Protein AF-A0A2G6C3Q8-F1 (afdb_monomer_lite)

Foldseek 3Di:
DQDLLLVLLCLLPVCVLVDPLLVVQVVVVVVVVDDFDPPSRRSVVSSLCQLLDPVHPDLHLNVLDPVSLLVLLVVLFADLVLADPVVLVVVVVVVPVVPDDDDPVVSVVSSVVLSVLLRVLQSLQSSQLSNCLRDVVVVDDSSLSVLLNVQQSQFAPADPVVLFTDGDDSHGSGHTFHDDSQLSVQLVCCSPPVPVVPPPPPDDDDPPQSVVCSSNSRNGSSSSVSQCPDCQHLHHDDDDDDDDDDDDDDDDDDDDDPRHNDDDDDDPDDPPPDPQFDDWDWDDDPDDWDIWTDDPDDPDTDDDDGDPDDVVVVVVSVVVVVVVVVLVVLQVVLVVLLVVLVVVCVVPVLDDDDLVSVCSLLQLLHQRAHRRRHHDVSSVVSLVSNQLNCLVVQLVNVLVSQLVLLVLQLQLQVVLLVLLQVCLVDPPHDPDRQDRDDSVVSSVVSVVVSVLCNVLCVSSVQSCCCSVPVKAWHKHKFFLDQDALVSLQSLLQSLPPPVLDPDGFAAPCLCSVVPVDGSCQQRVHDDDDRMDIWTWIQAFDVQLAQAFLVSSVVVQVVCCVVRVSFVKDQDHSRSLSSVLSSCVSSVNDLLAQCQQRRRWAQRSVDDFDQGPNFTWGWIWTQHNRNHIYTDTDGRHGRDTHTIITD

Sequence (646 aa):
MQNPELLTLHNSNPDLHRSKEVDLVVDYVCAGGEAVSEDPTARLAIYIGFLASEDCVNDGILTGDPVSAKRQVEAHIIKRDDIPAEEVEWDYRITDEQGSGKDARLETEKRDQLASDIQKAQRTTLNSWAGYLGSEEGGYPDWFKYYAWEGVVRLGGVDEKRQSFHERDSATTAPYPVLDRAALAKVYTMLTTPQMVGESAAEGPQDEVLQGLLKSGDFGGLYAYALSRTALGFSARRRRGFAAAMGSQGPPSLGVPKIPNAVWGASGKHTGVSRVGKELYVVYPRKGDGGVVMEAGDGRVARAAGCSTSKQVEDLVDELSSKRESRRARQAADRELFRSLEQKITVDPEAELTGDELRCLYELDREVVGFSGNRDPLVDTVLEMRERRDEQALARVLPEVIRSQSRSSFAAYSSVCEVLNNECTNEGGPTAPVERLSYDEFEHLLQEKLHGWLDRGVYDYLAKELVENNVRHRLVVTPNITVSGDWIVALAKGFGDARLSLQPTEVYDDMYRAGVYTDQQWSGSEGDDQLRFSLMPDACSADLGCSVAIWQRCYLRYLQQRRPELRLRVPSVFDAVAYWYTLRAMGVPLDDANIPEKTYIRHLGYKPRQIDGKYGVPATFIDNSGLPVLGVSASGLEDNARIAVG

Structure (mmCIF, N/CA/C/O backbone):
data_AF-A0A2G6C3Q8-F1
#
_entry.id   AF-A0A2G6C3Q8-F1
#
loop_
_atom_site.group_PDB
_atom_site.id
_atom_site.type_symbol
_atom_site.label_atom_id
_atom_site.label_alt_id
_atom_site.label_comp_id
_atom_site.label_asym_id
_atom_site.label_entity_id
_atom_site.label_seq_id
_atom_site.pdbx_PDB_ins_code
_atom_site.Cartn_x
_atom_site.Cartn_y
_atom_site.Cartn_z
_atom_site.occupancy
_atom_site.B_iso_or_equiv
_atom_site.auth_seq_id
_atom_site.auth_comp_id
_atom_site.auth_asym_id
_atom_site.auth_atom_id
_atom_site.pdbx_PDB_model_num
ATOM 1 N N . MET A 1 1 ? 15.281 -34.264 -39.894 1.00 46.25 1 MET A N 1
ATOM 2 C CA . MET A 1 1 ? 16.485 -34.242 -39.033 1.00 46.25 1 MET A CA 1
ATOM 3 C C . MET A 1 1 ? 15.992 -34.312 -37.602 1.00 46.25 1 MET A C 1
ATOM 5 O O . MET A 1 1 ? 15.054 -33.588 -37.301 1.00 46.25 1 MET A O 1
ATOM 9 N N . GLN A 1 2 ? 16.539 -35.201 -36.771 1.00 57.31 2 GLN A N 1
ATOM 10 C CA . GLN A 1 2 ? 16.164 -35.270 -35.354 1.00 57.31 2 GLN A CA 1
ATOM 11 C C . GLN A 1 2 ? 16.580 -33.966 -34.671 1.00 57.31 2 GLN A C 1
ATOM 13 O O . GLN A 1 2 ? 17.722 -33.535 -34.836 1.00 57.31 2 GLN A O 1
ATOM 18 N N . ASN A 1 3 ? 15.652 -33.323 -33.963 1.00 72.06 3 ASN A N 1
ATOM 19 C CA . ASN A 1 3 ? 15.962 -32.135 -33.179 1.00 72.06 3 ASN A CA 1
ATOM 20 C C . ASN A 1 3 ? 16.761 -32.590 -31.938 1.00 72.06 3 ASN A C 1
ATOM 22 O O . ASN A 1 3 ? 16.192 -33.296 -31.101 1.00 72.06 3 ASN A O 1
ATOM 26 N N . PRO A 1 4 ? 18.059 -32.242 -31.816 1.00 73.75 4 PRO A N 1
ATOM 27 C CA . PRO A 1 4 ? 18.911 -32.738 -30.734 1.00 73.75 4 PRO A CA 1
ATOM 28 C C . PRO A 1 4 ? 18.406 -32.318 -29.348 1.00 73.75 4 PRO A C 1
ATOM 30 O O . PRO A 1 4 ? 18.615 -33.038 -28.379 1.00 73.75 4 PRO A O 1
ATOM 33 N N . GLU A 1 5 ? 17.689 -31.201 -29.257 1.00 80.88 5 GLU A N 1
ATOM 34 C CA . GLU A 1 5 ? 17.094 -30.714 -28.014 1.00 80.88 5 GLU A CA 1
ATOM 35 C C . GLU A 1 5 ? 15.912 -31.578 -27.552 1.00 80.88 5 GLU A C 1
ATOM 37 O O . GLU A 1 5 ? 15.826 -31.978 -26.391 1.00 80.88 5 GLU A O 1
ATOM 42 N N . LEU A 1 6 ? 15.028 -31.950 -28.480 1.00 85.38 6 LEU A N 1
ATOM 43 C CA . LEU A 1 6 ? 13.889 -32.825 -28.183 1.00 85.38 6 LEU A CA 1
ATOM 44 C C . LEU A 1 6 ? 14.308 -34.283 -28.002 1.00 85.38 6 LEU A C 1
ATOM 46 O O . LEU A 1 6 ? 13.621 -35.037 -27.316 1.00 85.38 6 LEU A O 1
ATOM 50 N N . LEU A 1 7 ? 15.450 -34.679 -28.568 1.00 84.19 7 LEU A N 1
ATOM 51 C CA . LEU A 1 7 ? 16.062 -35.969 -28.274 1.00 84.19 7 LEU A CA 1
ATOM 52 C C . LEU A 1 7 ? 16.502 -36.047 -26.805 1.00 84.19 7 LEU A C 1
ATOM 54 O O . LEU A 1 7 ? 16.311 -37.081 -26.173 1.00 84.19 7 LEU A O 1
ATOM 58 N N . THR A 1 8 ? 17.027 -34.957 -26.237 1.00 83.94 8 THR A N 1
ATOM 59 C CA . THR A 1 8 ? 17.346 -34.880 -24.803 1.00 83.94 8 THR A CA 1
ATOM 60 C C . THR A 1 8 ? 16.092 -35.025 -23.944 1.00 83.94 8 THR A C 1
ATOM 62 O O . THR A 1 8 ? 16.088 -35.840 -23.025 1.00 83.94 8 THR A O 1
ATOM 65 N N . LEU A 1 9 ? 15.004 -34.324 -24.284 1.00 85.75 9 LEU A N 1
ATOM 66 C CA . LEU A 1 9 ? 13.720 -34.475 -23.587 1.00 85.75 9 LEU A CA 1
ATOM 67 C C . LEU A 1 9 ? 13.180 -35.913 -23.679 1.00 85.75 9 LEU A C 1
ATOM 69 O O . LEU A 1 9 ? 12.736 -36.470 -22.677 1.00 85.75 9 LEU A O 1
ATOM 73 N N . HIS A 1 10 ? 13.258 -36.531 -24.861 1.00 87.81 10 HIS A N 1
ATOM 74 C CA . HIS A 1 10 ? 12.870 -37.926 -25.059 1.00 87.81 10 HIS A CA 1
ATOM 75 C C . HIS A 1 10 ? 13.726 -38.887 -24.228 1.00 87.81 10 HIS A C 1
ATOM 77 O O . HIS A 1 10 ? 13.195 -39.822 -23.647 1.00 87.81 10 HIS A O 1
ATOM 83 N N . ASN A 1 11 ? 15.034 -38.658 -24.119 1.00 84.69 11 ASN A N 1
ATOM 84 C CA . ASN A 1 11 ? 15.903 -39.507 -23.305 1.00 84.69 11 ASN A CA 1
ATOM 85 C C . ASN A 1 11 ? 15.590 -39.384 -21.805 1.00 84.69 11 ASN A C 1
ATOM 87 O O . ASN A 1 11 ? 15.646 -40.386 -21.097 1.00 84.69 11 ASN A O 1
ATOM 91 N N . SER A 1 12 ? 15.228 -38.186 -21.332 1.00 82.12 12 SER A N 1
ATOM 92 C CA . SER A 1 12 ? 14.795 -37.959 -19.947 1.00 82.12 12 SER A CA 1
ATOM 93 C C . SER A 1 12 ? 13.420 -38.555 -19.638 1.00 82.12 12 SER A C 1
ATOM 95 O O . SER A 1 12 ? 13.167 -38.960 -18.507 1.00 82.12 12 SER A O 1
ATOM 97 N N . ASN A 1 13 ? 12.518 -38.607 -20.621 1.00 85.69 13 ASN A N 1
ATOM 98 C CA . ASN A 1 13 ? 11.211 -39.246 -20.482 1.00 85.69 13 ASN A CA 1
ATOM 99 C C . ASN A 1 13 ? 10.841 -40.025 -21.761 1.00 85.69 13 ASN A C 1
ATOM 101 O O . ASN A 1 13 ? 10.120 -39.504 -22.625 1.00 85.69 13 ASN A O 1
ATOM 105 N N . PRO A 1 14 ? 11.319 -41.281 -21.892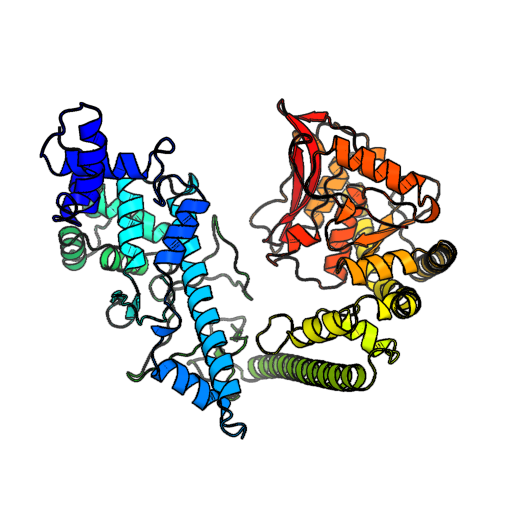 1.00 87.44 14 PRO A N 1
ATOM 106 C CA . PRO A 1 14 ? 11.137 -42.076 -23.106 1.00 87.44 14 PRO A CA 1
ATOM 107 C C . PRO A 1 14 ? 9.676 -42.332 -23.460 1.00 87.44 14 PRO A C 1
ATOM 109 O O . PRO A 1 14 ? 9.351 -42.452 -24.640 1.00 87.44 14 PRO A O 1
ATOM 112 N N . ASP A 1 15 ? 8.784 -42.355 -22.474 1.00 88.94 15 ASP A N 1
ATOM 113 C CA . ASP A 1 15 ? 7.375 -42.685 -22.677 1.00 88.94 15 ASP A CA 1
ATOM 114 C C . ASP A 1 15 ? 6.498 -41.463 -22.988 1.00 88.94 15 ASP A C 1
ATOM 116 O O . ASP A 1 15 ? 5.382 -41.635 -23.476 1.00 88.94 15 ASP A O 1
ATOM 120 N N . LEU A 1 16 ? 7.004 -40.234 -22.808 1.00 88.56 16 LEU A N 1
ATOM 121 C CA . LEU A 1 16 ? 6.225 -39.003 -23.010 1.00 88.56 16 LEU A CA 1
ATOM 122 C C . LEU A 1 16 ? 5.583 -38.926 -24.399 1.00 88.56 16 LEU A C 1
ATOM 124 O O . LEU A 1 16 ? 4.413 -38.600 -24.520 1.00 88.56 16 LEU A O 1
ATOM 128 N N . HIS A 1 17 ? 6.314 -39.287 -25.457 1.00 89.12 17 HIS A N 1
ATOM 129 C CA . HIS A 1 17 ? 5.798 -39.227 -26.832 1.00 89.12 17 HIS A CA 1
ATOM 130 C C . HIS A 1 17 ? 4.591 -40.152 -27.101 1.00 89.12 17 HIS A C 1
ATOM 132 O O . HIS A 1 17 ? 3.943 -40.003 -28.139 1.00 89.12 17 HIS A O 1
ATOM 138 N N . ARG A 1 18 ? 4.312 -41.105 -26.197 1.00 89.88 18 ARG A N 1
ATOM 139 C CA . ARG A 1 18 ? 3.178 -42.050 -26.226 1.00 89.88 18 ARG A CA 1
ATOM 140 C C . ARG A 1 18 ? 2.166 -41.776 -25.113 1.00 89.88 18 ARG A C 1
ATOM 142 O O . ARG A 1 18 ? 1.315 -42.620 -24.836 1.00 89.88 18 ARG A O 1
ATOM 149 N N . SER A 1 19 ? 2.320 -40.666 -24.397 1.00 90.69 19 SER A N 1
ATOM 150 C CA . SER A 1 19 ? 1.384 -40.297 -23.349 1.00 90.69 19 SER A CA 1
ATOM 151 C C . SER A 1 19 ? 0.064 -39.846 -23.973 1.00 90.69 19 SER A C 1
ATOM 153 O O . SER A 1 19 ? 0.020 -39.369 -25.111 1.00 90.69 19 SER A O 1
ATOM 155 N N . LYS A 1 20 ? -1.024 -39.976 -23.210 1.00 88.25 20 LYS A N 1
ATOM 156 C CA . LYS A 1 20 ? -2.360 -39.589 -23.679 1.00 88.25 20 LYS A CA 1
ATOM 157 C C . LYS A 1 20 ? -2.431 -38.102 -24.010 1.00 88.25 20 LYS A C 1
ATOM 159 O O . LYS A 1 20 ? -3.149 -37.709 -24.917 1.00 88.25 20 LYS A O 1
ATOM 164 N N . GLU A 1 21 ? -1.699 -37.283 -23.268 1.00 84.81 21 GLU A N 1
ATOM 165 C CA . GLU A 1 21 ? -1.624 -35.837 -23.443 1.00 84.81 21 GLU A CA 1
ATOM 166 C C . GLU A 1 21 ? -0.986 -35.480 -24.792 1.00 84.81 21 GLU A C 1
ATOM 168 O O . GLU A 1 21 ? -1.514 -34.635 -25.512 1.00 84.81 21 GLU A O 1
ATOM 173 N N . VAL A 1 22 ? 0.097 -36.170 -25.174 1.00 86.38 22 VAL A N 1
ATOM 174 C CA . VAL A 1 22 ? 0.727 -35.997 -26.492 1.00 86.38 22 VAL A CA 1
ATOM 175 C C . VAL A 1 22 ? -0.179 -36.518 -27.603 1.00 86.38 22 VAL A C 1
ATOM 177 O O . VAL A 1 22 ? -0.340 -35.827 -28.604 1.00 86.38 22 VAL A O 1
ATOM 180 N N . ASP A 1 23 ? -0.802 -37.690 -27.428 1.00 86.19 23 ASP A N 1
ATOM 181 C CA . ASP A 1 23 ? -1.744 -38.248 -28.409 1.00 86.19 23 ASP A CA 1
ATOM 182 C C . ASP A 1 23 ? -2.901 -37.283 -28.695 1.00 86.19 23 ASP A C 1
ATOM 184 O O . ASP A 1 23 ? -3.181 -36.994 -29.853 1.00 86.19 23 ASP A O 1
ATOM 188 N N . LEU A 1 24 ? -3.521 -36.713 -27.656 1.00 82.75 24 LEU A N 1
ATOM 189 C CA . LEU A 1 24 ? -4.630 -35.765 -27.803 1.00 82.75 24 LEU A CA 1
ATOM 190 C C . LEU A 1 24 ? -4.239 -34.520 -28.605 1.00 82.75 24 LEU A C 1
ATOM 192 O O . LEU A 1 24 ? -5.014 -34.056 -29.442 1.00 82.75 24 LEU A O 1
ATOM 196 N N . VAL A 1 25 ? -3.049 -33.973 -28.353 1.00 83.06 25 VAL A N 1
ATOM 197 C CA . VAL A 1 25 ? -2.556 -32.790 -29.068 1.00 83.06 25 VAL A CA 1
ATOM 198 C C . VAL A 1 25 ? -2.172 -33.138 -30.503 1.00 83.06 25 VAL A C 1
ATOM 200 O O . VAL A 1 25 ? -2.505 -32.394 -31.424 1.00 83.06 25 VAL A O 1
ATOM 203 N N . VAL A 1 26 ? -1.507 -34.274 -30.717 1.00 82.44 26 VAL A N 1
ATOM 204 C CA . VAL A 1 26 ? -1.155 -34.743 -32.062 1.00 82.44 26 VAL A CA 1
ATOM 205 C C . VAL A 1 26 ? -2.419 -34.999 -32.884 1.00 82.44 26 VAL A C 1
ATOM 207 O O . VAL A 1 26 ? -2.495 -34.513 -34.009 1.00 82.44 26 VAL A O 1
ATOM 210 N N . ASP A 1 27 ? -3.434 -35.659 -32.323 1.00 81.06 27 ASP A N 1
ATOM 211 C CA . ASP A 1 27 ? -4.727 -35.896 -32.977 1.00 81.06 27 ASP A CA 1
ATOM 212 C C . ASP A 1 27 ? -5.457 -34.584 -33.299 1.00 81.06 27 ASP A C 1
ATOM 214 O O . ASP A 1 27 ? -5.987 -34.421 -34.401 1.00 81.06 27 ASP A O 1
ATOM 218 N N . TYR A 1 28 ? -5.450 -33.625 -32.365 1.00 77.19 28 TYR A N 1
ATOM 219 C CA . TYR A 1 28 ? -6.019 -32.290 -32.568 1.00 77.19 28 TYR A CA 1
ATOM 220 C C . TYR A 1 28 ? -5.363 -31.560 -33.749 1.00 77.19 28 TYR A C 1
ATOM 222 O O . TYR A 1 28 ? -6.062 -31.008 -34.599 1.00 77.19 28 TYR A O 1
ATOM 230 N N . VAL A 1 29 ? -4.031 -31.607 -33.850 1.00 70.56 29 VAL A N 1
ATOM 231 C CA . VAL A 1 29 ? -3.283 -30.996 -34.960 1.00 70.56 29 VAL A CA 1
ATOM 232 C C . VAL A 1 29 ? -3.498 -31.769 -36.271 1.00 70.56 29 VAL A C 1
ATOM 234 O O . VAL A 1 29 ? -3.716 -31.157 -37.318 1.00 70.56 29 VAL A O 1
ATOM 237 N N . CYS A 1 30 ? -3.542 -33.106 -36.230 1.00 68.81 30 CYS A N 1
ATOM 238 C CA . CYS A 1 30 ? -3.802 -33.957 -37.401 1.00 68.81 30 CYS A CA 1
ATOM 239 C C . CYS A 1 30 ? -5.207 -33.746 -37.987 1.00 68.81 30 CYS A C 1
ATOM 241 O O . CYS A 1 30 ? -5.388 -33.834 -39.204 1.00 68.81 30 CYS A O 1
ATOM 243 N N . ALA A 1 31 ? -6.205 -33.424 -37.156 1.00 66.50 31 ALA A N 1
ATOM 244 C CA . ALA A 1 31 ? -7.555 -33.089 -37.615 1.00 66.50 31 ALA A CA 1
ATOM 245 C C . ALA A 1 31 ? -7.587 -31.845 -38.532 1.00 66.50 31 ALA A C 1
ATOM 247 O O . ALA A 1 31 ? -8.526 -31.688 -39.315 1.00 66.50 31 ALA A O 1
ATOM 248 N N . GLY A 1 32 ? -6.546 -31.001 -38.490 1.00 62.44 32 GLY A N 1
ATOM 249 C CA . GLY A 1 32 ? -6.323 -29.871 -39.397 1.00 62.44 32 GLY A CA 1
ATOM 250 C C . GLY A 1 32 ? -5.791 -30.241 -40.792 1.00 62.44 32 GLY A C 1
ATOM 251 O O . GLY A 1 32 ? -5.684 -29.361 -41.644 1.00 62.44 32 GLY A O 1
ATOM 252 N N . GLY A 1 33 ? -5.496 -31.521 -41.062 1.00 58.22 33 GLY A N 1
ATOM 253 C CA . GLY A 1 33 ? -5.098 -32.028 -42.384 1.00 58.22 33 GLY A CA 1
ATOM 254 C C . GLY A 1 33 ? -3.590 -32.188 -42.616 1.00 58.22 33 GLY A C 1
ATOM 255 O O . GLY A 1 33 ? -3.188 -32.520 -43.733 1.00 58.22 33 GLY A O 1
ATOM 256 N N . GLU A 1 34 ? -2.752 -31.988 -41.596 1.00 59.72 34 GLU A N 1
ATOM 257 C CA . GLU A 1 34 ? -1.303 -32.206 -41.682 1.00 59.72 34 GLU A CA 1
ATOM 258 C C . GLU A 1 34 ? -0.921 -33.645 -41.299 1.00 59.72 34 GLU A C 1
ATOM 260 O O . GLU A 1 34 ? -1.372 -34.182 -40.288 1.00 59.72 34 GLU A O 1
ATOM 265 N N . ALA A 1 35 ? -0.077 -34.289 -42.112 1.00 63.50 35 ALA A N 1
ATOM 266 C CA . ALA A 1 35 ? 0.451 -35.618 -41.810 1.00 63.50 35 ALA A CA 1
ATOM 267 C C . ALA A 1 35 ? 1.614 -35.511 -40.811 1.00 63.50 35 ALA A C 1
ATOM 269 O O . ALA A 1 35 ? 2.673 -34.972 -41.141 1.00 63.50 35 ALA A O 1
ATOM 270 N N . VAL A 1 36 ? 1.431 -36.052 -39.607 1.00 66.62 36 VAL A N 1
ATOM 271 C CA . VAL A 1 36 ? 2.446 -36.043 -38.547 1.00 66.62 36 VAL A CA 1
ATOM 272 C C . VAL A 1 36 ? 3.338 -37.286 -38.629 1.00 66.62 36 VAL A C 1
ATOM 274 O O . VAL A 1 36 ? 2.876 -38.402 -38.848 1.00 66.62 36 VAL A O 1
ATOM 277 N N . SER A 1 37 ? 4.646 -37.089 -38.464 1.00 77.75 37 SER A N 1
ATOM 278 C CA . SER A 1 37 ? 5.635 -38.171 -38.394 1.00 77.75 37 SER A CA 1
ATOM 279 C C . SER A 1 37 ? 5.540 -38.925 -37.061 1.00 77.75 37 SER A C 1
ATOM 281 O O . SER A 1 37 ? 5.544 -38.295 -36.009 1.00 77.75 37 SER A O 1
ATOM 283 N N . GLU A 1 38 ? 5.575 -40.262 -37.095 1.00 78.19 38 GLU A N 1
ATOM 284 C CA . GLU A 1 38 ? 5.606 -41.128 -35.894 1.00 78.19 38 GLU A CA 1
ATOM 285 C C . GLU A 1 38 ? 6.948 -41.105 -35.133 1.00 78.19 38 GLU A C 1
ATOM 287 O O . GLU A 1 38 ? 7.119 -41.775 -34.115 1.00 78.19 38 GLU A O 1
ATOM 292 N N . ASP A 1 39 ? 7.932 -40.344 -35.621 1.00 86.44 39 ASP A N 1
ATOM 293 C CA . ASP A 1 39 ? 9.196 -40.133 -34.913 1.00 86.44 39 ASP A CA 1
ATOM 294 C C . ASP A 1 39 ? 8.957 -39.479 -33.528 1.00 86.44 39 ASP A C 1
ATOM 296 O O . ASP A 1 39 ? 8.283 -38.445 -33.455 1.00 86.44 39 ASP A O 1
ATOM 300 N N . PRO A 1 40 ? 9.535 -40.015 -32.430 1.00 87.81 40 PRO A N 1
ATOM 301 C CA . PRO A 1 40 ? 9.327 -39.485 -31.082 1.00 87.81 40 PRO A CA 1
ATOM 302 C C . PRO A 1 40 ? 9.633 -37.991 -30.946 1.00 87.81 40 PRO A C 1
ATOM 304 O O . PRO A 1 40 ? 8.880 -37.270 -30.294 1.00 87.81 40 PRO A O 1
ATOM 307 N N . THR A 1 41 ? 10.699 -37.495 -31.585 1.00 89.62 41 THR A N 1
ATOM 308 C CA . THR A 1 41 ? 11.069 -36.074 -31.490 1.00 89.62 41 THR A CA 1
ATOM 309 C C . THR A 1 41 ? 10.122 -35.179 -32.284 1.00 89.62 41 THR A C 1
ATOM 311 O O . THR A 1 41 ? 9.861 -34.058 -31.859 1.00 89.62 41 THR A O 1
ATOM 314 N N . ALA A 1 42 ? 9.544 -35.674 -33.383 1.00 86.12 42 ALA A N 1
ATOM 315 C CA . ALA A 1 42 ? 8.523 -34.952 -34.142 1.00 86.12 42 ALA A CA 1
ATOM 316 C C . ALA A 1 42 ? 7.212 -34.811 -33.351 1.00 86.12 42 ALA A C 1
ATOM 318 O O . ALA A 1 42 ? 6.636 -33.725 -33.301 1.00 86.12 42 ALA A O 1
ATOM 319 N N . ARG A 1 43 ? 6.781 -35.878 -32.671 1.00 89.81 43 ARG A N 1
ATOM 320 C CA . ARG A 1 43 ? 5.589 -35.857 -31.807 1.00 89.81 43 ARG A CA 1
ATOM 321 C C . ARG A 1 43 ? 5.766 -34.907 -30.621 1.00 89.81 43 ARG A C 1
ATOM 323 O O . ARG A 1 43 ? 4.887 -34.096 -30.339 1.00 89.81 43 ARG A O 1
ATOM 330 N N . LEU A 1 44 ? 6.935 -34.942 -29.975 1.00 89.69 44 LEU A N 1
ATOM 331 C CA . LEU A 1 44 ? 7.268 -34.002 -28.900 1.00 89.69 44 LEU A CA 1
ATOM 332 C C . LEU A 1 44 ? 7.365 -32.553 -29.394 1.00 89.69 44 LEU A C 1
ATOM 334 O O . LEU A 1 44 ? 6.975 -31.651 -28.662 1.00 89.69 44 LEU A O 1
ATOM 338 N N . ALA A 1 45 ? 7.834 -32.311 -30.622 1.00 87.19 45 ALA A N 1
ATOM 339 C CA . ALA A 1 45 ? 7.890 -30.961 -31.189 1.00 87.19 45 ALA A CA 1
ATOM 340 C C . ALA A 1 45 ? 6.495 -30.338 -31.301 1.00 87.19 45 ALA A C 1
ATOM 342 O O . ALA A 1 45 ? 6.309 -29.184 -30.926 1.00 87.19 45 ALA A O 1
ATOM 343 N N . ILE A 1 46 ? 5.519 -31.116 -31.776 1.00 85.12 46 ILE A N 1
ATOM 344 C CA . ILE A 1 46 ? 4.122 -30.682 -31.890 1.00 85.12 46 ILE A CA 1
ATOM 345 C C . ILE A 1 46 ? 3.541 -30.403 -30.509 1.00 85.12 46 ILE A C 1
ATOM 347 O O . ILE A 1 46 ? 2.935 -29.358 -30.298 1.00 85.12 46 ILE A O 1
ATOM 351 N N . TYR A 1 47 ? 3.768 -31.308 -29.558 1.00 87.69 47 TYR A N 1
ATOM 352 C CA . TYR A 1 47 ? 3.259 -31.151 -28.202 1.00 87.69 47 TYR A CA 1
ATOM 353 C C . TYR A 1 47 ? 3.819 -29.910 -27.495 1.00 87.69 47 TYR A C 1
ATOM 355 O O . TYR A 1 47 ? 3.058 -29.093 -26.984 1.00 87.69 47 TYR A O 1
ATOM 363 N N . ILE A 1 48 ? 5.142 -29.724 -27.508 1.00 89.56 48 ILE A N 1
ATOM 364 C CA . ILE A 1 48 ? 5.780 -28.552 -26.895 1.00 89.56 48 ILE A CA 1
ATOM 365 C C . ILE A 1 48 ? 5.378 -27.268 -27.627 1.00 89.56 48 ILE A C 1
ATOM 367 O O . ILE A 1 48 ? 5.079 -26.272 -26.975 1.00 89.56 48 ILE A O 1
ATOM 371 N N . GLY A 1 49 ? 5.306 -27.297 -28.961 1.00 83.56 49 GLY A N 1
ATOM 372 C CA . GLY A 1 49 ? 4.847 -26.160 -29.759 1.00 83.56 49 GLY A CA 1
ATOM 373 C C . GLY A 1 49 ? 3.404 -25.763 -29.449 1.00 83.56 49 GLY A C 1
ATOM 374 O O . GLY A 1 49 ? 3.111 -24.577 -29.345 1.00 83.56 49 GLY A O 1
ATOM 375 N N . PHE A 1 50 ? 2.515 -26.735 -29.229 1.00 84.25 50 PHE A N 1
ATOM 376 C CA . PHE A 1 50 ? 1.143 -26.478 -28.791 1.00 84.25 50 PHE A CA 1
ATOM 377 C C . PHE A 1 50 ? 1.101 -25.816 -27.411 1.00 84.25 50 PHE A C 1
ATOM 379 O O . PHE A 1 50 ? 0.397 -24.826 -27.238 1.00 84.25 50 PHE A O 1
ATOM 386 N N . LEU A 1 51 ? 1.884 -26.314 -26.447 1.00 85.50 51 LEU A N 1
ATOM 387 C CA . LEU A 1 51 ? 1.964 -25.729 -25.103 1.00 85.50 51 LEU A CA 1
ATOM 388 C C . LEU A 1 51 ? 2.579 -24.321 -25.089 1.00 85.50 51 LEU A C 1
ATOM 390 O O . LEU A 1 51 ? 2.309 -23.552 -24.172 1.00 85.50 51 LEU A O 1
ATOM 394 N N . ALA A 1 52 ? 3.416 -23.990 -26.073 1.00 82.81 52 ALA A N 1
ATOM 395 C CA . ALA A 1 52 ? 4.034 -22.674 -26.226 1.00 82.81 52 ALA A CA 1
ATOM 396 C C . ALA A 1 52 ? 3.228 -21.719 -27.130 1.00 82.81 52 ALA A C 1
ATOM 398 O O . ALA A 1 52 ? 3.571 -20.545 -27.238 1.00 82.81 52 ALA A O 1
ATOM 399 N N . SER A 1 53 ? 2.170 -22.195 -27.794 1.00 77.50 53 SER A N 1
ATOM 400 C CA . SER A 1 53 ? 1.386 -21.393 -28.737 1.00 77.50 53 SER A CA 1
ATOM 401 C C . SER A 1 53 ? 0.415 -20.467 -28.005 1.00 77.50 53 SER A C 1
ATOM 403 O O . SER A 1 53 ? -0.470 -20.931 -27.291 1.00 77.50 53 SER A O 1
ATOM 405 N N . GLU A 1 54 ? 0.531 -19.159 -28.242 1.00 70.69 54 GLU A N 1
ATOM 406 C CA . GLU A 1 54 ? -0.444 -18.157 -27.777 1.00 70.69 54 GLU A CA 1
ATOM 407 C C . GLU A 1 54 ? -1.770 -18.212 -28.559 1.00 70.69 54 GLU A C 1
ATOM 409 O O . GLU A 1 54 ? -2.813 -17.792 -28.061 1.00 70.69 54 GLU A O 1
ATOM 414 N N . ASP A 1 55 ? -1.748 -18.771 -29.772 1.00 68.12 55 ASP A N 1
ATOM 415 C CA . ASP A 1 55 ? -2.922 -18.897 -30.645 1.00 68.12 55 ASP A CA 1
ATOM 416 C C . ASP A 1 55 ? -3.829 -20.080 -30.260 1.00 68.12 55 ASP A C 1
ATOM 418 O O . ASP A 1 55 ? -4.968 -20.186 -30.725 1.00 68.12 55 ASP A O 1
ATOM 422 N N . CYS A 1 56 ? -3.333 -20.988 -29.416 1.00 66.69 56 CYS A N 1
ATOM 423 C CA . CYS A 1 56 ? -4.067 -22.154 -28.945 1.00 66.69 56 CYS A CA 1
ATOM 424 C C . CYS A 1 56 ? -4.490 -21.966 -27.490 1.00 66.69 56 CYS A C 1
ATOM 426 O O . CYS A 1 56 ? -3.666 -21.676 -26.625 1.00 66.69 56 CYS A O 1
ATOM 428 N N . VAL A 1 57 ? -5.763 -22.235 -27.185 1.00 65.94 57 VAL A N 1
ATOM 429 C CA . VAL A 1 57 ? -6.216 -22.325 -25.791 1.00 65.94 57 VAL A CA 1
ATOM 430 C C . VAL A 1 57 ? -5.588 -23.569 -25.167 1.00 65.94 57 VAL A C 1
ATOM 432 O O . VAL A 1 57 ? -6.041 -24.689 -25.399 1.00 65.94 57 VAL A O 1
ATOM 435 N N . ASN A 1 58 ? -4.534 -23.364 -24.386 1.00 73.38 58 ASN A N 1
ATOM 436 C CA . ASN A 1 58 ? -3.852 -24.402 -23.634 1.00 73.38 58 ASN A CA 1
ATOM 437 C C . ASN A 1 58 ? -3.579 -23.893 -22.214 1.00 73.38 58 ASN A C 1
ATOM 439 O O . ASN A 1 58 ? -3.314 -22.714 -22.017 1.00 73.38 58 ASN A O 1
ATOM 443 N N . ASP A 1 59 ? -3.653 -24.780 -21.224 1.00 70.06 59 ASP A N 1
ATOM 444 C CA . ASP A 1 59 ? -3.400 -24.428 -19.824 1.00 70.06 59 ASP A CA 1
ATOM 445 C C . ASP A 1 59 ? -1.904 -24.560 -19.471 1.00 70.06 59 ASP A C 1
ATOM 447 O O . ASP A 1 59 ? -1.576 -24.860 -18.332 1.00 70.06 59 ASP A O 1
ATOM 451 N N . GLY A 1 60 ? -0.974 -24.420 -20.420 1.00 76.50 60 GLY A N 1
ATOM 452 C CA . GLY A 1 60 ? 0.462 -24.594 -20.185 1.00 76.50 60 GLY A CA 1
ATOM 453 C C . GLY A 1 60 ? 1.118 -23.412 -19.462 1.00 76.50 60 GLY A C 1
ATOM 454 O O . GLY A 1 60 ? 0.609 -22.296 -19.455 1.00 76.50 60 GLY A O 1
ATOM 455 N N . ILE A 1 61 ? 2.302 -23.639 -18.878 1.00 83.50 61 ILE A N 1
ATOM 456 C CA . ILE A 1 61 ? 3.135 -22.548 -18.334 1.00 83.50 61 ILE A CA 1
ATOM 457 C C . ILE A 1 61 ? 3.999 -21.850 -19.404 1.00 83.50 61 ILE A C 1
ATOM 459 O O . ILE A 1 61 ? 4.643 -20.847 -19.107 1.00 83.50 61 ILE A O 1
ATOM 463 N N . LEU A 1 62 ? 4.079 -22.406 -20.621 1.00 82.50 62 LEU A N 1
ATOM 464 C CA . LEU A 1 62 ? 5.057 -21.987 -21.636 1.00 82.50 62 LEU A CA 1
ATOM 465 C C . LEU A 1 62 ? 4.625 -20.740 -22.413 1.00 82.50 62 LEU A C 1
ATOM 467 O O . LEU A 1 62 ? 5.488 -20.047 -22.939 1.00 82.50 62 LEU A O 1
ATOM 471 N N . THR A 1 63 ? 3.327 -20.428 -22.433 1.00 74.56 63 THR A N 1
ATOM 472 C CA . THR A 1 63 ? 2.771 -19.208 -23.044 1.00 74.56 63 THR A CA 1
ATOM 473 C C . THR A 1 63 ? 3.062 -17.943 -22.235 1.00 74.56 63 THR A C 1
ATOM 475 O O . THR A 1 63 ? 2.825 -16.841 -22.713 1.00 74.56 63 THR A O 1
ATOM 478 N N . GLY A 1 64 ? 3.505 -18.077 -20.979 1.00 70.25 64 GLY A N 1
ATOM 479 C CA . GLY A 1 64 ? 3.644 -16.943 -20.062 1.00 70.25 64 GLY A CA 1
ATOM 480 C C . GLY A 1 64 ? 2.312 -16.315 -19.629 1.00 70.25 64 GLY A C 1
ATOM 481 O O . GLY A 1 64 ? 2.324 -15.349 -18.865 1.00 70.25 64 GLY A O 1
ATOM 482 N N . ASP A 1 65 ? 1.167 -16.866 -20.057 1.00 79.88 65 ASP A N 1
ATOM 483 C CA . ASP A 1 65 ? -0.158 -16.379 -19.679 1.00 79.88 65 ASP A CA 1
ATOM 484 C C . ASP A 1 65 ? -0.382 -16.533 -18.159 1.00 79.88 65 ASP A C 1
ATOM 486 O O . ASP A 1 65 ? -0.368 -17.656 -17.633 1.00 79.88 65 ASP A O 1
ATOM 490 N N . PRO A 1 66 ? -0.636 -15.435 -17.420 1.00 78.06 66 PRO A N 1
ATOM 491 C CA . PRO A 1 66 ? -0.807 -15.485 -15.971 1.00 78.06 66 PRO A CA 1
ATOM 492 C C . PRO A 1 66 ? -1.980 -16.362 -15.515 1.00 78.06 66 PRO A C 1
ATOM 494 O O . PRO A 1 66 ? -1.941 -16.919 -14.414 1.00 78.06 66 PRO A O 1
ATOM 497 N N . VAL A 1 67 ? -3.033 -16.490 -16.331 1.00 80.19 67 VAL A N 1
ATOM 498 C CA . VAL A 1 67 ? -4.215 -17.296 -15.990 1.00 80.19 67 VAL A CA 1
ATOM 499 C C . VAL A 1 67 ? -3.886 -18.788 -16.067 1.00 80.19 67 VAL A C 1
ATOM 501 O O . VAL A 1 67 ? -4.202 -19.531 -15.134 1.00 80.19 67 VAL A O 1
ATOM 504 N N . SER A 1 68 ? -3.207 -19.209 -17.129 1.00 79.38 68 SER A N 1
ATOM 505 C CA . SER A 1 68 ? -2.754 -20.584 -17.358 1.00 79.38 68 SER A CA 1
ATOM 506 C C . SER A 1 68 ? -1.703 -21.002 -16.327 1.00 79.38 68 SER A C 1
ATOM 508 O O . SER A 1 68 ? -1.856 -22.032 -15.667 1.00 79.38 68 SER A O 1
ATOM 510 N N . ALA A 1 69 ? -0.714 -20.141 -16.060 1.00 81.88 69 ALA A N 1
ATOM 511 C CA . ALA A 1 69 ? 0.288 -20.369 -15.018 1.00 81.88 69 ALA A CA 1
ATOM 512 C C . ALA A 1 69 ? -0.346 -20.542 -13.628 1.00 81.88 69 ALA A C 1
ATOM 514 O O . ALA A 1 69 ? 0.020 -21.450 -12.878 1.00 81.88 69 ALA A O 1
ATOM 515 N N . LYS A 1 70 ? -1.350 -19.719 -13.292 1.00 84.81 70 LYS A N 1
ATOM 516 C CA . LYS A 1 70 ? -2.097 -19.858 -12.036 1.00 84.81 70 LYS A CA 1
ATOM 517 C C . LYS A 1 70 ? -2.827 -21.200 -11.959 1.00 84.81 70 LYS A C 1
ATOM 519 O O . LYS A 1 70 ? -2.758 -21.851 -10.921 1.00 84.81 70 LYS A O 1
ATOM 524 N N . ARG A 1 71 ? -3.504 -21.638 -13.028 1.00 84.56 71 ARG A N 1
ATOM 525 C CA . ARG A 1 71 ? -4.198 -22.942 -13.059 1.00 84.56 71 ARG A CA 1
ATOM 526 C C . ARG A 1 71 ? -3.234 -24.106 -12.844 1.00 84.56 71 ARG A C 1
ATOM 528 O O . ARG A 1 71 ? -3.542 -24.993 -12.052 1.00 84.56 71 ARG A O 1
ATOM 535 N N . GLN A 1 72 ? -2.067 -24.066 -13.484 1.00 87.94 72 GLN A N 1
ATOM 536 C CA . GLN A 1 72 ? -1.017 -25.073 -13.309 1.00 87.94 72 GLN A CA 1
ATOM 537 C C . GLN A 1 72 ? -0.502 -25.112 -11.873 1.00 87.94 72 GLN A C 1
ATOM 539 O O . GLN A 1 72 ? -0.407 -26.182 -11.281 1.00 87.94 72 GLN A O 1
ATOM 544 N N . VAL A 1 73 ? -0.245 -23.952 -11.265 1.00 88.81 73 VAL A N 1
ATOM 545 C CA . VAL A 1 73 ? 0.164 -23.893 -9.856 1.00 88.81 73 VAL A CA 1
ATOM 546 C C . VAL A 1 73 ? -0.907 -24.497 -8.949 1.00 88.81 73 VAL A C 1
ATOM 548 O O . VAL A 1 73 ? -0.576 -25.359 -8.140 1.00 88.81 73 VAL A O 1
ATOM 551 N N . GLU A 1 74 ? -2.176 -24.098 -9.101 1.00 91.44 74 GLU A N 1
ATOM 552 C CA . GLU A 1 74 ? -3.287 -24.612 -8.284 1.00 91.44 74 GLU A CA 1
ATOM 553 C C . GLU A 1 74 ? -3.485 -26.128 -8.426 1.00 91.44 74 GLU A C 1
ATOM 555 O O . GLU A 1 74 ? -3.798 -26.794 -7.439 1.00 91.44 74 GLU A O 1
ATOM 560 N N . ALA A 1 75 ? -3.257 -26.693 -9.616 1.00 91.12 75 ALA A N 1
ATOM 561 C CA . ALA A 1 75 ? -3.358 -28.134 -9.856 1.00 91.12 75 ALA A CA 1
ATOM 562 C C . ALA A 1 75 ? -2.354 -28.962 -9.029 1.00 91.12 75 ALA A C 1
ATOM 564 O O . ALA A 1 75 ? -2.586 -30.146 -8.783 1.00 91.12 75 ALA A O 1
ATOM 565 N N . HIS A 1 76 ? -1.267 -28.335 -8.570 1.00 91.69 76 HIS A N 1
ATOM 566 C CA . HIS A 1 76 ? -0.189 -28.964 -7.809 1.00 91.69 76 HIS A CA 1
ATOM 567 C C . HIS A 1 76 ? -0.176 -28.574 -6.319 1.00 91.69 76 HIS A C 1
ATOM 569 O O . HIS A 1 76 ? 0.779 -28.879 -5.598 1.00 91.69 76 HIS A O 1
ATOM 575 N N . ILE A 1 77 ? -1.218 -27.909 -5.820 1.00 88.81 77 ILE A N 1
ATOM 576 C CA . ILE A 1 77 ? -1.360 -27.602 -4.392 1.00 88.81 77 ILE A CA 1
ATOM 577 C C . ILE A 1 77 ? -2.074 -28.752 -3.674 1.00 88.81 77 ILE A C 1
ATOM 579 O O . ILE A 1 77 ? -3.069 -29.284 -4.166 1.00 88.81 77 ILE A O 1
ATOM 583 N N . ILE A 1 78 ? -1.586 -29.128 -2.485 1.00 82.56 78 ILE A N 1
ATOM 584 C CA . ILE A 1 78 ? -2.227 -30.165 -1.663 1.00 82.56 78 ILE A CA 1
ATOM 585 C C . ILE A 1 78 ? -3.679 -29.795 -1.334 1.00 82.56 78 ILE A C 1
ATOM 587 O O . ILE A 1 78 ? -3.990 -28.648 -0.993 1.00 82.56 78 ILE A O 1
ATOM 591 N N . LYS A 1 79 ? -4.588 -30.770 -1.391 1.00 88.88 79 LYS A N 1
ATOM 592 C CA . LYS A 1 79 ? -5.974 -30.560 -0.964 1.00 88.88 79 LYS A CA 1
ATOM 593 C C . LYS A 1 79 ? -6.064 -30.653 0.552 1.00 88.88 79 LYS A C 1
ATOM 595 O O . LYS A 1 79 ? -5.358 -31.431 1.182 1.00 88.88 79 LYS A O 1
ATOM 600 N N . ARG A 1 80 ? -6.995 -29.901 1.137 1.00 81.00 80 ARG A N 1
ATOM 601 C CA . ARG A 1 80 ? -7.273 -29.907 2.584 1.00 81.00 80 ARG A CA 1
ATOM 602 C C . ARG A 1 80 ? -7.438 -31.321 3.155 1.00 81.00 80 ARG A C 1
ATOM 604 O O . ARG A 1 80 ? -6.932 -31.616 4.236 1.00 81.00 80 ARG A O 1
ATOM 611 N N . ASP A 1 81 ? -8.147 -32.177 2.427 1.00 82.56 81 ASP A N 1
ATOM 612 C CA . ASP A 1 81 ? -8.484 -33.526 2.886 1.00 82.56 81 ASP A CA 1
ATOM 613 C C . ASP A 1 81 ? -7.311 -34.510 2.756 1.00 82.56 81 ASP A C 1
ATOM 615 O O . ASP A 1 81 ? -7.297 -35.524 3.450 1.00 82.56 81 ASP A O 1
ATOM 619 N N . ASP A 1 82 ? -6.299 -34.175 1.949 1.00 82.00 82 ASP A N 1
ATOM 620 C CA . ASP A 1 82 ? -5.108 -35.003 1.733 1.00 82.00 82 ASP A CA 1
ATOM 621 C C . ASP A 1 82 ? -4.006 -34.740 2.784 1.00 82.00 82 ASP A C 1
ATOM 623 O O . ASP A 1 82 ? -2.989 -35.432 2.808 1.00 82.00 82 ASP A O 1
ATOM 627 N N . ILE A 1 83 ? -4.197 -33.766 3.685 1.00 72.50 83 ILE A N 1
ATOM 628 C CA . ILE A 1 83 ? -3.241 -33.454 4.759 1.00 72.50 83 ILE A CA 1
ATOM 629 C C . ILE A 1 83 ? -3.253 -34.574 5.818 1.00 72.50 83 ILE A C 1
ATOM 631 O O . ILE A 1 83 ? -4.315 -34.847 6.401 1.00 72.50 83 ILE A O 1
ATOM 635 N N . PRO A 1 84 ? -2.091 -35.190 6.129 1.00 71.12 84 PRO A N 1
ATOM 636 C CA . PRO A 1 84 ? -1.998 -36.275 7.101 1.00 71.12 84 PRO A CA 1
ATOM 637 C C . PRO A 1 84 ? -2.555 -35.908 8.478 1.00 71.12 84 PRO A C 1
ATOM 639 O O . PRO A 1 84 ? -2.290 -34.834 9.018 1.00 71.12 84 PRO A O 1
ATOM 642 N N . ALA A 1 85 ? -3.281 -36.843 9.095 1.00 62.66 85 ALA A N 1
ATOM 643 C CA . ALA A 1 85 ? -3.832 -36.654 10.438 1.00 62.66 85 ALA A CA 1
ATOM 644 C C . ALA A 1 85 ? -2.743 -36.424 11.502 1.00 62.66 85 ALA A C 1
ATOM 646 O O . ALA A 1 85 ? -2.981 -35.697 12.461 1.00 62.66 85 ALA A O 1
ATOM 647 N N . GLU A 1 86 ? -1.550 -36.994 11.315 1.00 56.81 86 GLU A N 1
ATOM 648 C CA . GLU A 1 86 ? -0.411 -36.820 12.225 1.00 56.81 86 GLU A CA 1
ATOM 649 C C . GLU A 1 86 ? 0.112 -35.375 12.253 1.00 56.81 86 GLU A C 1
ATOM 651 O O . GLU A 1 86 ? 0.489 -34.893 13.316 1.00 56.81 86 GLU A O 1
ATOM 656 N N . GLU A 1 87 ? 0.079 -34.662 11.121 1.00 50.97 87 GLU A N 1
ATOM 657 C CA . GLU A 1 87 ? 0.464 -33.241 11.032 1.00 50.97 87 GLU A CA 1
ATOM 658 C C . GLU A 1 87 ? -0.529 -32.356 11.795 1.00 50.97 87 GLU A C 1
ATOM 660 O O . GLU A 1 87 ? -0.154 -31.440 12.524 1.00 50.97 87 GLU A O 1
ATOM 665 N N . VAL A 1 88 ? -1.814 -32.697 11.693 1.00 49.94 88 VAL A N 1
ATOM 666 C CA . VAL A 1 88 ? -2.902 -32.048 12.427 1.00 49.94 88 VAL A CA 1
ATOM 667 C C . VAL A 1 88 ? -2.780 -32.324 13.938 1.00 49.94 88 VAL A C 1
ATOM 669 O O . VAL A 1 88 ? -2.929 -31.416 14.750 1.00 49.94 88 VAL A O 1
ATOM 672 N N . GLU A 1 89 ? -2.454 -33.560 14.335 1.00 49.94 89 GLU A N 1
ATOM 673 C CA . GLU A 1 89 ? -2.284 -33.978 15.738 1.00 49.94 89 GLU A CA 1
ATOM 674 C C . GLU A 1 89 ? -1.024 -33.409 16.412 1.00 49.94 89 GLU A C 1
ATOM 676 O O . GLU A 1 89 ? -1.015 -33.169 17.624 1.00 49.94 89 GLU A O 1
ATOM 681 N N . TRP A 1 90 ? 0.040 -33.169 15.646 1.00 39.97 90 TRP A N 1
ATOM 682 C CA . TRP A 1 90 ? 1.233 -32.475 16.129 1.00 39.97 90 TRP A CA 1
ATOM 683 C C . TRP A 1 90 ? 0.957 -31.005 16.459 1.00 39.97 90 TRP A C 1
ATOM 685 O O . TRP A 1 90 ? 1.374 -30.539 17.522 1.00 39.97 90 TRP A O 1
ATOM 695 N N . ASP A 1 91 ? 0.195 -30.302 15.617 1.00 41.94 91 ASP A N 1
ATOM 696 C CA . ASP A 1 91 ? -0.218 -28.915 15.874 1.00 41.94 91 ASP A CA 1
ATOM 697 C C . ASP A 1 91 ? -1.117 -28.814 17.128 1.00 41.94 91 ASP A C 1
ATOM 699 O O . ASP A 1 91 ? -0.952 -27.921 17.967 1.00 41.94 91 ASP A O 1
ATOM 703 N N . TYR A 1 92 ? -1.987 -29.813 17.357 1.00 42.56 92 TYR A N 1
ATOM 704 C CA . TYR A 1 92 ? -2.758 -29.930 18.605 1.00 42.56 92 TYR A CA 1
ATOM 705 C C . TYR A 1 92 ? -1.879 -30.090 19.845 1.00 42.56 92 TYR A C 1
ATOM 707 O O . TYR A 1 92 ? -2.139 -29.431 20.849 1.00 42.56 92 TYR A O 1
ATOM 715 N N . ARG A 1 93 ? -0.834 -30.927 19.791 1.00 40.31 93 ARG A N 1
ATOM 716 C CA . ARG A 1 93 ? 0.064 -31.161 20.936 1.00 40.31 93 ARG A CA 1
ATOM 717 C C . ARG A 1 93 ? 0.863 -29.922 21.338 1.00 40.31 93 ARG A C 1
ATOM 719 O O . ARG A 1 93 ? 1.045 -29.706 22.529 1.00 40.31 93 ARG A O 1
ATOM 726 N N . ILE A 1 94 ? 1.274 -29.086 20.383 1.00 37.66 94 ILE A N 1
ATOM 727 C CA . ILE A 1 94 ? 1.928 -27.795 20.672 1.00 37.66 94 ILE A CA 1
ATOM 728 C C . ILE A 1 94 ? 0.942 -26.803 21.317 1.00 37.66 94 ILE A C 1
ATOM 730 O O . ILE A 1 94 ? 1.337 -25.962 22.123 1.00 37.66 94 ILE A O 1
ATOM 734 N N . THR A 1 95 ? -0.350 -26.909 20.997 1.00 39.03 95 THR A N 1
ATOM 735 C CA . THR A 1 95 ? -1.375 -25.961 21.459 1.00 39.03 95 THR A CA 1
ATOM 736 C C . THR A 1 95 ? -2.023 -26.355 22.802 1.00 39.03 95 THR A C 1
ATOM 738 O O . THR A 1 95 ? -2.511 -25.482 23.517 1.00 39.03 95 THR A O 1
ATOM 741 N N . ASP A 1 96 ? -2.030 -27.641 23.176 1.00 42.53 96 ASP A N 1
ATOM 742 C CA . ASP A 1 96 ? -2.755 -28.173 24.351 1.00 42.53 96 ASP A CA 1
ATOM 743 C C . ASP A 1 96 ? -1.937 -28.192 25.666 1.00 42.53 96 ASP A C 1
ATOM 745 O O . ASP A 1 96 ? -2.478 -28.444 26.742 1.00 42.53 96 ASP A O 1
ATOM 749 N N . GLU A 1 97 ? -0.655 -27.805 25.650 1.00 41.97 97 GLU A N 1
ATOM 750 C CA . GLU A 1 97 ? 0.091 -27.523 26.896 1.00 41.97 97 GLU A CA 1
ATOM 751 C C . GLU A 1 97 ? -0.418 -26.257 27.635 1.00 41.97 97 GLU A C 1
ATOM 753 O O . GLU A 1 97 ? 0.042 -25.947 28.734 1.00 41.97 97 GLU A O 1
ATOM 758 N N . GLN A 1 98 ? -1.413 -25.547 27.078 1.00 39.91 98 GLN A N 1
ATOM 759 C CA . GLN A 1 98 ? -2.077 -24.375 27.674 1.00 39.91 98 GLN A CA 1
ATOM 760 C C . GLN A 1 98 ? -3.516 -24.629 28.177 1.00 39.91 98 GLN A C 1
ATOM 762 O O . GLN A 1 98 ? -4.222 -23.681 28.518 1.00 39.91 98 GLN A O 1
ATOM 767 N N . GLY A 1 99 ? -3.953 -25.889 28.304 1.00 40.75 99 GLY A N 1
ATOM 768 C CA . GLY A 1 99 ? -5.143 -26.240 29.096 1.00 40.75 99 GLY A CA 1
ATOM 769 C C . GLY A 1 99 ? -6.498 -25.872 28.477 1.00 40.75 99 GLY A C 1
ATOM 770 O O . GLY A 1 99 ? -7.465 -25.641 29.205 1.00 40.75 99 GLY A O 1
ATOM 771 N N . SER A 1 100 ? -6.603 -25.824 27.151 1.00 44.31 100 SER A N 1
ATOM 772 C CA . SER A 1 100 ? -7.873 -25.608 26.449 1.00 44.31 100 SER A CA 1
ATOM 773 C C . SER A 1 100 ? -8.504 -26.949 26.061 1.00 44.31 100 SER A C 1
ATOM 775 O O . SER A 1 100 ? -8.049 -27.594 25.124 1.00 44.31 100 SER A O 1
ATOM 777 N N . GLY A 1 101 ? -9.559 -27.362 26.771 1.00 45.53 101 GLY A N 1
ATOM 778 C CA . GLY A 1 101 ? -10.289 -28.603 26.491 1.00 45.53 101 GLY A CA 1
ATOM 779 C C . GLY A 1 101 ? -10.802 -28.728 25.045 1.00 45.53 101 GLY A C 1
ATOM 780 O O . GLY A 1 101 ? -11.012 -27.735 24.351 1.00 45.53 101 GLY A O 1
ATOM 781 N N . LYS A 1 102 ? -11.017 -29.976 24.607 1.00 44.84 102 LYS A N 1
ATOM 782 C CA . LYS A 1 102 ? -11.439 -30.342 23.245 1.00 44.84 102 LYS A CA 1
ATOM 783 C C . LYS A 1 102 ? -12.836 -29.815 22.898 1.00 44.84 102 LYS A C 1
ATOM 785 O O . LYS A 1 102 ? -13.836 -30.407 23.303 1.00 44.84 102 LYS A O 1
ATOM 790 N N . ASP A 1 103 ? -12.892 -28.747 22.108 1.00 48.94 103 ASP A N 1
ATOM 791 C CA . ASP A 1 103 ? -14.087 -28.310 21.382 1.00 48.94 103 ASP A CA 1
ATOM 792 C C . ASP A 1 103 ? -13.938 -28.667 19.891 1.00 48.94 103 ASP A C 1
ATOM 794 O O . ASP A 1 103 ? -13.014 -28.210 19.216 1.00 48.94 103 ASP A O 1
ATOM 798 N N . ALA A 1 104 ? -14.858 -29.482 19.371 1.00 46.84 104 ALA A N 1
ATOM 799 C CA . ALA A 1 104 ? -14.848 -29.995 18.000 1.00 46.84 104 ALA A CA 1
ATOM 800 C C . ALA A 1 104 ? -14.968 -28.896 16.921 1.00 46.84 104 ALA A C 1
ATOM 802 O O . ALA A 1 104 ? -14.543 -29.094 15.779 1.00 46.84 104 ALA A O 1
ATOM 803 N N . ARG A 1 105 ? -15.528 -27.722 17.257 1.00 44.59 105 ARG A N 1
ATOM 804 C CA . ARG A 1 105 ? -15.605 -26.584 16.322 1.00 44.59 105 ARG A CA 1
ATOM 805 C C . ARG A 1 105 ? -14.235 -25.925 16.139 1.00 44.59 105 ARG A C 1
ATOM 807 O O . ARG A 1 105 ? -13.808 -25.672 15.015 1.00 44.59 105 ARG A O 1
ATOM 814 N N . LEU A 1 106 ? -13.517 -25.783 17.249 1.00 49.28 106 LEU A N 1
ATOM 815 C CA . LEU A 1 106 ? -12.149 -25.272 17.340 1.00 49.28 106 LEU A CA 1
ATOM 816 C C . LEU A 1 106 ? -11.150 -26.211 16.638 1.00 49.28 106 LEU A C 1
ATOM 818 O O . LEU A 1 106 ? -10.143 -25.762 16.094 1.00 49.28 106 LEU A O 1
ATOM 822 N N . GLU A 1 107 ? -11.455 -27.513 16.597 1.00 53.53 107 GLU A N 1
ATOM 823 C CA . GLU A 1 107 ? -10.673 -28.492 15.839 1.00 53.53 107 GLU A CA 1
ATOM 824 C C . GLU A 1 107 ? -10.804 -28.323 14.308 1.00 53.53 107 GLU A C 1
ATOM 826 O O . GLU A 1 107 ? -9.844 -28.487 13.550 1.00 53.53 107 GLU A O 1
ATOM 831 N N . THR A 1 108 ? -11.990 -27.948 13.826 1.00 55.78 108 THR A N 1
ATOM 832 C CA . THR A 1 108 ? -12.214 -27.749 12.385 1.00 55.78 108 THR A CA 1
ATOM 833 C C . THR A 1 108 ? -11.508 -26.483 11.889 1.00 55.78 108 THR A C 1
ATOM 835 O O . THR A 1 108 ? -10.800 -26.529 10.886 1.00 55.78 108 THR A O 1
ATOM 838 N N . GLU A 1 109 ? -11.614 -25.381 12.637 1.00 59.25 109 GLU A N 1
ATOM 839 C CA . GLU A 1 109 ? -10.971 -24.098 12.310 1.00 59.25 109 GLU A CA 1
ATOM 840 C C . GLU A 1 109 ? -9.436 -24.193 12.301 1.00 59.25 109 GLU A C 1
ATOM 842 O O . GLU A 1 109 ? -8.776 -23.662 11.407 1.00 59.25 109 GLU A O 1
ATOM 847 N N . LYS A 1 110 ? -8.847 -24.927 13.255 1.00 56.47 110 LYS A N 1
ATOM 848 C CA . LYS A 1 110 ? -7.395 -25.174 13.293 1.00 56.47 110 LYS A CA 1
ATOM 849 C C . LYS A 1 110 ? -6.912 -25.983 12.092 1.00 56.47 110 LYS A C 1
ATOM 851 O O . LYS A 1 110 ? -5.878 -25.664 11.507 1.00 56.47 110 LYS A O 1
ATOM 856 N N . ARG A 1 111 ? -7.676 -27.002 11.685 1.00 59.19 111 ARG A N 1
ATOM 857 C CA . ARG A 1 111 ? -7.367 -27.800 10.490 1.00 59.19 111 ARG A CA 1
ATOM 858 C C . ARG A 1 111 ? -7.405 -26.946 9.219 1.00 59.19 111 ARG A C 1
ATOM 860 O O . ARG A 1 111 ? -6.558 -27.124 8.345 1.00 59.19 111 ARG A O 1
ATOM 867 N N . ASP A 1 112 ? -8.343 -26.006 9.138 1.00 66.69 112 ASP A N 1
ATOM 868 C CA . ASP A 1 112 ? -8.469 -25.079 8.007 1.00 66.69 112 ASP A CA 1
ATOM 869 C C . ASP A 1 112 ? -7.298 -24.107 7.938 1.00 66.69 112 ASP A C 1
ATOM 871 O O . ASP A 1 112 ? -6.752 -23.861 6.859 1.00 66.69 112 ASP A O 1
ATOM 875 N N . GLN A 1 113 ? -6.856 -23.618 9.095 1.00 60.97 113 GLN A N 1
ATOM 876 C CA . GLN A 1 113 ? -5.696 -22.746 9.189 1.00 60.97 113 GLN A CA 1
ATOM 877 C C . GLN A 1 113 ? -4.405 -23.462 8.766 1.00 60.97 113 GLN A C 1
ATOM 879 O O . GLN A 1 113 ? -3.672 -22.946 7.921 1.00 60.97 113 GLN A O 1
ATOM 884 N N . LEU A 1 114 ? -4.161 -24.675 9.275 1.00 56.84 114 LEU A N 1
ATOM 885 C CA . LEU A 1 114 ? -3.001 -25.484 8.888 1.00 56.84 114 LEU A CA 1
ATOM 886 C C . LEU A 1 114 ? -2.996 -25.770 7.380 1.00 56.84 114 LEU A C 1
ATOM 888 O O . LEU A 1 114 ? -1.966 -25.629 6.717 1.00 56.84 114 LEU A O 1
ATOM 892 N N . ALA A 1 115 ? -4.158 -26.126 6.823 1.00 64.81 115 ALA A N 1
ATOM 893 C CA . ALA A 1 115 ? -4.303 -26.339 5.390 1.00 64.81 115 ALA A CA 1
ATOM 894 C C . ALA A 1 115 ? -3.967 -25.077 4.593 1.00 64.81 115 ALA A C 1
ATOM 896 O O . ALA A 1 115 ? -3.174 -25.138 3.654 1.00 64.81 115 ALA A O 1
ATOM 897 N N . SER A 1 116 ? -4.503 -23.928 5.002 1.00 63.19 116 SER A N 1
ATOM 898 C CA . SER A 1 116 ? -4.238 -22.638 4.365 1.00 63.19 116 SER A CA 1
ATOM 899 C C . SER A 1 116 ? -2.744 -22.292 4.352 1.00 63.19 116 SER A C 1
ATOM 901 O O . SER A 1 116 ? -2.204 -21.901 3.314 1.00 63.19 116 SER A O 1
ATOM 903 N N . ASP A 1 117 ? -2.040 -22.503 5.467 1.00 58.25 117 ASP A N 1
ATOM 904 C CA . ASP A 1 117 ? -0.613 -22.190 5.584 1.00 58.25 117 ASP A CA 1
ATOM 905 C C . ASP A 1 117 ? 0.263 -23.092 4.705 1.00 58.25 117 ASP A C 1
ATOM 907 O O . ASP A 1 117 ? 1.146 -22.597 3.990 1.00 58.25 117 ASP A O 1
ATOM 911 N N . ILE A 1 118 ? -0.017 -24.399 4.692 1.00 62.09 118 ILE A N 1
ATOM 912 C CA . ILE A 1 118 ? 0.666 -25.367 3.823 1.00 62.09 118 ILE A CA 1
ATOM 913 C C . ILE A 1 118 ? 0.447 -25.000 2.350 1.00 62.09 118 ILE A C 1
ATOM 915 O O . ILE A 1 118 ? 1.403 -24.884 1.575 1.00 62.09 118 ILE A O 1
ATOM 919 N N . GLN A 1 119 ? -0.807 -24.756 1.966 1.00 72.19 119 GLN A N 1
ATOM 920 C CA . GLN A 1 119 ? -1.167 -24.395 0.597 1.00 72.19 119 GLN A CA 1
ATOM 921 C C . GLN A 1 119 ? -0.518 -23.077 0.170 1.00 72.19 119 GLN A C 1
ATOM 923 O O . GLN A 1 119 ? -0.022 -22.961 -0.951 1.00 72.19 119 GLN A O 1
ATOM 928 N N . LYS A 1 120 ? -0.462 -22.080 1.061 1.00 64.69 120 LYS A N 1
ATOM 929 C CA . LYS A 1 120 ? 0.196 -20.795 0.798 1.00 64.69 120 LYS A CA 1
ATOM 930 C C . LYS A 1 120 ? 1.693 -20.970 0.553 1.00 64.69 120 LYS A C 1
ATOM 932 O O . LYS A 1 120 ? 2.217 -20.386 -0.397 1.00 64.69 120 LYS A O 1
ATOM 937 N N . ALA A 1 121 ? 2.386 -21.768 1.364 1.00 54.12 121 ALA A N 1
ATOM 938 C CA . ALA A 1 121 ? 3.817 -22.030 1.199 1.00 54.12 121 ALA A CA 1
ATOM 939 C C . ALA A 1 121 ? 4.140 -22.744 -0.129 1.00 54.12 121 ALA A C 1
ATOM 941 O O . ALA A 1 121 ? 5.065 -22.346 -0.846 1.00 54.12 121 ALA A O 1
ATOM 942 N N . GLN A 1 122 ? 3.343 -23.752 -0.493 1.00 72.88 122 GLN A N 1
ATOM 943 C CA . GLN A 1 122 ? 3.456 -24.461 -1.772 1.00 72.88 122 GLN A CA 1
ATOM 944 C C . GLN A 1 122 ? 3.188 -23.528 -2.957 1.00 72.88 122 GLN A C 1
ATOM 946 O O . GLN A 1 122 ? 3.999 -23.445 -3.875 1.00 72.88 122 GLN A O 1
ATOM 951 N N . ARG A 1 123 ? 2.116 -22.731 -2.888 1.00 79.69 123 ARG A N 1
ATOM 952 C CA . ARG A 1 123 ? 1.760 -21.750 -3.922 1.00 79.69 123 ARG A CA 1
ATOM 953 C C . ARG A 1 123 ? 2.851 -20.704 -4.118 1.00 79.69 123 ARG A C 1
ATOM 955 O O . ARG A 1 123 ? 3.198 -20.375 -5.244 1.00 79.69 123 ARG A O 1
ATOM 962 N N . THR A 1 124 ? 3.432 -20.215 -3.025 1.00 65.75 124 THR A N 1
ATOM 963 C CA . THR A 1 124 ? 4.490 -19.193 -3.055 1.00 65.75 124 THR A CA 1
ATOM 964 C C . THR A 1 124 ? 5.745 -19.709 -3.758 1.00 65.75 124 THR A C 1
ATOM 966 O O . THR A 1 124 ? 6.298 -19.038 -4.627 1.00 65.75 124 THR A O 1
ATOM 969 N N . THR A 1 125 ? 6.186 -20.918 -3.403 1.00 69.56 125 THR A N 1
ATOM 970 C CA . THR A 1 125 ? 7.386 -21.530 -3.989 1.00 69.56 125 THR A CA 1
ATOM 971 C C . THR A 1 125 ? 7.174 -21.896 -5.454 1.00 69.56 125 THR A C 1
ATOM 973 O O . THR A 1 125 ? 8.023 -21.572 -6.281 1.00 69.56 125 THR A O 1
ATOM 976 N N . LEU A 1 126 ? 6.021 -22.467 -5.807 1.00 82.12 126 LEU A N 1
ATOM 977 C CA . LEU A 1 126 ? 5.734 -22.883 -7.178 1.00 82.12 126 LEU A CA 1
ATOM 978 C C . LEU A 1 126 ? 5.451 -21.704 -8.128 1.00 82.12 126 LEU A C 1
ATOM 980 O O . LEU A 1 126 ? 5.903 -21.728 -9.271 1.00 82.12 126 LEU A O 1
ATOM 984 N N . ASN A 1 127 ? 4.825 -20.622 -7.644 1.00 80.31 127 ASN A N 1
ATOM 985 C CA . ASN A 1 127 ? 4.674 -19.376 -8.410 1.00 80.31 127 ASN A CA 1
ATOM 986 C C . ASN A 1 127 ? 6.029 -18.790 -8.831 1.00 80.31 127 ASN A C 1
ATOM 988 O O . ASN A 1 127 ? 6.146 -18.249 -9.928 1.00 80.31 127 ASN A O 1
ATOM 992 N N . SER A 1 128 ? 7.068 -18.919 -7.995 1.00 78.31 128 SER A N 1
ATOM 993 C CA . SER A 1 128 ? 8.416 -18.468 -8.363 1.00 78.31 128 SER A CA 1
ATOM 994 C C . SER A 1 128 ? 8.986 -19.250 -9.548 1.00 78.31 128 SER A C 1
ATOM 996 O O . SER A 1 128 ? 9.732 -18.674 -10.338 1.00 78.31 128 SER A O 1
ATOM 998 N N . TRP A 1 129 ? 8.671 -20.542 -9.663 1.00 87.38 129 TRP A N 1
ATOM 999 C CA . TRP A 1 129 ? 9.077 -21.366 -10.801 1.00 87.38 129 TRP A CA 1
ATOM 1000 C C . TRP A 1 129 ? 8.255 -21.036 -12.040 1.00 87.38 129 TRP A C 1
ATOM 1002 O O . TRP A 1 129 ? 8.842 -20.758 -13.081 1.00 87.38 129 TRP A O 1
ATOM 1012 N N . ALA A 1 130 ? 6.925 -20.993 -11.913 1.00 85.38 130 ALA A N 1
ATOM 1013 C CA . ALA A 1 130 ? 6.022 -20.686 -13.020 1.00 85.38 130 ALA A CA 1
ATOM 1014 C C . ALA A 1 130 ? 6.336 -19.313 -13.636 1.00 85.38 130 ALA A C 1
ATOM 1016 O O . ALA A 1 130 ? 6.517 -19.205 -14.844 1.00 85.38 130 ALA A O 1
ATOM 1017 N N . GLY A 1 131 ? 6.498 -18.281 -12.800 1.00 80.56 131 GLY A N 1
ATOM 1018 C CA . GLY A 1 131 ? 6.817 -16.929 -13.261 1.00 80.56 131 GLY A CA 1
ATOM 1019 C C . GLY A 1 131 ? 8.199 -16.812 -13.909 1.00 80.56 131 GLY A C 1
ATOM 1020 O O . GLY A 1 131 ? 8.365 -16.081 -14.880 1.00 80.56 131 GLY A O 1
ATOM 1021 N N . TYR A 1 132 ? 9.205 -17.542 -13.418 1.00 81.31 132 TYR A N 1
ATOM 1022 C CA . TYR A 1 132 ? 10.538 -17.498 -14.024 1.00 81.31 132 TYR A CA 1
ATOM 1023 C C . TYR A 1 132 ? 10.619 -18.287 -15.335 1.00 81.31 132 TYR A C 1
ATOM 1025 O O . TYR A 1 132 ? 11.206 -17.804 -16.296 1.00 81.31 132 TYR A O 1
ATOM 1033 N N . LEU A 1 133 ? 10.029 -19.483 -15.391 1.00 83.81 133 LEU A N 1
ATOM 1034 C CA . LEU A 1 133 ? 10.037 -20.311 -16.599 1.00 83.81 133 LEU A CA 1
ATOM 1035 C C . LEU A 1 133 ? 9.142 -19.730 -17.703 1.00 83.81 133 LEU A C 1
ATOM 1037 O O . LEU A 1 133 ? 9.499 -19.844 -18.871 1.00 83.81 133 LEU A O 1
ATOM 1041 N N . GLY A 1 134 ? 8.020 -19.101 -17.341 1.00 75.25 134 GLY A N 1
ATOM 1042 C CA . GLY A 1 134 ? 7.082 -18.484 -18.283 1.00 75.25 134 GLY A CA 1
ATOM 1043 C C . GLY A 1 134 ? 7.436 -17.057 -18.719 1.00 75.25 134 GLY A C 1
ATOM 1044 O O . GLY A 1 134 ? 6.766 -16.521 -19.592 1.00 75.25 134 GLY A O 1
ATOM 1045 N N . SER A 1 135 ? 8.461 -16.421 -18.140 1.00 70.75 135 SER A N 1
ATOM 1046 C CA . SER A 1 135 ? 8.880 -15.062 -18.523 1.00 70.75 135 SER A CA 1
ATOM 1047 C C . SER A 1 135 ? 10.026 -15.058 -19.535 1.00 70.75 135 SER A C 1
ATOM 1049 O O . SER A 1 135 ? 10.804 -16.011 -19.636 1.00 70.75 135 SER A O 1
ATOM 1051 N N . GLU A 1 136 ? 10.188 -13.932 -20.238 1.00 61.97 136 GLU A N 1
ATOM 1052 C CA . GLU A 1 136 ? 11.342 -13.695 -21.116 1.00 61.97 136 GLU A CA 1
ATOM 1053 C C . GLU A 1 136 ? 12.682 -13.760 -20.351 1.00 61.97 136 GLU A C 1
ATOM 1055 O O . GLU A 1 136 ? 13.694 -14.168 -20.920 1.00 61.97 136 GLU A O 1
ATOM 1060 N N . GLU A 1 137 ? 12.692 -13.459 -19.041 1.00 51.75 137 GLU A N 1
ATOM 1061 C CA . GLU A 1 137 ? 13.883 -13.565 -18.177 1.00 51.75 137 GLU A CA 1
ATOM 1062 C C . GLU A 1 137 ? 14.437 -14.991 -18.052 1.00 51.75 137 GLU A C 1
ATOM 1064 O O . GLU A 1 137 ? 15.616 -15.175 -17.725 1.00 51.75 137 GLU A O 1
ATOM 1069 N N . GLY A 1 138 ? 13.596 -16.009 -18.259 1.00 57.62 138 GLY A N 1
ATOM 1070 C CA . GLY A 1 138 ? 14.012 -17.404 -18.221 1.00 57.62 138 GLY A CA 1
ATOM 1071 C C . GLY A 1 138 ? 15.000 -17.734 -19.339 1.00 57.62 138 GLY A C 1
ATOM 1072 O O . GLY A 1 138 ? 15.934 -18.495 -19.115 1.00 57.62 138 GLY A O 1
ATOM 1073 N N . GLY A 1 139 ? 14.822 -17.154 -20.532 1.00 71.88 139 GLY A N 1
ATOM 1074 C CA . GLY A 1 139 ? 15.729 -17.300 -21.680 1.00 71.88 139 GLY A CA 1
ATOM 1075 C C . GLY A 1 139 ? 15.981 -18.736 -22.177 1.00 71.88 139 GLY A C 1
ATOM 1076 O O . GLY A 1 139 ? 16.834 -18.933 -23.042 1.00 71.88 139 GLY A O 1
ATOM 1077 N N . TYR A 1 140 ? 15.287 -19.743 -21.637 1.00 82.88 140 TYR A N 1
ATOM 1078 C CA . TYR A 1 140 ? 15.456 -21.149 -22.004 1.00 82.88 140 TYR A CA 1
ATOM 1079 C C . TYR A 1 140 ? 14.549 -21.548 -23.177 1.00 82.88 140 TYR A C 1
ATOM 1081 O O . TYR A 1 140 ? 13.445 -21.016 -23.296 1.00 82.88 140 TYR A O 1
ATOM 1089 N N . PRO A 1 141 ? 14.947 -22.536 -23.995 1.00 84.75 141 PRO A N 1
ATOM 1090 C CA . PRO A 1 141 ? 14.040 -23.160 -24.952 1.00 84.75 141 PRO A CA 1
ATOM 1091 C C . PRO A 1 141 ? 12.863 -23.864 -24.260 1.00 84.75 141 PRO A C 1
ATOM 1093 O O . PRO A 1 141 ? 12.985 -24.364 -23.137 1.00 84.75 141 PRO A O 1
ATOM 1096 N N . ASP A 1 142 ? 11.737 -23.974 -24.961 1.00 88.25 142 ASP A N 1
ATOM 1097 C CA . ASP A 1 142 ? 10.472 -24.444 -24.382 1.00 88.25 142 ASP A CA 1
ATOM 1098 C C . ASP A 1 142 ? 10.513 -25.895 -23.893 1.00 88.25 142 ASP A C 1
ATOM 1100 O O . ASP A 1 142 ? 9.934 -26.215 -22.854 1.00 88.25 142 ASP A O 1
ATOM 1104 N N . TRP A 1 143 ? 11.290 -26.759 -24.553 1.00 90.19 143 TRP A N 1
ATOM 1105 C CA . TRP A 1 143 ? 11.504 -28.133 -24.088 1.00 90.19 143 TRP A CA 1
ATOM 1106 C C . TRP A 1 143 ? 12.141 -28.170 -22.690 1.00 90.19 143 TRP A C 1
ATOM 1108 O O . TRP A 1 143 ? 11.805 -29.039 -21.885 1.00 90.19 143 TRP A O 1
ATOM 1118 N N . PHE A 1 144 ? 13.050 -27.232 -22.387 1.00 91.75 144 PHE A N 1
ATOM 1119 C CA . PHE A 1 144 ? 13.756 -27.196 -21.110 1.00 91.75 144 PHE A CA 1
ATOM 1120 C C . PHE A 1 144 ? 12.889 -26.585 -20.016 1.00 91.75 144 PHE A C 1
ATOM 1122 O O . PHE A 1 144 ? 12.893 -27.079 -18.890 1.00 91.75 144 PHE A O 1
ATOM 1129 N N . LYS A 1 145 ? 12.106 -25.550 -20.345 1.00 91.56 145 LYS A N 1
ATOM 1130 C CA . LYS A 1 145 ? 11.090 -25.007 -19.433 1.00 91.56 145 LYS A CA 1
ATOM 1131 C C . LYS A 1 145 ? 10.093 -26.094 -19.025 1.00 91.56 145 LYS A C 1
ATOM 1133 O O . LYS A 1 145 ? 9.846 -26.273 -17.836 1.00 91.56 145 LYS A O 1
ATOM 1138 N N . TYR A 1 146 ? 9.596 -26.861 -19.998 1.00 91.69 146 TYR A N 1
ATOM 1139 C CA . TYR A 1 146 ? 8.713 -28.001 -19.754 1.00 91.69 146 TYR A CA 1
ATOM 1140 C C . TYR A 1 146 ? 9.392 -29.063 -18.879 1.00 91.69 146 TYR A C 1
ATOM 1142 O O . TYR A 1 146 ? 8.855 -29.455 -17.847 1.00 91.69 146 TYR A O 1
ATOM 1150 N N . TYR A 1 147 ? 10.614 -29.467 -19.234 1.00 93.00 147 TYR A N 1
ATOM 1151 C CA . TYR A 1 147 ? 11.410 -30.425 -18.464 1.00 93.00 147 TYR A CA 1
ATOM 1152 C C . TYR A 1 147 ? 11.623 -29.997 -17.002 1.00 93.00 147 TYR A C 1
ATOM 1154 O O . TYR A 1 147 ? 11.459 -30.805 -16.088 1.00 93.00 147 TYR A O 1
ATOM 1162 N N . ALA A 1 148 ? 11.968 -28.728 -16.767 1.00 93.19 148 ALA A N 1
ATOM 1163 C CA . ALA A 1 148 ? 12.196 -28.192 -15.430 1.00 93.19 148 ALA A CA 1
ATOM 1164 C C . ALA A 1 148 ? 10.902 -28.111 -14.608 1.00 93.19 148 ALA A C 1
ATOM 1166 O O . ALA A 1 148 ? 10.916 -28.431 -13.419 1.00 93.19 148 ALA A O 1
ATOM 1167 N N . TRP A 1 149 ? 9.786 -27.725 -15.235 1.00 93.88 149 TRP A N 1
ATOM 1168 C CA . TRP A 1 149 ? 8.474 -27.682 -14.590 1.00 93.88 149 TRP A CA 1
ATOM 1169 C C . TRP A 1 149 ? 7.996 -29.072 -14.172 1.00 93.88 149 TRP A C 1
ATOM 1171 O O . TRP A 1 149 ? 7.744 -29.305 -12.992 1.00 93.88 149 TRP A O 1
ATOM 1181 N N . GLU A 1 150 ? 7.985 -30.024 -15.105 1.00 92.25 150 GLU A N 1
ATOM 1182 C CA . GLU A 1 150 ? 7.644 -31.425 -14.832 1.00 92.25 150 GLU A CA 1
ATOM 1183 C C . GLU A 1 150 ? 8.580 -32.052 -13.791 1.00 92.25 150 GLU A C 1
ATOM 1185 O O . GLU A 1 150 ? 8.202 -32.939 -13.025 1.00 92.25 150 GLU A O 1
ATOM 1190 N N . GLY A 1 151 ? 9.836 -31.613 -13.756 1.00 92.88 151 GLY A N 1
ATOM 1191 C CA . GLY A 1 151 ? 10.792 -31.990 -12.727 1.00 92.88 151 GLY A CA 1
ATOM 1192 C C . GLY A 1 151 ? 10.388 -31.474 -11.349 1.00 92.88 151 GLY A C 1
ATOM 1193 O O . GLY A 1 151 ? 10.226 -32.268 -10.425 1.00 92.88 151 GLY A O 1
ATOM 1194 N N . VAL A 1 152 ? 10.217 -30.156 -11.201 1.00 92.62 152 VAL A N 1
ATOM 1195 C CA . VAL A 1 152 ? 10.035 -29.512 -9.892 1.00 92.62 152 VAL A CA 1
ATOM 1196 C C . VAL A 1 152 ? 8.715 -29.879 -9.216 1.00 92.62 152 VAL A C 1
ATOM 1198 O O . VAL A 1 152 ? 8.702 -30.055 -7.998 1.00 92.62 152 VAL A O 1
ATOM 1201 N N . VAL A 1 153 ? 7.628 -30.066 -9.975 1.00 92.81 153 VAL A N 1
ATOM 1202 C CA . VAL A 1 153 ? 6.310 -30.423 -9.408 1.00 92.81 153 VAL A CA 1
ATOM 1203 C C . VAL A 1 153 ? 6.300 -31.808 -8.747 1.00 92.81 153 VAL A C 1
ATOM 1205 O O . VAL A 1 153 ? 5.425 -32.096 -7.933 1.00 92.81 153 VAL A O 1
ATOM 1208 N N . ARG A 1 154 ? 7.299 -32.653 -9.040 1.00 91.88 154 ARG A N 1
ATOM 1209 C CA . ARG A 1 154 ? 7.497 -33.975 -8.420 1.00 91.88 154 ARG A CA 1
ATOM 1210 C C . ARG A 1 154 ? 8.448 -33.964 -7.221 1.00 91.88 154 ARG A C 1
ATOM 1212 O O . ARG A 1 154 ? 8.637 -35.004 -6.594 1.00 91.88 154 ARG A O 1
ATOM 1219 N N . LEU A 1 155 ? 9.045 -32.820 -6.879 1.00 85.44 155 LEU A N 1
ATOM 1220 C CA . LEU A 1 155 ? 10.011 -32.726 -5.783 1.00 85.44 155 LEU A CA 1
ATOM 1221 C C . LEU A 1 155 ? 9.326 -32.396 -4.451 1.00 85.44 155 LEU A C 1
ATOM 1223 O O . LEU A 1 155 ? 8.558 -31.439 -4.326 1.00 85.44 155 LEU A O 1
ATOM 1227 N N . GLY A 1 156 ? 9.638 -33.201 -3.443 1.00 75.81 156 GLY A N 1
ATOM 1228 C CA . GLY A 1 156 ? 9.298 -32.995 -2.042 1.00 75.81 156 GLY A CA 1
ATOM 1229 C C . GLY A 1 156 ? 10.436 -32.336 -1.257 1.00 75.81 156 GLY A C 1
ATOM 1230 O O . GLY A 1 156 ? 11.281 -31.622 -1.803 1.00 75.81 156 GLY A O 1
ATOM 1231 N N . GLY A 1 157 ? 10.460 -32.577 0.056 1.00 65.31 157 GLY A N 1
ATOM 1232 C CA . GLY A 1 157 ? 11.495 -32.051 0.951 1.00 65.31 157 GLY A CA 1
ATOM 1233 C C . GLY A 1 157 ? 12.905 -32.561 0.625 1.00 65.31 157 GLY A C 1
ATOM 1234 O O . GLY A 1 157 ? 13.079 -33.576 -0.045 1.00 65.31 157 GLY A O 1
ATOM 1235 N N . VAL A 1 158 ? 13.929 -31.864 1.117 1.00 60.91 158 VAL A N 1
ATOM 1236 C CA . VAL A 1 158 ? 15.337 -32.249 0.928 1.00 60.91 158 VAL A CA 1
ATOM 1237 C C . VAL A 1 158 ? 15.715 -33.394 1.871 1.00 60.91 158 VAL A C 1
ATOM 1239 O O . VAL A 1 158 ? 15.541 -33.287 3.083 1.00 60.91 158 VAL A O 1
ATOM 1242 N N . ASP A 1 159 ? 16.317 -34.448 1.326 1.00 64.12 159 ASP A N 1
ATOM 1243 C CA . ASP A 1 159 ? 17.076 -35.441 2.081 1.00 64.12 159 ASP A CA 1
ATOM 1244 C C . ASP A 1 159 ? 18.529 -34.961 2.204 1.00 64.12 159 ASP A C 1
ATOM 1246 O O . ASP A 1 159 ? 19.360 -35.155 1.312 1.00 64.12 159 ASP A O 1
ATOM 1250 N N . GLU A 1 160 ? 18.855 -34.320 3.328 1.00 53.31 160 GLU A N 1
ATOM 1251 C CA . GLU A 1 160 ? 20.206 -33.811 3.594 1.00 53.31 160 GLU A CA 1
ATOM 1252 C C . GLU A 1 160 ? 21.275 -34.909 3.562 1.00 53.31 160 GLU A C 1
ATOM 1254 O O . GLU A 1 160 ? 22.410 -34.656 3.153 1.00 53.31 160 GLU A O 1
ATOM 1259 N N . LYS A 1 161 ? 20.937 -36.131 3.992 1.00 55.44 161 LYS A N 1
ATOM 1260 C CA . LYS A 1 161 ? 21.905 -37.234 4.073 1.00 55.44 161 LYS A CA 1
ATOM 1261 C C . LYS A 1 161 ? 22.265 -37.738 2.689 1.00 55.44 161 LYS A C 1
ATOM 1263 O O . LYS A 1 161 ? 23.413 -38.109 2.454 1.00 55.44 161 LYS A O 1
ATOM 1268 N N . ARG A 1 162 ? 21.279 -37.774 1.796 1.00 59.66 162 ARG A N 1
ATOM 1269 C CA . ARG A 1 162 ? 21.448 -38.210 0.409 1.00 59.66 162 ARG A CA 1
ATOM 1270 C C . ARG A 1 162 ? 21.785 -37.067 -0.542 1.00 59.66 162 ARG A C 1
ATOM 1272 O O . ARG A 1 162 ? 22.137 -37.345 -1.683 1.00 59.66 162 ARG A O 1
ATOM 1279 N N . GLN A 1 163 ? 21.731 -35.817 -0.067 1.00 64.56 163 GLN A N 1
ATOM 1280 C CA . GLN A 1 163 ? 21.898 -34.607 -0.878 1.00 64.56 163 GLN A CA 1
ATOM 1281 C C . GLN A 1 163 ? 20.961 -34.637 -2.098 1.00 64.56 163 GLN A C 1
ATOM 1283 O O . GLN A 1 163 ? 21.369 -34.340 -3.218 1.00 64.56 163 GLN A O 1
ATOM 1288 N N . SER A 1 164 ? 19.712 -35.053 -1.882 1.00 73.81 164 SER A N 1
ATOM 1289 C CA . SER A 1 164 ? 18.697 -35.259 -2.921 1.00 73.81 164 SER A CA 1
ATOM 1290 C C . SER A 1 164 ? 17.335 -34.752 -2.450 1.00 73.81 164 SER A C 1
ATOM 1292 O O . SER A 1 164 ? 17.179 -34.366 -1.296 1.00 73.81 164 SER A O 1
ATOM 1294 N N . PHE A 1 165 ? 16.332 -34.762 -3.323 1.00 78.06 165 PHE A N 1
ATOM 1295 C CA . PHE A 1 165 ? 14.948 -34.472 -2.946 1.00 78.06 165 PHE A CA 1
ATOM 1296 C C . PHE A 1 165 ? 14.179 -35.777 -2.723 1.00 78.06 165 PHE A C 1
ATOM 1298 O O . PHE A 1 165 ? 14.451 -36.781 -3.383 1.00 78.06 165 PHE A O 1
ATOM 1305 N N . HIS A 1 166 ? 13.235 -35.770 -1.786 1.00 76.38 166 HIS A N 1
ATOM 1306 C CA . HIS A 1 166 ? 12.192 -36.786 -1.722 1.00 76.38 166 HIS A CA 1
ATOM 1307 C C . HIS A 1 166 ? 11.248 -36.630 -2.917 1.00 76.38 166 HIS A C 1
ATOM 1309 O O . HIS A 1 166 ? 11.100 -35.533 -3.454 1.00 76.38 166 HIS A O 1
ATOM 1315 N N . GLU A 1 167 ? 10.603 -37.718 -3.324 1.00 81.62 167 GLU A N 1
ATOM 1316 C CA . GLU A 1 167 ? 9.504 -37.649 -4.284 1.00 81.62 167 GLU A CA 1
ATOM 1317 C C . GLU A 1 167 ? 8.256 -37.101 -3.589 1.00 81.62 167 GLU A C 1
ATOM 1319 O O . GLU A 1 167 ? 8.028 -37.352 -2.402 1.00 81.62 167 GLU A O 1
ATOM 1324 N N . ARG A 1 168 ? 7.481 -36.305 -4.320 1.00 86.81 168 ARG A N 1
ATOM 1325 C CA . ARG A 1 168 ? 6.238 -35.716 -3.840 1.00 86.81 168 ARG A CA 1
ATOM 1326 C C . ARG A 1 168 ? 5.066 -36.655 -4.097 1.00 86.81 168 ARG A C 1
ATOM 1328 O O . ARG A 1 168 ? 4.900 -37.162 -5.201 1.00 86.81 168 ARG A O 1
ATOM 1335 N N . ASP A 1 169 ? 4.209 -36.798 -3.101 1.00 84.12 169 ASP A N 1
ATOM 1336 C CA . ASP A 1 169 ? 2.915 -37.469 -3.202 1.00 84.12 169 ASP A CA 1
ATOM 1337 C C . ASP A 1 169 ? 1.762 -36.515 -2.836 1.00 84.12 169 ASP A C 1
ATOM 1339 O O . ASP A 1 169 ? 1.970 -35.346 -2.494 1.00 84.12 169 ASP A O 1
ATOM 1343 N N . SER A 1 170 ? 0.523 -37.009 -2.906 1.00 81.81 170 SER A N 1
ATOM 1344 C CA . SER A 1 170 ? -0.669 -36.220 -2.568 1.00 81.81 170 SER A CA 1
ATOM 1345 C C . SER A 1 170 ? -0.715 -35.779 -1.102 1.00 81.81 170 SER A C 1
ATOM 1347 O O . SER A 1 170 ? -1.403 -34.814 -0.797 1.00 81.81 170 SER A O 1
ATOM 1349 N N . ALA A 1 171 ? 0.014 -36.453 -0.208 1.00 75.31 171 ALA A N 1
ATOM 1350 C CA . ALA A 1 171 ? 0.057 -36.168 1.224 1.00 75.31 171 ALA A CA 1
ATOM 1351 C C . ALA A 1 171 ? 1.212 -35.226 1.616 1.00 75.31 171 ALA A C 1
ATOM 1353 O O . ALA A 1 171 ? 1.357 -34.853 2.783 1.00 75.31 171 ALA A O 1
ATOM 1354 N N . THR A 1 172 ? 2.047 -34.827 0.655 1.00 75.25 172 THR A N 1
ATOM 1355 C CA . THR A 1 172 ? 3.245 -34.036 0.919 1.00 75.25 172 THR A CA 1
ATOM 1356 C C . THR A 1 172 ? 2.888 -32.607 1.331 1.00 75.25 172 THR A C 1
ATOM 1358 O O . THR A 1 172 ? 2.433 -31.784 0.533 1.00 75.25 172 THR A O 1
ATOM 1361 N N . THR A 1 173 ? 3.176 -32.276 2.587 1.00 68.56 173 THR A N 1
ATOM 1362 C CA . THR A 1 173 ? 2.959 -30.940 3.164 1.00 68.56 173 THR A CA 1
ATOM 1363 C C . THR A 1 173 ? 4.128 -29.985 2.911 1.00 68.56 173 THR A C 1
ATOM 1365 O O . THR A 1 173 ? 3.952 -28.768 2.947 1.00 68.56 173 THR A O 1
ATOM 1368 N N . ALA A 1 174 ? 5.311 -30.506 2.568 1.00 63.97 174 ALA A N 1
ATOM 1369 C CA . ALA A 1 174 ? 6.496 -29.696 2.300 1.00 63.97 174 ALA A CA 1
ATOM 1370 C C . ALA A 1 174 ? 6.281 -28.700 1.134 1.00 63.97 174 ALA A C 1
ATOM 1372 O O . ALA A 1 174 ? 5.604 -29.033 0.151 1.00 63.97 174 ALA A O 1
ATOM 1373 N N . PRO A 1 175 ? 6.860 -27.486 1.204 1.00 70.31 175 PRO A N 1
ATOM 1374 C CA . PRO A 1 175 ? 6.895 -26.563 0.073 1.00 70.31 175 PRO A CA 1
ATOM 1375 C C . PRO A 1 175 ? 7.801 -27.090 -1.049 1.00 70.31 175 PRO A C 1
ATOM 1377 O O . PRO A 1 175 ? 8.625 -27.980 -0.827 1.00 70.31 175 PRO A O 1
ATOM 1380 N N . TYR A 1 176 ? 7.672 -26.518 -2.247 1.00 78.38 176 TYR A N 1
ATOM 1381 C CA . TYR A 1 176 ? 8.551 -26.851 -3.367 1.00 78.38 176 TYR A CA 1
ATOM 1382 C C . TYR A 1 176 ? 9.966 -26.295 -3.148 1.00 78.38 176 TYR A C 1
ATOM 1384 O O . TYR A 1 176 ? 10.129 -25.284 -2.451 1.00 78.38 176 TYR A O 1
ATOM 1392 N N . PRO A 1 177 ? 11.000 -26.907 -3.755 1.00 76.12 177 PRO A N 1
ATOM 1393 C CA . PRO A 1 177 ? 12.356 -26.373 -3.714 1.00 76.12 177 PRO A CA 1
ATOM 1394 C C . PRO A 1 177 ? 12.397 -24.921 -4.189 1.00 76.12 177 PRO A C 1
ATOM 1396 O O . PRO A 1 177 ? 11.749 -24.559 -5.169 1.00 76.12 177 PRO A O 1
ATOM 1399 N N . VAL A 1 178 ? 13.176 -24.073 -3.520 1.00 72.44 178 VAL A N 1
ATOM 1400 C CA . VAL A 1 178 ? 13.350 -22.683 -3.960 1.00 72.44 178 VAL A CA 1
ATOM 1401 C C . VAL A 1 178 ? 14.142 -22.662 -5.272 1.00 72.44 178 VAL A C 1
ATOM 1403 O O . VAL A 1 178 ? 15.122 -23.393 -5.436 1.00 72.44 178 VAL A O 1
ATOM 1406 N N . LEU A 1 179 ? 13.711 -21.819 -6.209 1.00 76.12 179 LEU A N 1
ATOM 1407 C CA . LEU A 1 179 ? 14.396 -21.606 -7.478 1.00 76.12 179 LEU A CA 1
ATOM 1408 C C . LEU A 1 179 ? 15.783 -20.978 -7.260 1.00 76.12 179 LEU A C 1
ATOM 1410 O O . LEU A 1 179 ? 15.902 -19.846 -6.792 1.00 76.12 179 LEU A O 1
ATOM 1414 N N . ASP A 1 180 ? 16.825 -21.685 -7.687 1.00 76.38 180 ASP A N 1
ATOM 1415 C CA . ASP A 1 180 ? 18.190 -21.195 -7.845 1.00 76.38 180 ASP A CA 1
ATOM 1416 C C . ASP A 1 180 ? 18.495 -21.132 -9.346 1.00 76.38 180 ASP A C 1
ATOM 1418 O O . ASP A 1 180 ? 18.716 -22.146 -10.017 1.00 76.38 180 ASP A O 1
ATOM 1422 N N . ARG A 1 181 ? 18.493 -19.906 -9.881 1.00 77.44 181 ARG A N 1
ATOM 1423 C CA . ARG A 1 181 ? 18.718 -19.639 -11.308 1.00 77.44 181 ARG A CA 1
ATOM 1424 C C . ARG A 1 181 ? 20.085 -20.150 -11.783 1.00 77.44 181 ARG A C 1
ATOM 1426 O O . ARG A 1 181 ? 20.199 -20.600 -12.919 1.00 77.44 181 ARG A O 1
ATOM 1433 N N . ALA A 1 182 ? 21.112 -20.114 -10.928 1.00 71.50 182 ALA A N 1
ATOM 1434 C CA . ALA A 1 182 ? 22.457 -20.563 -11.280 1.00 71.50 182 ALA A CA 1
ATOM 1435 C C . ALA A 1 182 ? 22.549 -22.093 -11.309 1.00 71.50 182 ALA A C 1
ATOM 1437 O O . ALA A 1 182 ? 23.171 -22.654 -12.213 1.00 71.50 182 ALA A O 1
ATOM 1438 N N . ALA A 1 183 ? 21.907 -22.776 -10.358 1.00 75.69 183 ALA A N 1
ATOM 1439 C CA . ALA A 1 183 ? 21.798 -24.230 -10.385 1.00 75.69 183 ALA A CA 1
ATOM 1440 C C . ALA A 1 183 ? 20.997 -24.701 -11.607 1.00 75.69 183 ALA A C 1
ATOM 1442 O O . ALA A 1 183 ? 21.450 -25.602 -12.311 1.00 75.69 183 ALA A O 1
ATOM 1443 N N . LEU A 1 184 ? 19.875 -24.045 -11.922 1.00 84.38 184 LEU A N 1
ATOM 1444 C CA . LEU A 1 184 ? 19.061 -24.361 -13.098 1.00 84.38 184 LEU A CA 1
ATOM 1445 C C . LEU A 1 184 ? 19.828 -24.146 -14.415 1.00 84.38 184 LEU A C 1
ATOM 1447 O O . LEU A 1 184 ? 19.837 -25.032 -15.269 1.00 84.38 184 LEU A O 1
ATOM 1451 N N . ALA A 1 185 ? 20.558 -23.033 -14.548 1.00 76.81 185 ALA A N 1
ATOM 1452 C CA . ALA A 1 185 ? 21.419 -22.775 -15.706 1.00 76.81 185 ALA A CA 1
ATOM 1453 C C . ALA A 1 185 ? 22.513 -23.841 -15.858 1.00 76.81 185 ALA A C 1
ATOM 1455 O O . ALA A 1 185 ? 22.866 -24.250 -16.968 1.00 76.81 185 ALA A O 1
ATOM 1456 N N . LYS A 1 186 ? 23.037 -24.341 -14.733 1.00 77.94 186 LYS A N 1
ATOM 1457 C CA . LYS A 1 186 ? 24.009 -25.432 -14.735 1.00 77.94 186 LYS A CA 1
ATOM 1458 C C . LYS A 1 186 ? 23.381 -26.743 -15.204 1.00 77.94 186 LYS A C 1
ATOM 1460 O O . LYS A 1 186 ? 24.018 -27.433 -15.989 1.00 77.94 186 LYS A O 1
ATOM 1465 N N . VAL A 1 187 ? 22.152 -27.063 -14.786 1.00 84.94 187 VAL A N 1
ATOM 1466 C CA . VAL A 1 187 ? 21.401 -28.228 -15.296 1.00 84.94 187 VAL A CA 1
ATOM 1467 C C . VAL A 1 187 ? 21.206 -28.120 -16.809 1.00 84.94 187 VAL A C 1
ATOM 1469 O O . VAL A 1 187 ? 21.510 -29.070 -17.527 1.00 84.94 187 VAL A O 1
ATOM 1472 N N . TYR A 1 188 ? 20.795 -26.952 -17.311 1.00 83.38 188 TYR A N 1
ATOM 1473 C CA . TYR A 1 188 ? 20.668 -26.714 -18.752 1.00 83.38 188 TYR A CA 1
ATOM 1474 C C . TYR A 1 188 ? 21.991 -26.945 -19.493 1.00 83.38 188 TYR A C 1
ATOM 1476 O O . TYR A 1 188 ? 22.040 -27.657 -20.496 1.00 83.38 188 TYR A O 1
ATOM 1484 N N . THR A 1 189 ? 23.089 -26.404 -18.959 1.00 79.06 189 THR A N 1
ATOM 1485 C CA . THR A 1 189 ? 24.437 -26.578 -19.522 1.00 79.06 189 THR A CA 1
ATOM 1486 C C . THR A 1 189 ? 24.848 -28.055 -19.537 1.00 79.06 189 THR A C 1
ATOM 1488 O O . THR A 1 189 ? 25.334 -28.546 -20.553 1.00 79.06 189 THR A O 1
ATOM 1491 N N . MET A 1 190 ? 24.603 -28.794 -18.447 1.00 80.88 190 MET A N 1
ATOM 1492 C CA . MET A 1 190 ? 24.909 -30.229 -18.347 1.00 80.88 190 MET A CA 1
ATOM 1493 C C . MET A 1 190 ? 24.181 -31.058 -19.417 1.00 80.88 190 MET A C 1
ATOM 1495 O O . MET A 1 190 ? 24.761 -32.005 -19.944 1.00 80.88 190 MET A O 1
ATOM 1499 N N . LEU A 1 191 ? 22.943 -30.685 -19.756 1.00 82.25 191 LEU A N 1
ATOM 1500 C CA . LEU A 1 191 ? 22.117 -31.381 -20.746 1.00 82.25 191 LEU A CA 1
ATOM 1501 C C . LEU A 1 191 ? 22.432 -30.993 -22.201 1.00 82.25 191 LEU A C 1
ATOM 1503 O O . LEU A 1 191 ? 22.260 -31.814 -23.097 1.00 82.25 191 LEU A O 1
ATOM 1507 N N . THR A 1 192 ? 22.895 -29.765 -22.451 1.00 77.38 192 THR A N 1
ATOM 1508 C CA . THR A 1 192 ? 23.101 -29.232 -23.816 1.00 77.38 192 THR A CA 1
ATOM 1509 C C . THR A 1 192 ? 24.552 -29.239 -24.283 1.00 77.38 192 THR A C 1
ATOM 1511 O O . THR A 1 192 ? 24.815 -29.325 -25.480 1.00 77.38 192 THR A O 1
ATOM 1514 N N . THR A 1 193 ? 25.517 -29.184 -23.363 1.00 70.75 193 THR A N 1
ATOM 1515 C CA . THR A 1 193 ? 26.957 -29.172 -23.679 1.00 70.75 193 THR A CA 1
ATOM 1516 C C . THR A 1 193 ? 27.735 -30.238 -22.893 1.00 70.75 193 THR A C 1
ATOM 1518 O O . THR A 1 193 ? 28.726 -29.927 -22.224 1.00 70.75 193 THR A O 1
ATOM 1521 N N . PRO A 1 194 ? 27.364 -31.534 -23.005 1.00 57.72 194 PRO A N 1
ATOM 1522 C CA . PRO A 1 194 ? 27.986 -32.612 -22.227 1.00 57.72 194 PRO A CA 1
ATOM 1523 C C . PRO A 1 194 ? 29.501 -32.768 -22.467 1.00 57.72 194 PRO A C 1
ATOM 1525 O O . PRO A 1 194 ? 30.208 -33.290 -21.610 1.00 57.72 194 PRO A O 1
ATOM 1528 N N . GLN A 1 195 ? 30.026 -32.275 -23.595 1.00 48.22 195 GLN A N 1
ATOM 1529 C CA . GLN A 1 195 ? 31.456 -32.320 -23.937 1.00 48.22 195 GLN A CA 1
ATOM 1530 C C . GLN A 1 195 ? 32.296 -31.266 -23.182 1.00 48.22 195 GLN A C 1
ATOM 1532 O O . GLN A 1 195 ? 33.428 -31.554 -22.804 1.00 48.22 195 GLN A O 1
ATOM 1537 N N . MET A 1 196 ? 31.746 -30.080 -22.878 1.00 37.50 196 MET A N 1
ATOM 1538 C CA . MET A 1 196 ? 32.483 -28.997 -22.194 1.00 37.50 196 MET A CA 1
ATOM 1539 C C . MET A 1 196 ? 32.633 -29.212 -20.682 1.00 37.50 196 MET A C 1
ATOM 1541 O O . MET A 1 196 ? 33.555 -28.681 -20.060 1.00 37.50 196 MET A O 1
ATOM 1545 N N . VAL A 1 197 ? 31.764 -30.030 -20.079 1.00 45.69 197 VAL A N 1
ATOM 1546 C CA . VAL A 1 197 ? 31.859 -30.409 -18.658 1.00 45.69 197 VAL A CA 1
ATOM 1547 C C . VAL A 1 197 ? 33.114 -31.263 -18.386 1.00 45.69 197 VAL A C 1
ATOM 1549 O O . VAL A 1 197 ? 33.587 -31.308 -17.252 1.00 45.69 197 VAL A O 1
ATOM 1552 N N . GLY A 1 198 ? 33.694 -31.886 -19.423 1.00 40.91 198 GLY A N 1
ATOM 1553 C CA . GLY A 1 198 ? 34.910 -32.701 -19.335 1.00 40.91 198 GLY A CA 1
ATOM 1554 C C . GLY A 1 198 ? 36.241 -31.937 -19.418 1.00 40.91 198 GLY A C 1
ATOM 1555 O O . GLY A 1 198 ? 37.230 -32.424 -18.880 1.00 40.91 198 GLY A O 1
ATOM 1556 N N . GLU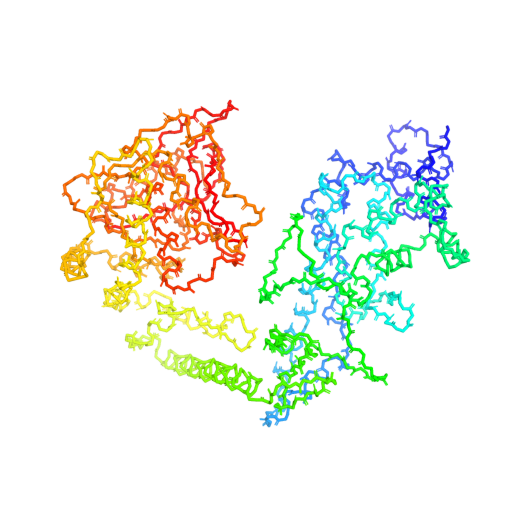 A 1 199 ? 36.295 -30.752 -20.039 1.00 37.38 199 GLU A N 1
ATOM 1557 C CA . GLU A 1 199 ? 37.574 -30.055 -20.301 1.00 37.38 199 GLU A CA 1
ATOM 1558 C C . GLU A 1 199 ? 37.903 -28.936 -19.296 1.00 37.38 199 GLU A C 1
ATOM 1560 O O . GLU A 1 199 ? 39.075 -28.682 -19.027 1.00 37.38 199 GLU A O 1
ATOM 1565 N N . SER A 1 200 ? 36.906 -28.303 -18.664 1.00 39.03 200 SER A N 1
ATOM 1566 C CA . SER A 1 200 ? 37.135 -27.205 -17.700 1.00 39.03 200 SER A CA 1
ATOM 1567 C C . SER A 1 200 ? 37.248 -27.653 -16.231 1.00 39.03 200 SER A C 1
ATOM 1569 O O . SER A 1 200 ? 37.492 -26.820 -15.356 1.00 39.03 200 SER A O 1
ATOM 1571 N N . ALA A 1 201 ? 37.062 -28.941 -15.932 1.00 39.44 201 ALA A N 1
ATOM 1572 C CA . ALA A 1 201 ? 37.072 -29.494 -14.573 1.00 39.44 201 ALA A CA 1
ATOM 1573 C C . ALA A 1 201 ? 38.199 -30.521 -14.378 1.00 39.44 201 ALA A C 1
ATOM 1575 O O . ALA A 1 201 ? 38.005 -31.567 -13.761 1.00 39.44 201 ALA A O 1
ATOM 1576 N N . ALA A 1 202 ? 39.386 -30.230 -14.915 1.00 32.69 202 ALA A N 1
ATOM 1577 C CA . ALA A 1 202 ? 40.588 -31.029 -14.709 1.00 32.69 202 ALA A CA 1
ATOM 1578 C C . ALA A 1 202 ? 41.149 -30.872 -13.280 1.00 32.69 202 ALA A C 1
ATOM 1580 O O . ALA A 1 202 ? 42.279 -30.439 -13.105 1.00 32.69 202 ALA A O 1
ATOM 1581 N N . GLU A 1 203 ? 40.368 -31.253 -12.264 1.00 35.59 203 GLU A N 1
ATOM 1582 C CA . GLU A 1 203 ? 40.852 -31.635 -10.933 1.00 35.59 203 GLU A CA 1
ATOM 1583 C C . GLU A 1 203 ? 39.940 -32.735 -10.344 1.00 35.59 203 GLU A C 1
ATOM 1585 O O . GLU A 1 203 ? 38.932 -32.451 -9.701 1.00 35.59 203 GLU A O 1
ATOM 1590 N N . GLY A 1 204 ? 40.310 -34.009 -10.539 1.00 38.91 204 GLY A N 1
ATOM 1591 C CA . GLY A 1 204 ? 39.839 -35.133 -9.709 1.00 38.91 204 GLY A CA 1
ATOM 1592 C C . GLY A 1 204 ? 39.070 -36.263 -10.419 1.00 38.91 204 GLY A C 1
ATOM 1593 O O . GLY A 1 204 ? 38.595 -36.084 -11.539 1.00 38.91 204 GLY A O 1
ATOM 1594 N N . PRO A 1 205 ? 38.985 -37.457 -9.789 1.00 35.91 205 PRO A N 1
ATOM 1595 C CA . PRO A 1 205 ? 38.388 -38.656 -10.373 1.00 35.91 205 PRO A CA 1
ATOM 1596 C C . PRO A 1 205 ? 36.914 -38.413 -10.705 1.00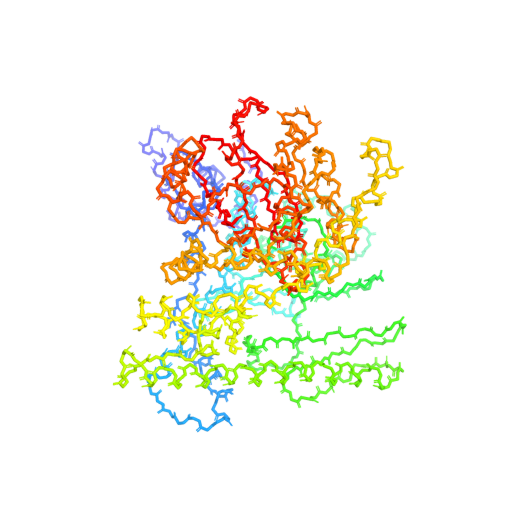 35.91 205 PRO A C 1
ATOM 1598 O O . PRO A 1 205 ? 36.163 -37.843 -9.920 1.00 35.91 205 PRO A O 1
ATOM 1601 N N . GLN A 1 206 ? 36.549 -38.816 -11.913 1.00 50.03 206 GLN A N 1
ATOM 1602 C CA . GLN A 1 206 ? 35.310 -38.493 -12.605 1.00 50.03 206 GLN A CA 1
ATOM 1603 C C . GLN A 1 206 ? 34.061 -38.880 -11.795 1.00 50.03 206 GLN A C 1
ATOM 1605 O O . GLN A 1 206 ? 33.959 -39.997 -11.293 1.00 50.03 206 GLN A O 1
ATOM 1610 N N . ASP A 1 207 ? 33.100 -37.954 -11.706 1.00 63.06 207 ASP A N 1
ATOM 1611 C CA . ASP A 1 207 ? 31.796 -38.149 -11.065 1.00 63.06 207 ASP A CA 1
ATOM 1612 C C . ASP A 1 207 ? 30.966 -39.195 -11.845 1.00 63.06 207 ASP A C 1
ATOM 1614 O O . ASP A 1 207 ? 30.129 -38.846 -12.682 1.00 63.06 207 ASP A O 1
ATOM 1618 N N . GLU A 1 208 ? 31.158 -40.489 -11.562 1.00 69.44 208 GLU A N 1
ATOM 1619 C CA . GLU A 1 208 ? 30.254 -41.575 -11.995 1.00 69.44 208 GLU A CA 1
ATOM 1620 C C . GLU A 1 208 ? 28.787 -41.239 -11.676 1.00 69.44 208 GLU A C 1
ATOM 1622 O O . GLU A 1 208 ? 27.879 -41.572 -12.436 1.00 69.44 208 GLU A O 1
ATOM 1627 N N . VAL A 1 209 ? 28.573 -40.494 -10.587 1.00 70.75 209 VAL A N 1
ATOM 1628 C CA . VAL A 1 209 ? 27.283 -39.950 -10.154 1.00 70.75 209 VAL A CA 1
ATOM 1629 C C . VAL A 1 209 ? 26.677 -39.012 -11.202 1.00 70.75 209 VAL A C 1
ATOM 1631 O O . VAL A 1 209 ? 25.520 -39.189 -11.568 1.00 70.75 209 VAL A O 1
ATOM 1634 N N . LEU A 1 210 ? 27.440 -38.055 -11.743 1.00 77.56 210 LEU A N 1
ATOM 1635 C CA . LEU A 1 210 ? 26.939 -37.142 -12.777 1.00 77.56 210 LEU A CA 1
ATOM 1636 C C . LEU A 1 210 ? 26.630 -37.891 -14.077 1.00 77.56 210 LEU A C 1
ATOM 1638 O O . LEU A 1 210 ? 25.617 -37.625 -14.713 1.00 77.56 210 LEU A O 1
ATOM 1642 N N . GLN A 1 211 ? 27.474 -38.851 -14.462 1.00 77.62 211 GLN A N 1
ATOM 1643 C CA . GLN A 1 211 ? 27.226 -39.685 -15.641 1.00 77.62 211 GLN A CA 1
ATOM 1644 C C . GLN A 1 211 ? 25.972 -40.554 -15.473 1.00 77.62 211 GLN A C 1
ATOM 1646 O O . GLN A 1 211 ? 25.223 -40.743 -16.429 1.00 77.62 211 GLN A O 1
ATOM 1651 N N . GLY A 1 212 ? 25.716 -41.056 -14.262 1.00 78.88 212 GLY A N 1
ATOM 1652 C CA . GLY A 1 212 ? 24.471 -41.741 -13.916 1.00 78.88 212 GLY A CA 1
ATOM 1653 C C . GLY A 1 212 ? 23.251 -40.824 -14.029 1.00 78.88 212 GLY A C 1
ATOM 1654 O O . GLY A 1 212 ? 22.275 -41.202 -14.668 1.00 78.88 212 GLY A O 1
ATOM 1655 N N . LEU A 1 213 ? 23.339 -39.605 -13.489 1.00 81.12 213 LEU A N 1
ATOM 1656 C CA . LEU A 1 213 ? 22.263 -38.607 -13.523 1.00 81.12 213 LEU A CA 1
ATOM 1657 C C . LEU A 1 213 ? 21.956 -38.094 -14.937 1.00 81.12 213 LEU A C 1
ATOM 1659 O O . LEU A 1 213 ? 20.799 -37.904 -15.297 1.00 81.12 213 LEU A O 1
ATOM 1663 N N . LEU A 1 214 ? 22.983 -37.906 -15.768 1.00 79.69 214 LEU A N 1
ATOM 1664 C CA . LEU A 1 214 ? 22.815 -37.535 -17.175 1.00 79.69 214 LEU A CA 1
ATOM 1665 C C . LEU A 1 214 ? 22.183 -38.661 -17.998 1.00 79.69 214 LEU A C 1
ATOM 1667 O O . LEU A 1 214 ? 21.439 -38.383 -18.933 1.00 79.69 214 LEU A O 1
ATOM 1671 N N . LYS A 1 215 ? 22.456 -39.925 -17.649 1.00 79.31 215 LYS A N 1
ATOM 1672 C CA . LYS A 1 215 ? 21.815 -41.087 -18.280 1.00 79.31 215 LYS A CA 1
ATOM 1673 C C . LYS A 1 215 ? 20.374 -41.284 -17.827 1.00 79.31 215 LYS A C 1
ATOM 1675 O O . LYS A 1 215 ? 19.568 -41.723 -18.637 1.00 79.31 215 LYS A O 1
AT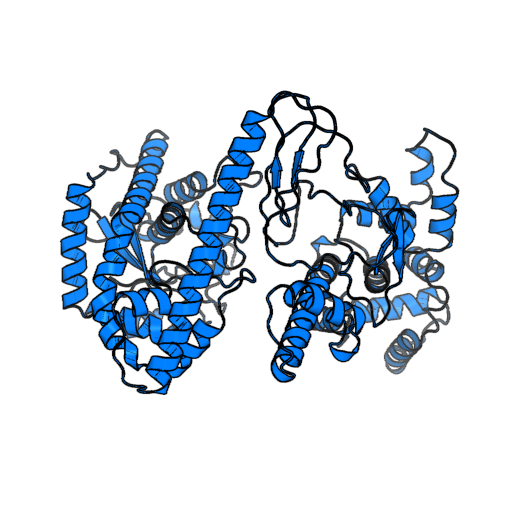OM 1680 N N . SER A 1 216 ? 20.062 -41.013 -16.558 1.00 78.62 216 SER A N 1
ATOM 1681 C CA . SER A 1 216 ? 18.687 -41.102 -16.058 1.00 78.62 216 SER A CA 1
ATOM 1682 C C . SER A 1 216 ? 17.830 -39.919 -16.496 1.00 78.62 216 SER A C 1
ATOM 1684 O O . SER A 1 216 ? 16.613 -40.047 -16.521 1.00 78.62 216 SER A O 1
ATOM 1686 N N . GLY A 1 217 ? 18.448 -38.775 -16.816 1.00 78.12 217 GLY A N 1
ATOM 1687 C CA . GLY A 1 217 ? 17.732 -37.555 -17.177 1.00 78.12 217 GLY A CA 1
ATOM 1688 C C . GLY A 1 217 ? 16.836 -37.040 -16.049 1.00 78.12 217 GLY A C 1
ATOM 1689 O O . GLY A 1 217 ? 15.854 -36.357 -16.320 1.00 78.12 217 GLY A O 1
ATOM 1690 N N . ASP A 1 218 ? 17.156 -37.396 -14.800 1.00 85.50 218 ASP A N 1
ATOM 1691 C CA . ASP A 1 218 ? 16.376 -37.024 -13.622 1.00 85.50 218 ASP A CA 1
ATOM 1692 C C . ASP A 1 218 ? 16.662 -35.571 -13.233 1.00 85.50 218 ASP A C 1
ATOM 1694 O O . ASP A 1 218 ? 17.765 -35.228 -12.787 1.00 85.50 218 ASP A O 1
ATOM 1698 N N . PHE A 1 219 ? 15.650 -34.714 -13.375 1.00 91.12 219 PHE A N 1
ATOM 1699 C CA . PHE A 1 219 ? 15.758 -33.307 -13.009 1.00 91.12 219 PHE A CA 1
ATOM 1700 C C . PHE A 1 219 ? 16.116 -33.133 -11.533 1.00 91.12 219 PHE A C 1
ATOM 1702 O O . PHE A 1 219 ? 16.981 -32.316 -11.223 1.00 91.12 219 PHE A O 1
ATOM 1709 N N . GLY A 1 220 ? 15.495 -33.897 -10.626 1.00 87.38 220 GLY A N 1
ATOM 1710 C CA . GLY A 1 220 ? 15.692 -33.742 -9.184 1.00 87.38 220 GLY A CA 1
ATOM 1711 C C . GLY A 1 220 ? 17.142 -33.979 -8.777 1.00 87.38 220 GLY A C 1
ATOM 1712 O O . GLY A 1 220 ? 17.751 -33.144 -8.104 1.00 87.38 220 GLY A O 1
ATOM 1713 N N . GLY A 1 221 ? 17.726 -35.080 -9.244 1.00 85.88 221 GLY A N 1
ATOM 1714 C CA . GLY A 1 221 ? 19.123 -35.417 -9.019 1.00 85.88 221 GLY A CA 1
ATOM 1715 C C . GLY A 1 221 ? 20.094 -34.456 -9.705 1.00 85.88 221 GLY A C 1
ATOM 1716 O O . GLY A 1 221 ? 21.056 -34.021 -9.070 1.00 85.88 221 GLY A O 1
ATOM 1717 N N . LEU A 1 222 ? 19.843 -34.053 -10.957 1.00 85.00 222 LEU A N 1
ATOM 1718 C CA . LEU A 1 222 ? 20.686 -33.071 -11.657 1.00 85.00 222 LEU A CA 1
ATOM 1719 C C . LEU A 1 222 ? 20.658 -31.700 -10.971 1.00 85.00 222 LEU A C 1
ATOM 1721 O O . LEU A 1 222 ? 21.702 -31.061 -10.816 1.00 85.00 222 LEU A O 1
ATOM 1725 N N . TYR A 1 223 ? 19.485 -31.262 -10.521 1.00 87.06 223 TYR A N 1
ATOM 1726 C CA . TYR A 1 223 ? 19.303 -30.000 -9.816 1.00 87.06 223 TYR A CA 1
ATOM 1727 C C . TYR A 1 223 ? 19.948 -30.034 -8.426 1.00 87.06 223 TYR A C 1
ATOM 1729 O O . TYR A 1 223 ? 20.686 -29.113 -8.074 1.00 87.06 223 TYR A O 1
ATOM 1737 N N . ALA A 1 224 ? 19.786 -31.124 -7.671 1.00 82.56 224 ALA A N 1
ATOM 1738 C CA . ALA A 1 224 ? 20.468 -31.324 -6.392 1.00 82.56 224 ALA A CA 1
ATOM 1739 C C . ALA A 1 224 ? 22.000 -31.349 -6.551 1.00 82.56 224 ALA A C 1
ATOM 1741 O O . ALA A 1 224 ? 22.734 -30.682 -5.815 1.00 82.56 224 ALA A O 1
ATOM 1742 N N . TYR A 1 225 ? 22.497 -32.045 -7.574 1.00 80.19 225 TYR A N 1
ATOM 1743 C CA . TYR A 1 225 ? 23.916 -32.067 -7.909 1.00 80.19 225 TYR A CA 1
ATOM 1744 C C . TYR A 1 225 ? 24.434 -30.671 -8.290 1.00 80.19 225 TYR A C 1
ATOM 1746 O O . TYR A 1 225 ? 25.496 -30.254 -7.816 1.00 80.19 225 TYR A O 1
ATOM 1754 N N . ALA A 1 226 ? 23.678 -29.910 -9.087 1.00 75.12 226 ALA A N 1
ATOM 1755 C CA . ALA A 1 226 ? 24.021 -28.540 -9.450 1.00 75.12 226 ALA A CA 1
ATOM 1756 C C . ALA A 1 226 ? 24.088 -27.621 -8.222 1.00 75.12 226 ALA A C 1
ATOM 1758 O O . ALA A 1 226 ? 25.083 -26.907 -8.069 1.00 75.12 226 ALA A O 1
ATOM 1759 N N . LEU A 1 227 ? 23.094 -27.705 -7.329 1.00 72.12 227 LEU A N 1
ATOM 1760 C CA . LEU A 1 227 ? 23.022 -26.970 -6.062 1.00 72.12 227 LEU A CA 1
ATOM 1761 C C . LEU A 1 227 ? 24.224 -27.256 -5.155 1.00 72.12 227 LEU A C 1
ATOM 1763 O O . LEU A 1 227 ? 24.807 -26.331 -4.594 1.00 72.12 227 LEU A O 1
ATOM 1767 N N . SER A 1 228 ? 24.664 -28.515 -5.057 1.00 67.25 228 SER A N 1
ATOM 1768 C CA . SER A 1 228 ? 25.835 -28.883 -4.243 1.00 67.25 228 SER A CA 1
ATOM 1769 C C . SER A 1 228 ? 27.142 -28.214 -4.712 1.00 67.25 228 SER A C 1
ATOM 1771 O O . SER A 1 228 ? 28.087 -28.074 -3.935 1.00 67.25 228 SER A O 1
ATOM 1773 N N . ARG A 1 229 ? 27.189 -27.767 -5.977 1.00 63.62 229 ARG A N 1
ATOM 1774 C CA . ARG A 1 229 ? 28.370 -27.216 -6.662 1.00 63.62 229 ARG A CA 1
ATOM 1775 C C . ARG A 1 229 ? 28.241 -25.731 -7.032 1.00 63.62 229 ARG A C 1
ATOM 1777 O O . ARG A 1 229 ? 29.047 -25.246 -7.832 1.00 63.62 229 ARG A O 1
ATOM 1784 N N . THR A 1 230 ? 27.241 -25.012 -6.528 1.00 53.44 230 THR A N 1
ATOM 1785 C CA . THR A 1 230 ? 27.242 -23.538 -6.536 1.00 53.44 230 THR A CA 1
ATOM 1786 C C . THR A 1 230 ? 28.049 -23.027 -5.333 1.00 53.44 230 THR A C 1
ATOM 1788 O O . THR A 1 230 ? 28.331 -23.786 -4.406 1.00 53.44 230 THR A O 1
ATOM 1791 N N . ALA A 1 231 ? 28.441 -21.743 -5.308 1.00 36.84 231 ALA A N 1
ATOM 1792 C CA . ALA A 1 231 ? 29.210 -21.135 -4.200 1.00 36.84 231 ALA A CA 1
ATOM 1793 C C . ALA A 1 231 ? 28.517 -21.220 -2.822 1.00 36.84 231 ALA A C 1
ATOM 1795 O O . ALA A 1 231 ? 29.083 -20.836 -1.799 1.00 36.84 231 ALA A O 1
ATOM 1796 N N . LEU A 1 232 ? 27.286 -21.713 -2.817 1.00 41.53 232 LEU A N 1
ATOM 1797 C CA . LEU A 1 232 ? 26.398 -21.755 -1.691 1.00 41.53 232 LEU A CA 1
ATOM 1798 C C . LEU A 1 232 ? 26.172 -23.170 -1.135 1.00 41.53 232 LEU A C 1
ATOM 1800 O O . LEU A 1 232 ? 25.940 -23.272 0.065 1.00 41.53 232 LEU A O 1
ATOM 1804 N N . GLY A 1 233 ? 26.341 -24.228 -1.946 1.00 41.34 233 GLY A N 1
ATOM 1805 C CA . GLY A 1 233 ? 26.213 -25.636 -1.543 1.00 41.34 233 GLY A CA 1
ATOM 1806 C C . GLY A 1 233 ? 24.928 -25.969 -0.764 1.00 41.34 233 GLY A C 1
ATOM 1807 O O . GLY A 1 233 ? 24.062 -25.129 -0.558 1.00 41.34 233 GLY A O 1
ATOM 1808 N N . PHE A 1 234 ? 24.812 -27.197 -0.249 1.00 36.06 234 PHE A N 1
ATOM 1809 C CA . PHE A 1 234 ? 23.855 -27.477 0.838 1.00 36.06 234 PHE A CA 1
ATOM 1810 C C . PHE A 1 234 ? 24.300 -26.835 2.176 1.00 36.06 234 PHE A C 1
ATOM 1812 O O . PHE A 1 234 ? 23.565 -26.839 3.156 1.00 36.06 234 PHE A O 1
ATOM 1819 N N . SER A 1 235 ? 25.518 -26.270 2.228 1.00 35.88 235 SER A N 1
ATOM 1820 C CA . SER A 1 235 ? 26.041 -25.452 3.329 1.00 35.88 235 SER A CA 1
ATOM 1821 C C . SER A 1 235 ? 27.124 -24.471 2.838 1.00 35.88 235 SER A C 1
ATOM 1823 O O . SER A 1 235 ? 28.055 -24.839 2.116 1.00 35.88 235 SER A O 1
ATOM 1825 N N . ALA A 1 236 ? 27.021 -23.204 3.250 1.00 30.61 236 ALA A N 1
ATOM 1826 C CA . ALA A 1 236 ? 27.860 -22.101 2.781 1.00 30.61 236 ALA A CA 1
ATOM 1827 C C . ALA A 1 236 ? 29.340 -22.220 3.219 1.00 30.61 236 ALA A C 1
ATOM 1829 O O . ALA A 1 236 ? 29.672 -22.127 4.405 1.00 30.61 236 ALA A O 1
ATOM 1830 N N . ARG A 1 237 ? 30.277 -22.328 2.262 1.00 21.72 237 ARG A N 1
ATOM 1831 C CA . ARG A 1 237 ? 31.721 -22.141 2.516 1.00 21.72 237 ARG A CA 1
ATOM 1832 C C . ARG A 1 237 ? 32.108 -20.655 2.436 1.00 21.72 237 ARG A C 1
ATOM 1834 O O . ARG A 1 237 ? 32.043 -20.029 1.387 1.00 21.72 237 ARG A O 1
ATOM 1841 N N . ARG A 1 238 ? 32.572 -20.142 3.584 1.00 26.91 238 ARG A N 1
ATOM 1842 C CA . ARG A 1 238 ? 33.273 -18.872 3.889 1.00 26.91 238 ARG A CA 1
ATOM 1843 C C . ARG A 1 238 ? 33.640 -17.949 2.705 1.00 26.91 238 ARG A C 1
ATOM 1845 O O . ARG A 1 238 ? 34.665 -18.152 2.056 1.00 26.91 238 ARG A O 1
ATOM 1852 N N . ARG A 1 239 ? 32.981 -16.786 2.622 1.00 22.05 239 ARG A N 1
ATOM 1853 C CA . ARG A 1 239 ? 33.622 -15.502 2.263 1.00 22.05 239 ARG A CA 1
ATOM 1854 C C . ARG A 1 239 ? 33.143 -14.392 3.205 1.00 22.05 239 ARG A C 1
ATOM 1856 O O . ARG A 1 239 ? 32.013 -14.408 3.671 1.00 22.05 239 ARG A O 1
ATOM 1863 N N . ARG A 1 240 ? 34.073 -13.500 3.561 1.00 20.81 240 ARG A N 1
ATOM 1864 C CA . ARG A 1 240 ? 33.938 -12.430 4.563 1.00 20.81 240 ARG A CA 1
ATOM 1865 C C . ARG A 1 240 ? 33.098 -11.274 4.010 1.00 20.81 240 ARG A C 1
ATOM 1867 O O . ARG A 1 240 ? 33.428 -10.769 2.944 1.00 20.81 240 ARG A O 1
ATOM 1874 N N . GLY A 1 241 ? 32.107 -10.826 4.776 1.00 23.08 241 GLY A N 1
ATOM 1875 C CA . GLY A 1 241 ? 31.288 -9.639 4.505 1.00 23.08 241 GLY A CA 1
ATOM 1876 C C . GLY A 1 241 ? 29.898 -9.826 5.112 1.00 23.08 241 GLY A C 1
ATOM 1877 O O . GLY A 1 241 ? 29.266 -10.842 4.866 1.00 23.08 241 GLY A O 1
ATOM 1878 N N . PHE A 1 242 ? 29.472 -8.918 5.983 1.00 21.42 242 PHE A N 1
ATOM 1879 C CA . PHE A 1 242 ? 28.297 -9.062 6.849 1.00 21.42 242 PHE A CA 1
ATOM 1880 C C . PHE A 1 242 ? 27.026 -8.546 6.150 1.00 21.42 242 PHE A C 1
ATOM 1882 O O . PHE A 1 242 ? 27.062 -7.445 5.608 1.00 21.42 242 PHE A O 1
ATOM 1889 N N . ALA A 1 243 ? 25.912 -9.282 6.228 1.00 22.16 243 ALA A N 1
ATOM 1890 C CA . ALA A 1 243 ? 24.563 -8.792 5.926 1.00 22.16 243 ALA A CA 1
ATOM 1891 C C . ALA A 1 243 ? 23.572 -9.378 6.946 1.00 22.16 243 ALA A C 1
ATOM 1893 O O . ALA A 1 243 ? 23.545 -10.588 7.167 1.00 22.16 243 ALA A O 1
ATOM 1894 N N . ALA A 1 244 ? 22.795 -8.505 7.587 1.00 21.83 244 ALA A N 1
ATOM 1895 C CA . ALA A 1 244 ? 21.658 -8.853 8.429 1.00 21.83 244 ALA A CA 1
ATOM 1896 C C . ALA A 1 244 ? 20.401 -8.856 7.546 1.00 21.83 244 ALA A C 1
ATOM 1898 O O . ALA A 1 244 ? 20.155 -7.872 6.855 1.00 21.83 244 ALA A O 1
ATOM 1899 N N . ALA A 1 245 ? 19.630 -9.944 7.552 1.00 23.55 245 ALA A N 1
ATOM 1900 C CA . ALA A 1 245 ? 18.397 -10.065 6.778 1.00 23.55 245 ALA A CA 1
ATOM 1901 C C . ALA A 1 245 ? 17.249 -10.493 7.703 1.00 23.55 245 ALA A C 1
ATOM 1903 O O . ALA A 1 245 ? 17.162 -11.651 8.108 1.00 23.55 245 ALA A O 1
ATOM 1904 N N . MET A 1 246 ? 16.387 -9.535 8.045 1.00 20.86 246 MET A N 1
ATOM 1905 C CA . MET A 1 246 ? 15.014 -9.784 8.486 1.00 20.86 246 MET A CA 1
ATOM 1906 C C . MET A 1 246 ? 14.132 -9.820 7.237 1.00 20.86 246 MET A C 1
ATOM 1908 O O . MET A 1 246 ? 14.372 -9.088 6.283 1.00 20.86 246 MET A O 1
ATOM 1912 N N . GLY A 1 247 ? 13.204 -10.773 7.207 1.00 22.92 247 GLY A N 1
ATOM 1913 C CA . GLY A 1 247 ? 12.612 -11.280 5.976 1.00 22.92 247 GLY A CA 1
ATOM 1914 C C . GLY A 1 247 ? 11.664 -10.332 5.246 1.00 22.92 247 GLY A C 1
ATOM 1915 O O . GLY A 1 247 ? 10.753 -9.773 5.844 1.00 22.92 247 GLY A O 1
ATOM 1916 N N . SER A 1 248 ? 11.798 -10.326 3.923 1.00 23.19 248 SER A N 1
ATOM 1917 C CA . SER A 1 248 ? 10.761 -9.936 2.975 1.00 23.19 248 SER A CA 1
ATOM 1918 C C . SER A 1 248 ? 10.715 -10.955 1.825 1.00 23.19 248 SER A C 1
ATOM 1920 O O . SER A 1 248 ? 11.721 -11.526 1.388 1.00 23.19 248 SER A O 1
ATOM 1922 N N . GLN A 1 249 ? 9.494 -11.282 1.412 1.00 21.45 249 GLN A N 1
ATOM 1923 C CA . GLN A 1 249 ? 9.172 -12.124 0.266 1.00 21.45 249 GLN A CA 1
ATOM 1924 C C . GLN A 1 249 ? 8.917 -11.193 -0.928 1.00 21.45 249 GLN A C 1
ATOM 1926 O O . GLN A 1 249 ? 7.934 -10.464 -0.922 1.00 21.45 249 GLN A O 1
ATOM 1931 N N . GLY A 1 250 ? 9.793 -11.241 -1.934 1.00 21.72 250 GLY A N 1
ATOM 1932 C CA . GLY A 1 250 ? 9.633 -10.623 -3.256 1.00 21.72 250 GLY A CA 1
ATOM 1933 C C . GLY A 1 250 ? 10.642 -11.224 -4.264 1.00 21.72 250 GLY A C 1
ATOM 1934 O O . GLY A 1 250 ? 11.747 -11.582 -3.833 1.00 21.72 250 GLY A O 1
ATOM 1935 N N . PRO A 1 251 ? 10.284 -11.430 -5.554 1.00 23.67 251 PRO A N 1
ATOM 1936 C CA . PRO A 1 251 ? 11.104 -12.120 -6.566 1.00 23.67 251 PRO A CA 1
ATOM 1937 C C . PRO A 1 251 ? 11.852 -11.087 -7.482 1.00 23.67 251 PRO A C 1
ATOM 1939 O O . PRO A 1 251 ? 11.937 -9.930 -7.088 1.00 23.67 251 PRO A O 1
ATOM 1942 N N . PRO A 1 252 ? 12.533 -11.447 -8.597 1.00 26.95 252 PRO A N 1
ATOM 1943 C CA . PRO A 1 252 ? 13.998 -11.570 -8.586 1.00 26.95 252 PRO A CA 1
ATOM 1944 C C . PRO A 1 252 ? 14.731 -10.797 -9.708 1.00 26.95 252 PRO A C 1
ATOM 1946 O O . PRO A 1 252 ? 14.389 -10.941 -10.869 1.00 26.95 252 PRO A O 1
ATOM 1949 N N . SER A 1 253 ? 15.880 -10.175 -9.420 1.00 21.33 253 SER A N 1
ATOM 1950 C CA . SER A 1 253 ? 17.123 -10.423 -10.184 1.00 21.33 253 SER A CA 1
ATOM 1951 C C . SER A 1 253 ? 18.348 -9.707 -9.589 1.00 21.33 253 SER A C 1
ATOM 1953 O O . SER A 1 253 ? 18.352 -8.505 -9.369 1.00 21.33 253 SER A O 1
ATOM 1955 N N . LEU A 1 254 ? 19.403 -10.509 -9.367 1.00 20.66 254 LEU A N 1
ATOM 1956 C CA . LEU A 1 254 ? 20.828 -10.147 -9.232 1.00 20.66 254 LEU A CA 1
ATOM 1957 C C . LEU A 1 254 ? 21.186 -9.129 -8.123 1.00 20.66 254 LEU A C 1
ATOM 1959 O O . LEU A 1 254 ? 21.124 -7.929 -8.315 1.00 20.66 254 LEU A O 1
ATOM 1963 N N . GLY A 1 255 ? 21.689 -9.494 -6.947 1.00 24.83 255 GLY A N 1
ATOM 1964 C CA . GLY A 1 255 ? 22.127 -10.770 -6.410 1.00 24.83 255 GLY A CA 1
ATOM 1965 C C . GLY A 1 255 ? 22.752 -10.512 -5.037 1.00 24.83 255 GLY A C 1
ATOM 1966 O O . GLY A 1 255 ? 23.789 -9.865 -4.934 1.00 24.83 255 GLY A O 1
ATOM 1967 N N . VAL A 1 256 ? 22.132 -11.039 -3.981 1.00 21.11 256 VAL A N 1
ATOM 1968 C CA . VAL A 1 256 ? 22.769 -11.255 -2.675 1.00 21.11 256 VAL A CA 1
ATOM 1969 C C . VAL A 1 256 ? 22.377 -12.665 -2.229 1.00 21.11 256 VAL A C 1
ATOM 1971 O O . VAL A 1 256 ? 21.204 -13.028 -2.365 1.00 21.11 256 VAL A O 1
ATOM 1974 N N . PRO A 1 257 ? 23.318 -13.504 -1.759 1.00 22.55 257 PRO A N 1
ATOM 1975 C CA . PRO A 1 257 ? 23.042 -14.909 -1.522 1.00 22.55 257 PRO A CA 1
ATOM 1976 C C . PRO A 1 257 ? 22.125 -15.066 -0.307 1.00 22.55 257 PRO A C 1
ATOM 1978 O O . PRO A 1 257 ? 22.566 -14.972 0.838 1.00 22.55 257 PRO A O 1
ATOM 1981 N N . LYS A 1 258 ? 20.842 -15.341 -0.559 1.00 25.39 258 LYS A N 1
ATOM 1982 C CA . LYS A 1 258 ? 20.003 -16.091 0.381 1.00 25.39 258 LYS A CA 1
ATOM 1983 C C . LYS A 1 258 ? 20.741 -17.395 0.649 1.00 25.39 258 LYS A C 1
ATOM 1985 O O . LYS A 1 258 ? 21.137 -18.041 -0.312 1.00 25.39 258 LYS A O 1
ATOM 1990 N N . ILE A 1 259 ? 20.980 -17.738 1.912 1.00 26.06 259 ILE A N 1
ATOM 1991 C CA . ILE A 1 259 ? 21.633 -18.994 2.306 1.00 26.06 259 ILE A CA 1
ATOM 1992 C C . ILE A 1 259 ? 20.819 -20.152 1.699 1.00 26.06 259 ILE A C 1
ATOM 1994 O O . ILE A 1 259 ? 19.688 -20.366 2.132 1.00 26.06 259 ILE A O 1
ATOM 1998 N N . PRO A 1 260 ? 21.323 -20.882 0.696 1.00 27.94 260 PRO A N 1
ATOM 1999 C CA . PRO A 1 260 ? 20.606 -21.992 0.097 1.00 27.94 260 PRO A CA 1
ATOM 2000 C C . PRO A 1 260 ? 20.741 -23.207 0.992 1.00 27.94 260 PRO A C 1
ATOM 2002 O O . PRO A 1 260 ? 21.806 -23.479 1.545 1.00 27.94 260 PRO A O 1
ATOM 2005 N N . ASN A 1 261 ? 19.640 -23.943 1.092 1.00 29.27 261 ASN A N 1
ATOM 2006 C CA . ASN A 1 261 ? 19.622 -25.341 1.506 1.00 29.27 261 ASN A CA 1
ATOM 2007 C C . ASN A 1 261 ? 20.123 -25.669 2.924 1.00 29.27 261 ASN A C 1
ATOM 2009 O O . ASN A 1 261 ? 20.400 -26.832 3.205 1.00 29.27 261 ASN A O 1
ATOM 2013 N N . ALA A 1 262 ? 20.154 -24.702 3.845 1.00 30.06 262 ALA A N 1
ATOM 2014 C CA . ALA A 1 262 ? 20.292 -25.006 5.266 1.00 30.06 262 ALA A CA 1
ATOM 2015 C C . ALA A 1 262 ? 18.958 -25.542 5.818 1.00 30.06 262 ALA A C 1
ATOM 2017 O O . ALA A 1 262 ? 18.124 -24.778 6.298 1.00 30.06 262 ALA A O 1
ATOM 2018 N N . VAL A 1 263 ? 18.764 -26.857 5.746 1.00 27.08 263 VAL A N 1
ATOM 2019 C CA . VAL A 1 263 ? 17.923 -27.573 6.712 1.00 27.08 263 VAL A CA 1
ATOM 2020 C C . VAL A 1 263 ? 18.877 -28.055 7.820 1.00 27.08 263 VAL A C 1
ATOM 2022 O O . VAL A 1 263 ? 20.045 -28.357 7.565 1.00 27.08 263 VAL A O 1
ATOM 2025 N N . TRP A 1 264 ? 18.459 -27.938 9.081 1.00 23.91 264 TRP A N 1
ATOM 2026 C CA . TRP A 1 264 ? 19.247 -28.356 10.242 1.00 23.91 264 TRP A CA 1
ATOM 2027 C C . TRP A 1 264 ? 18.728 -29.718 10.728 1.00 23.91 264 TRP A C 1
ATOM 2029 O O . TRP A 1 264 ? 17.671 -29.785 11.350 1.00 23.91 264 TRP A O 1
ATOM 2039 N N . GLY A 1 265 ? 19.460 -30.805 10.452 1.00 24.19 265 GLY A N 1
ATOM 2040 C CA . GLY A 1 265 ? 19.209 -32.143 11.019 1.00 24.19 265 GLY A CA 1
ATOM 2041 C C . GLY A 1 265 ? 19.531 -32.255 12.528 1.00 24.19 265 GLY A C 1
ATOM 2042 O O . GLY A 1 265 ? 20.158 -31.377 13.107 1.00 24.19 265 GLY A O 1
ATOM 2043 N N . ALA A 1 266 ? 19.218 -33.330 13.263 1.00 23.25 266 ALA A N 1
ATOM 2044 C CA . ALA A 1 266 ? 18.824 -34.677 12.873 1.00 23.25 266 ALA A CA 1
ATOM 2045 C C . ALA A 1 266 ? 18.253 -35.470 14.075 1.00 23.25 266 ALA A C 1
ATOM 2047 O O . ALA A 1 266 ? 18.939 -35.650 15.076 1.00 23.25 266 ALA A O 1
ATOM 2048 N N . SER A 1 267 ? 17.075 -36.083 13.928 1.00 21.36 267 SER A N 1
ATOM 2049 C CA . SER A 1 267 ? 16.813 -37.461 14.375 1.00 21.36 267 SER A CA 1
ATOM 2050 C C . SER A 1 267 ? 15.557 -37.962 13.660 1.00 21.36 267 SER A C 1
ATOM 2052 O O . SER A 1 267 ? 14.576 -37.237 13.555 1.00 21.36 267 SER A O 1
ATOM 2054 N N . GLY A 1 268 ? 15.598 -39.165 13.088 1.00 25.50 268 GLY A N 1
ATOM 2055 C CA . GLY A 1 268 ? 14.451 -39.739 12.386 1.00 25.50 268 GLY A CA 1
ATOM 2056 C C . GLY A 1 268 ? 13.298 -39.991 13.353 1.00 25.50 268 GLY A C 1
ATOM 2057 O O . GLY A 1 268 ? 13.331 -40.982 14.077 1.00 25.50 268 GLY A O 1
ATOM 2058 N N . LYS A 1 269 ? 12.350 -39.054 13.376 1.00 22.98 269 LYS A N 1
ATOM 2059 C CA . LYS A 1 269 ? 10.956 -39.077 13.849 1.00 22.98 269 LYS A CA 1
ATOM 2060 C C . LYS A 1 269 ? 10.470 -37.642 13.657 1.00 22.98 269 LYS A C 1
ATOM 2062 O O . LYS A 1 269 ? 11.102 -36.746 14.198 1.00 22.98 269 LYS A O 1
ATOM 2067 N N . HIS A 1 270 ? 9.444 -37.458 12.826 1.00 25.91 270 HIS A N 1
ATOM 2068 C CA . HIS A 1 270 ? 8.884 -36.179 12.372 1.00 25.91 270 HIS A CA 1
ATOM 2069 C C . HIS A 1 270 ? 9.163 -35.001 13.318 1.00 25.91 270 HIS A C 1
ATOM 2071 O O . HIS A 1 270 ? 8.490 -34.823 14.327 1.00 25.91 270 HIS A O 1
ATOM 2077 N N . THR A 1 271 ? 10.171 -34.201 12.978 1.00 22.67 271 THR A N 1
ATOM 2078 C CA . THR A 1 271 ? 10.341 -32.838 13.483 1.00 22.67 271 THR A CA 1
ATOM 2079 C C . THR A 1 271 ? 9.963 -31.909 12.345 1.00 22.67 271 THR A C 1
ATOM 2081 O O . THR A 1 271 ? 10.812 -31.289 11.706 1.00 22.67 271 THR A O 1
ATOM 2084 N N . GLY A 1 272 ? 8.667 -31.886 12.042 1.00 22.94 272 GLY A N 1
ATOM 2085 C CA . GLY A 1 272 ? 8.066 -30.757 11.364 1.00 22.94 272 GLY A CA 1
ATOM 2086 C C . GLY A 1 272 ? 8.058 -29.608 12.358 1.00 22.94 272 GLY A C 1
ATOM 2087 O O . GLY A 1 272 ? 7.198 -29.543 13.228 1.00 22.94 272 GLY A O 1
ATOM 2088 N N . VAL A 1 273 ? 9.025 -28.699 12.257 1.00 22.83 273 VAL A N 1
ATOM 2089 C CA . VAL A 1 273 ? 8.763 -27.341 12.727 1.00 22.83 273 VAL A CA 1
ATOM 2090 C C . VAL A 1 273 ? 7.924 -26.708 11.630 1.00 22.83 273 VAL A C 1
ATOM 2092 O O . VAL A 1 273 ? 8.434 -26.083 10.699 1.00 22.83 273 VAL A O 1
ATOM 2095 N N . SER A 1 274 ? 6.611 -26.912 11.731 1.00 23.92 274 SER A N 1
ATOM 2096 C CA . SER A 1 274 ? 5.670 -25.942 11.196 1.00 23.92 274 SER A CA 1
ATOM 2097 C C . SER A 1 274 ? 6.071 -24.583 11.741 1.00 23.92 274 SER A C 1
ATOM 2099 O O . SER A 1 274 ? 6.476 -24.438 12.895 1.00 23.92 274 SER A O 1
ATOM 2101 N N . ARG A 1 275 ? 6.012 -23.587 10.868 1.00 25.25 275 ARG A N 1
ATOM 2102 C CA . ARG A 1 275 ? 6.307 -22.191 11.158 1.00 25.25 275 ARG A CA 1
ATOM 2103 C C . ARG A 1 275 ? 5.327 -21.655 12.209 1.00 25.25 275 ARG A C 1
ATOM 2105 O O . ARG A 1 275 ? 4.422 -20.902 11.876 1.00 25.25 275 ARG A O 1
ATOM 2112 N N . VAL A 1 276 ? 5.523 -22.001 13.477 1.00 22.98 276 VAL A N 1
ATOM 2113 C CA . VAL A 1 276 ? 4.812 -21.415 14.610 1.00 22.98 276 VAL A CA 1
ATOM 2114 C C . VAL A 1 276 ? 5.596 -20.180 15.036 1.00 22.98 276 VAL A C 1
ATOM 2116 O O . VAL A 1 276 ? 6.584 -20.268 15.750 1.00 22.98 276 VAL A O 1
ATOM 2119 N N . GLY A 1 277 ? 5.167 -19.014 14.552 1.00 23.70 277 GLY A N 1
ATOM 2120 C CA . GLY A 1 277 ? 5.501 -17.717 15.149 1.00 23.70 277 GLY A CA 1
ATOM 2121 C C . GLY A 1 277 ? 6.976 -17.284 15.105 1.00 23.70 277 GLY A C 1
ATOM 2122 O O . GLY A 1 277 ? 7.765 -17.634 15.968 1.00 23.70 277 GLY A O 1
ATOM 2123 N N . LYS A 1 278 ? 7.282 -16.420 14.129 1.00 35.72 278 LYS A N 1
ATOM 2124 C CA . LYS A 1 278 ? 8.339 -15.383 14.066 1.00 35.72 278 LYS A CA 1
ATOM 2125 C C . LYS A 1 278 ? 9.534 -15.448 15.061 1.00 35.72 278 LYS A C 1
ATOM 2127 O O . LYS A 1 278 ? 9.356 -15.330 16.269 1.00 35.72 278 LYS A O 1
ATOM 2132 N N . GLU A 1 279 ? 10.727 -15.378 14.441 1.00 31.41 279 GLU A N 1
ATOM 2133 C CA . GLU A 1 279 ? 12.045 -14.871 14.903 1.00 31.41 279 GLU A CA 1
ATOM 2134 C C . GLU A 1 279 ? 13.119 -15.913 15.289 1.00 31.41 279 GLU A C 1
ATOM 2136 O O . GLU A 1 279 ? 13.137 -16.467 16.383 1.00 31.41 279 GLU A O 1
ATOM 2141 N N . LEU A 1 280 ? 14.074 -16.111 14.370 1.00 31.58 280 LEU A N 1
ATOM 2142 C CA . LEU A 1 280 ? 15.330 -16.841 14.561 1.00 31.58 280 LEU A CA 1
ATOM 2143 C C . LEU A 1 280 ? 16.459 -15.805 14.461 1.00 31.58 280 LEU A C 1
ATOM 2145 O O . LEU A 1 280 ? 16.565 -15.112 13.448 1.00 31.58 280 LEU A O 1
ATOM 2149 N N . TYR A 1 281 ? 17.266 -15.657 15.511 1.00 33.22 281 TYR A N 1
ATOM 2150 C CA . TYR A 1 281 ? 18.320 -14.643 15.573 1.00 33.22 281 TYR A CA 1
ATOM 2151 C C . TYR A 1 281 ? 19.692 -15.292 15.421 1.00 33.22 281 TYR A C 1
ATOM 2153 O O . TYR A 1 281 ? 20.081 -16.142 16.222 1.00 33.22 281 TYR A O 1
ATOM 2161 N N . VAL A 1 282 ? 20.439 -14.866 14.403 1.00 32.22 282 VAL A N 1
ATOM 2162 C CA . VAL A 1 282 ? 21.837 -15.261 14.207 1.00 32.22 282 VAL A CA 1
ATOM 2163 C C . VAL A 1 282 ? 22.711 -14.043 14.480 1.00 32.22 282 VAL A C 1
ATOM 2165 O O . VAL A 1 282 ? 22.701 -13.077 13.718 1.00 32.22 282 VAL A O 1
ATOM 2168 N N . VAL A 1 283 ? 23.455 -14.077 15.586 1.00 30.31 283 VAL A N 1
ATOM 2169 C CA . VAL A 1 283 ? 24.379 -13.005 15.979 1.00 30.31 283 VAL A CA 1
ATOM 2170 C C . VAL A 1 283 ? 25.805 -13.445 15.668 1.00 30.31 283 VAL A C 1
ATOM 2172 O O . VAL A 1 283 ? 26.261 -14.491 16.135 1.00 30.31 283 VAL A O 1
ATOM 2175 N N . TYR A 1 284 ? 26.537 -12.622 14.917 1.00 29.94 284 TYR A N 1
ATOM 2176 C CA . TYR A 1 284 ? 27.972 -12.808 14.709 1.00 29.94 284 TYR A CA 1
ATOM 2177 C C . TYR A 1 284 ? 28.756 -11.734 15.481 1.00 29.94 284 TYR A C 1
ATOM 2179 O O . TYR A 1 284 ? 28.566 -10.540 15.225 1.00 29.94 284 TYR A O 1
ATOM 2187 N N . PRO A 1 285 ? 29.673 -12.108 16.387 1.00 29.09 285 PRO A N 1
ATOM 2188 C CA . PRO A 1 285 ? 30.574 -11.143 16.995 1.00 29.09 285 PRO A CA 1
ATOM 2189 C C . PRO A 1 285 ? 31.658 -10.668 16.013 1.00 29.09 285 PRO A C 1
ATOM 2191 O O . PRO A 1 285 ? 32.073 -11.350 15.075 1.00 29.09 285 PRO A O 1
ATOM 2194 N N . ARG A 1 286 ? 32.139 -9.444 16.258 1.00 26.95 286 ARG A N 1
ATOM 2195 C CA . ARG A 1 286 ? 32.934 -8.587 15.355 1.00 26.95 286 ARG A CA 1
ATOM 2196 C C . ARG A 1 286 ? 34.342 -9.109 15.004 1.00 26.95 286 ARG A C 1
ATOM 2198 O O . ARG A 1 286 ? 35.063 -8.443 14.261 1.00 26.95 286 ARG A O 1
ATOM 2205 N N . LYS A 1 287 ? 34.768 -10.265 15.521 1.00 28.25 287 LYS A N 1
ATOM 2206 C CA . LYS A 1 287 ? 36.101 -10.839 15.280 1.00 28.25 287 LYS A CA 1
ATOM 2207 C C . LYS A 1 287 ? 36.080 -12.361 15.391 1.00 28.25 287 LYS A C 1
ATOM 2209 O O . LYS A 1 287 ? 36.013 -12.864 16.498 1.00 28.25 287 LYS A O 1
ATOM 2214 N N . GLY A 1 288 ? 36.231 -13.045 14.256 1.00 30.38 288 GLY A N 1
ATOM 2215 C CA . GLY A 1 288 ? 36.943 -14.329 14.111 1.00 30.38 288 GLY A CA 1
ATOM 2216 C C . GLY A 1 288 ? 36.435 -15.588 14.825 1.00 30.38 288 GLY A C 1
ATOM 2217 O O . GLY A 1 288 ? 36.787 -16.675 14.376 1.00 30.38 288 GLY A O 1
ATOM 2218 N N . ASP A 1 289 ? 35.602 -15.464 15.846 1.00 29.12 289 ASP A N 1
ATOM 2219 C CA . ASP A 1 289 ? 35.168 -16.546 16.721 1.00 29.12 289 ASP A CA 1
ATOM 2220 C C . ASP A 1 289 ? 33.672 -16.826 16.494 1.00 29.12 289 ASP A C 1
ATOM 2222 O O . ASP A 1 289 ? 32.924 -15.936 16.091 1.00 29.12 289 ASP A O 1
ATOM 2226 N N . GLY A 1 290 ? 33.274 -18.090 16.647 1.00 33.31 290 GLY A N 1
ATOM 2227 C CA . GLY A 1 290 ? 32.049 -18.714 16.136 1.00 33.31 290 GLY A CA 1
ATOM 2228 C C . GLY A 1 290 ? 30.736 -17.941 16.324 1.00 33.31 290 GLY A C 1
ATOM 2229 O O . GLY A 1 290 ? 30.577 -17.123 17.225 1.00 33.31 290 GLY A O 1
ATOM 2230 N N . GLY A 1 291 ? 29.773 -18.217 15.438 1.00 32.59 291 GLY A N 1
ATOM 2231 C CA . GLY A 1 291 ? 28.413 -17.679 15.528 1.00 32.59 291 GLY A CA 1
ATOM 2232 C C . GLY A 1 291 ? 27.588 -18.405 16.590 1.00 32.59 291 GLY A C 1
ATOM 2233 O O . GLY A 1 291 ? 27.745 -19.611 16.777 1.00 32.59 291 GLY A O 1
ATOM 2234 N N . VAL A 1 292 ? 26.698 -17.675 17.263 1.00 34.41 292 VAL A N 1
ATOM 2235 C CA . VAL A 1 292 ? 25.719 -18.248 18.197 1.00 34.41 292 VAL A CA 1
ATOM 2236 C C . VAL A 1 292 ? 24.384 -18.399 17.474 1.00 34.41 292 VAL A C 1
ATOM 2238 O O . VAL A 1 292 ? 23.912 -17.473 16.815 1.00 34.41 292 VAL A O 1
ATOM 2241 N N . VAL A 1 293 ? 23.793 -19.582 17.605 1.00 35.62 293 VAL A N 1
ATOM 2242 C CA . VAL A 1 293 ? 22.466 -19.929 17.102 1.00 35.62 293 VAL A CA 1
ATOM 2243 C C . VAL A 1 293 ? 21.509 -19.951 18.289 1.00 35.62 293 VAL A C 1
ATOM 2245 O O . VAL A 1 293 ? 21.752 -20.669 19.260 1.00 35.62 293 VAL A O 1
ATOM 2248 N N . MET A 1 294 ? 20.431 -19.172 18.214 1.00 35.38 294 MET A N 1
ATOM 2249 C CA . MET A 1 294 ? 19.374 -19.172 19.223 1.00 35.38 294 MET A CA 1
ATOM 2250 C C . MET A 1 294 ? 18.067 -19.688 18.630 1.00 35.38 294 MET A C 1
ATOM 2252 O O . MET A 1 294 ? 17.580 -19.160 17.631 1.00 35.38 294 MET A O 1
ATOM 2256 N N . GLU A 1 295 ? 17.501 -20.707 19.271 1.00 34.12 295 GLU A N 1
ATOM 2257 C CA . GLU A 1 295 ? 16.180 -21.248 18.966 1.00 34.12 295 GLU A CA 1
ATOM 2258 C C . GLU A 1 295 ? 15.156 -20.631 19.930 1.00 34.12 295 GLU A C 1
ATOM 2260 O O . GLU A 1 295 ? 15.265 -20.754 21.151 1.00 34.12 295 GLU A O 1
ATOM 2265 N N . ALA A 1 296 ? 14.165 -19.921 19.389 1.00 35.72 296 ALA A N 1
ATOM 2266 C CA . ALA A 1 296 ? 13.209 -19.133 20.164 1.00 35.72 296 ALA A CA 1
ATOM 2267 C C . ALA A 1 296 ? 12.013 -19.960 20.685 1.00 35.72 296 ALA A C 1
ATOM 2269 O O . ALA A 1 296 ? 10.865 -19.516 20.579 1.00 35.72 296 ALA A O 1
ATOM 2270 N N . GLY A 1 297 ? 12.279 -21.130 21.269 1.00 31.88 297 GLY A N 1
ATOM 2271 C CA . GLY A 1 297 ? 11.284 -21.950 21.976 1.00 31.88 297 GLY A CA 1
ATOM 2272 C C . GLY A 1 297 ? 11.332 -21.753 23.492 1.00 31.88 297 GLY A C 1
ATOM 2273 O O . GLY A 1 297 ? 10.359 -21.305 24.094 1.00 31.88 297 GLY A O 1
ATOM 2274 N N . ASP A 1 298 ? 12.506 -21.980 24.094 1.00 29.91 298 ASP A N 1
ATOM 2275 C CA . ASP A 1 298 ? 12.579 -22.353 25.520 1.00 29.91 298 ASP A CA 1
ATOM 2276 C C . ASP A 1 298 ? 13.575 -21.513 26.347 1.00 29.91 298 ASP A C 1
ATOM 2278 O O . ASP A 1 298 ? 13.916 -21.875 27.473 1.00 29.91 298 ASP A O 1
ATOM 2282 N N . GLY A 1 299 ? 14.145 -20.444 25.779 1.00 32.91 299 GLY A N 1
ATOM 2283 C CA . GLY A 1 299 ? 15.262 -19.721 26.410 1.00 32.91 299 GLY A CA 1
ATOM 2284 C C . GLY A 1 299 ? 16.563 -20.542 26.490 1.00 32.91 299 GLY A C 1
ATOM 2285 O O . GLY A 1 299 ? 17.466 -20.213 27.259 1.00 32.91 299 GLY A O 1
ATOM 2286 N N . ARG A 1 300 ? 16.680 -21.628 25.712 1.00 32.75 300 ARG A N 1
ATOM 2287 C CA . ARG A 1 300 ? 17.873 -22.485 25.677 1.00 32.75 300 ARG A CA 1
ATOM 2288 C C . ARG A 1 300 ? 18.853 -22.013 24.603 1.00 32.75 300 ARG A C 1
ATOM 2290 O O . ARG A 1 300 ? 18.527 -21.955 23.422 1.00 32.75 300 ARG A O 1
ATOM 2297 N N . VAL A 1 301 ? 20.083 -21.725 25.021 1.00 34.81 301 VAL A N 1
ATOM 2298 C CA . VAL A 1 301 ? 21.209 -21.391 24.137 1.00 34.81 301 VAL A CA 1
ATOM 2299 C C . VAL A 1 301 ? 21.910 -22.680 23.703 1.00 34.81 301 VAL A C 1
ATOM 2301 O O . VAL A 1 301 ? 22.487 -23.384 24.535 1.00 34.81 301 VAL A O 1
ATOM 2304 N N . ALA A 1 302 ? 21.923 -22.983 22.404 1.00 33.12 302 ALA A N 1
ATOM 2305 C CA . ALA A 1 302 ? 22.774 -24.037 21.857 1.00 33.12 302 ALA A CA 1
ATOM 2306 C C . ALA A 1 302 ? 24.176 -23.460 21.586 1.00 33.12 302 ALA A C 1
ATOM 2308 O O . ALA A 1 302 ? 24.399 -22.696 20.647 1.00 33.12 302 ALA A O 1
ATOM 2309 N N . ARG A 1 303 ? 25.146 -23.789 22.447 1.00 28.53 303 ARG A N 1
ATOM 2310 C CA . ARG A 1 303 ? 26.526 -23.296 22.334 1.00 28.53 303 ARG A CA 1
ATOM 2311 C C . ARG A 1 303 ? 27.238 -23.972 21.158 1.00 28.53 303 ARG A C 1
ATOM 2313 O O . ARG A 1 303 ? 27.714 -25.097 21.289 1.00 28.53 303 ARG A O 1
ATOM 2320 N N . ALA A 1 304 ? 27.374 -23.275 20.034 1.00 30.17 304 ALA A N 1
ATOM 2321 C CA . ALA A 1 304 ? 28.359 -23.639 19.021 1.00 30.17 304 ALA A CA 1
ATOM 2322 C C . ALA A 1 304 ? 29.769 -23.283 19.528 1.00 30.17 304 ALA A C 1
ATOM 2324 O O . ALA A 1 304 ? 29.977 -22.282 20.218 1.00 30.17 304 ALA A O 1
ATOM 2325 N N . ALA A 1 305 ? 30.740 -24.151 19.258 1.00 27.41 305 ALA A N 1
ATOM 2326 C CA . ALA A 1 305 ? 32.078 -24.061 19.827 1.00 27.41 305 ALA A CA 1
ATOM 2327 C C . ALA A 1 305 ? 32.823 -22.770 19.418 1.00 27.41 305 ALA A C 1
ATOM 2329 O O . ALA A 1 305 ? 32.986 -22.489 18.232 1.00 27.41 305 ALA A O 1
ATOM 2330 N N . GLY A 1 306 ? 33.353 -22.063 20.427 1.00 31.28 306 GLY A N 1
ATOM 2331 C CA . GLY A 1 306 ? 34.400 -21.040 20.298 1.00 31.28 306 GLY A CA 1
ATOM 2332 C C . GLY A 1 306 ? 33.933 -19.580 20.288 1.00 31.28 306 GLY A C 1
ATOM 2333 O O . GLY A 1 306 ? 33.981 -18.962 19.236 1.00 31.28 306 GLY A O 1
ATOM 2334 N N . CYS A 1 307 ? 33.594 -19.001 21.452 1.00 28.09 307 CYS A N 1
ATOM 2335 C CA . CYS A 1 307 ? 33.452 -17.545 21.638 1.00 28.09 307 CYS A CA 1
ATOM 2336 C C . CYS A 1 307 ? 34.176 -17.055 22.908 1.00 28.09 307 CYS A C 1
ATOM 2338 O O . CYS A 1 307 ? 34.013 -17.637 23.984 1.00 28.09 307 CYS A O 1
ATOM 2340 N N . SER A 1 308 ? 34.877 -15.924 22.794 1.00 29.02 308 SER A N 1
ATOM 2341 C CA . SER A 1 308 ? 35.107 -14.931 23.860 1.00 29.02 308 SER A CA 1
ATOM 2342 C C . SER A 1 308 ? 34.148 -13.752 23.608 1.00 29.02 308 SER A C 1
ATOM 2344 O O . SER A 1 308 ? 34.144 -13.260 22.487 1.00 29.02 308 SER A O 1
ATOM 2346 N N . THR A 1 309 ? 33.290 -13.223 24.481 1.00 35.25 309 THR A N 1
ATOM 2347 C CA . THR A 1 309 ? 32.977 -13.351 25.914 1.00 35.25 309 THR A CA 1
ATOM 2348 C C . THR A 1 309 ? 31.439 -13.282 26.090 1.00 35.25 309 THR A C 1
ATOM 2350 O O . THR A 1 309 ? 30.758 -12.629 25.306 1.00 35.25 309 THR A O 1
ATOM 2353 N N . SER A 1 310 ? 30.893 -13.935 27.125 1.00 39.59 310 SER A N 1
ATOM 2354 C CA . SER A 1 310 ? 29.446 -14.177 27.379 1.00 39.59 310 SER A CA 1
ATOM 2355 C C . SER A 1 310 ? 28.517 -12.948 27.294 1.00 39.59 310 SER A C 1
ATOM 2357 O O . SER A 1 310 ? 27.395 -13.039 26.807 1.00 39.59 310 SER A O 1
ATOM 2359 N N . LYS A 1 311 ? 29.003 -11.775 27.713 1.00 38.69 311 LYS A N 1
ATOM 2360 C CA . LYS A 1 311 ? 28.162 -10.615 28.048 1.00 38.69 311 LYS A CA 1
ATOM 2361 C C . LYS A 1 311 ? 27.466 -9.935 26.858 1.00 38.69 311 LYS A C 1
ATOM 2363 O O . LYS A 1 311 ? 26.326 -9.523 26.970 1.00 38.69 311 LYS A O 1
ATOM 2368 N N . GLN A 1 312 ? 28.123 -9.842 25.701 1.00 37.94 312 GLN A N 1
ATOM 2369 C CA . GLN A 1 312 ? 27.531 -9.191 24.516 1.00 37.94 312 GLN A CA 1
ATOM 2370 C C . GLN A 1 312 ? 26.432 -10.030 23.858 1.00 37.94 312 GLN A C 1
ATOM 2372 O O . GLN A 1 312 ? 25.579 -9.493 23.160 1.00 37.94 312 GLN A O 1
ATOM 2377 N N . VAL A 1 313 ? 26.488 -11.350 24.041 1.00 38.56 313 VAL A N 1
ATOM 2378 C CA . VAL A 1 313 ? 25.444 -12.263 23.574 1.00 38.56 313 VAL A CA 1
ATOM 2379 C C . VAL A 1 313 ? 24.246 -12.167 24.514 1.00 38.56 313 VAL A C 1
ATOM 2381 O O . VAL A 1 313 ? 23.133 -12.024 24.027 1.00 38.56 313 VAL A O 1
ATOM 2384 N N . GLU A 1 314 ? 24.487 -12.156 25.829 1.00 41.75 314 GLU A N 1
ATOM 2385 C CA . GLU A 1 314 ? 23.465 -11.963 26.872 1.00 41.75 314 GLU A CA 1
ATOM 2386 C C . GLU A 1 314 ? 22.675 -10.655 26.677 1.00 41.75 314 GLU A C 1
ATOM 2388 O O . GLU A 1 314 ? 21.455 -10.710 26.569 1.00 41.75 314 GLU A O 1
ATOM 2393 N N . ASP A 1 315 ? 23.347 -9.511 26.487 1.00 42.62 315 ASP A N 1
ATOM 2394 C CA . ASP A 1 315 ? 22.676 -8.208 26.304 1.00 42.62 315 ASP A CA 1
ATOM 2395 C C . ASP A 1 315 ? 21.715 -8.194 25.088 1.00 42.62 315 ASP A C 1
ATOM 2397 O O . ASP A 1 315 ? 20.654 -7.568 25.110 1.00 42.62 315 ASP A O 1
ATOM 2401 N N . LEU A 1 316 ? 22.076 -8.903 24.013 1.00 40.94 316 LEU A N 1
ATOM 2402 C CA . LEU A 1 316 ? 21.288 -8.981 22.779 1.00 40.94 316 LEU A CA 1
ATOM 2403 C C . LEU A 1 316 ? 20.127 -9.982 22.917 1.00 40.94 316 LEU A C 1
ATOM 2405 O O . LEU A 1 316 ? 19.045 -9.744 22.383 1.00 40.94 316 LEU A O 1
ATOM 2409 N N . VAL A 1 317 ? 20.321 -11.075 23.668 1.00 43.94 317 VAL A N 1
ATOM 2410 C CA . VAL A 1 317 ? 19.236 -11.996 24.061 1.00 43.94 317 VAL A CA 1
ATOM 2411 C C . VAL A 1 317 ? 18.184 -11.248 24.872 1.00 43.94 317 VAL A C 1
ATOM 2413 O O . VAL A 1 317 ? 16.989 -11.385 24.599 1.00 43.94 317 VAL A O 1
ATOM 2416 N N . ASP A 1 318 ? 18.626 -10.438 25.830 1.00 45.41 318 ASP A N 1
ATOM 2417 C CA . ASP A 1 318 ? 17.751 -9.679 26.716 1.00 45.41 318 ASP A CA 1
ATOM 2418 C C . ASP A 1 318 ? 16.940 -8.634 25.934 1.00 45.41 318 ASP A C 1
ATOM 2420 O O . ASP A 1 318 ? 15.724 -8.532 26.115 1.00 45.41 318 ASP A O 1
ATOM 2424 N N . GLU A 1 319 ? 17.560 -7.913 24.989 1.00 42.50 319 GLU A N 1
ATOM 2425 C CA . GLU A 1 319 ? 16.868 -6.930 24.141 1.00 42.50 319 GLU A CA 1
ATOM 2426 C C . GLU A 1 319 ? 15.761 -7.569 23.283 1.00 42.50 319 GLU A C 1
ATOM 2428 O O . GLU A 1 319 ? 14.645 -7.048 23.183 1.00 42.50 319 GLU A O 1
ATOM 2433 N N . LEU A 1 320 ? 16.053 -8.708 22.655 1.00 42.53 320 LEU A N 1
ATOM 2434 C CA . LEU A 1 320 ? 15.118 -9.395 21.764 1.00 42.53 320 LEU A CA 1
ATOM 2435 C C . LEU A 1 320 ? 13.991 -10.082 22.534 1.00 42.53 320 LEU A C 1
ATOM 2437 O O . LEU A 1 320 ? 12.830 -10.016 22.124 1.00 42.53 320 LEU A O 1
ATOM 2441 N N . SER A 1 321 ? 14.319 -10.679 23.680 1.00 44.03 321 SER A N 1
ATOM 2442 C CA . SER A 1 321 ? 13.332 -11.248 24.600 1.00 44.03 321 SER A CA 1
ATOM 2443 C C . SER A 1 321 ? 12.387 -10.157 25.100 1.00 44.03 321 SER A C 1
ATOM 2445 O O . SER A 1 321 ? 11.171 -10.308 24.997 1.00 44.03 321 SER A O 1
ATOM 2447 N N . SER A 1 322 ? 12.930 -9.000 25.494 1.00 46.00 322 SER A N 1
ATOM 2448 C CA . SER A 1 322 ? 12.147 -7.834 25.913 1.00 46.00 322 SER A CA 1
ATOM 2449 C C . SER A 1 322 ? 11.233 -7.298 24.801 1.00 46.00 322 SER A C 1
ATOM 2451 O O . SER A 1 322 ? 10.051 -7.018 25.039 1.00 46.00 322 SER A O 1
ATOM 2453 N N . LYS A 1 323 ? 11.722 -7.205 23.556 1.00 51.25 323 LYS A N 1
ATOM 2454 C CA . LYS A 1 323 ? 10.907 -6.810 22.391 1.00 51.25 323 LYS A CA 1
ATOM 2455 C C . LYS A 1 323 ? 9.783 -7.810 22.107 1.00 51.25 323 LYS A C 1
ATOM 2457 O O . LYS A 1 323 ? 8.655 -7.391 21.832 1.00 51.25 323 LYS A O 1
ATOM 2462 N N . ARG A 1 324 ? 10.055 -9.116 22.210 1.00 52.62 324 ARG A N 1
ATOM 2463 C CA . ARG A 1 324 ? 9.068 -10.190 22.004 1.00 52.62 324 ARG A CA 1
ATOM 2464 C C . ARG A 1 324 ? 7.993 -10.187 23.085 1.00 52.62 324 ARG A C 1
ATOM 2466 O O . ARG A 1 324 ? 6.809 -10.265 22.757 1.00 52.62 324 ARG A O 1
ATOM 2473 N N . GLU A 1 325 ? 8.386 -10.068 24.348 1.00 52.91 325 GLU A N 1
ATOM 2474 C CA . GLU A 1 325 ? 7.464 -9.943 25.481 1.00 52.91 325 GLU A CA 1
ATOM 2475 C C . GLU A 1 325 ? 6.582 -8.706 25.331 1.00 52.91 325 GLU A C 1
ATOM 2477 O O . GLU A 1 325 ? 5.360 -8.809 25.417 1.00 52.91 325 GLU A O 1
ATOM 2482 N N . SER A 1 326 ? 7.176 -7.563 24.979 1.00 66.31 326 SER A N 1
ATOM 2483 C CA . SER A 1 326 ? 6.442 -6.321 24.720 1.00 66.31 326 SER A CA 1
ATOM 2484 C C . SER A 1 326 ? 5.440 -6.471 23.573 1.00 66.31 326 SER A C 1
ATOM 2486 O O . SER A 1 326 ? 4.308 -5.998 23.671 1.00 66.31 326 SER A O 1
ATOM 2488 N N . ARG A 1 327 ? 5.823 -7.146 22.482 1.00 65.75 327 ARG A N 1
ATOM 2489 C CA . ARG A 1 327 ? 4.927 -7.428 21.355 1.00 65.75 327 ARG A CA 1
ATOM 2490 C C . ARG A 1 327 ? 3.779 -8.343 21.775 1.00 65.75 327 ARG A C 1
ATOM 2492 O O . ARG A 1 327 ? 2.633 -8.012 21.502 1.00 65.75 327 ARG A O 1
ATOM 2499 N N . ARG A 1 328 ? 4.059 -9.457 22.454 1.00 67.44 328 ARG A N 1
ATOM 2500 C CA . ARG A 1 328 ? 3.031 -10.407 22.915 1.00 67.44 328 ARG A CA 1
ATOM 2501 C C . ARG A 1 328 ? 2.070 -9.780 23.918 1.00 67.44 328 ARG A C 1
ATOM 2503 O O . ARG A 1 328 ? 0.871 -10.006 23.813 1.00 67.44 328 ARG A O 1
ATOM 2510 N N . ALA A 1 329 ? 2.580 -8.971 24.843 1.00 72.25 329 ALA A N 1
ATOM 2511 C CA . ALA A 1 329 ? 1.755 -8.230 25.789 1.00 72.25 329 ALA A CA 1
ATOM 2512 C C . ALA A 1 329 ? 0.785 -7.288 25.060 1.00 72.25 329 ALA A C 1
ATOM 2514 O O . ALA A 1 329 ? -0.396 -7.256 25.391 1.00 72.25 329 ALA A O 1
ATOM 2515 N N . ARG A 1 330 ? 1.255 -6.588 24.016 1.00 77.12 330 ARG A N 1
ATOM 2516 C CA . ARG A 1 330 ? 0.391 -5.754 23.163 1.00 77.12 330 ARG A CA 1
ATOM 2517 C C . ARG A 1 330 ? -0.655 -6.583 22.423 1.00 77.12 330 ARG A C 1
ATOM 2519 O O . ARG A 1 330 ? -1.821 -6.239 22.480 1.00 77.12 330 ARG A O 1
ATOM 2526 N N . GLN A 1 331 ? -0.266 -7.696 21.802 1.00 77.12 331 GLN A N 1
ATOM 2527 C CA . GLN A 1 331 ? -1.200 -8.580 21.089 1.00 77.12 331 GLN A CA 1
ATOM 2528 C C . GLN A 1 331 ? -2.286 -9.151 22.005 1.00 77.12 331 GLN A C 1
ATOM 2530 O O . GLN A 1 331 ? -3.444 -9.247 21.612 1.00 77.12 331 GLN A O 1
ATOM 2535 N N . ALA A 1 332 ? -1.920 -9.520 23.235 1.00 76.56 332 ALA A N 1
ATOM 2536 C CA . ALA A 1 332 ? -2.870 -9.978 24.238 1.00 76.56 332 ALA A CA 1
ATOM 2537 C C . ALA A 1 332 ? -3.829 -8.856 24.667 1.00 76.56 332 ALA A C 1
ATOM 2539 O O . ALA A 1 332 ? -5.030 -9.097 24.750 1.00 76.56 332 ALA A O 1
ATOM 2540 N N . ALA A 1 333 ? -3.311 -7.645 24.896 1.00 82.44 333 ALA A N 1
ATOM 2541 C CA . ALA A 1 333 ? -4.120 -6.483 25.256 1.00 82.44 333 ALA A CA 1
ATOM 2542 C C . ALA A 1 333 ? -5.087 -6.078 24.132 1.00 82.44 333 ALA A C 1
ATOM 2544 O O . ALA A 1 333 ? -6.269 -5.886 24.397 1.00 82.44 333 ALA A O 1
ATOM 2545 N N . ASP A 1 334 ? -4.605 -6.017 22.888 1.00 83.00 334 ASP A N 1
ATOM 2546 C CA . ASP A 1 334 ? -5.410 -5.679 21.711 1.00 83.00 334 ASP A CA 1
ATOM 2547 C C . ASP A 1 334 ? -6.529 -6.723 21.523 1.00 83.00 334 ASP A C 1
ATOM 2549 O O . ASP A 1 334 ? -7.697 -6.375 21.374 1.00 83.00 334 ASP A O 1
ATOM 2553 N N . ARG A 1 335 ? -6.217 -8.021 21.647 1.00 82.81 335 ARG A N 1
ATOM 2554 C CA . ARG A 1 335 ? -7.222 -9.091 21.545 1.00 82.81 335 ARG A CA 1
ATOM 2555 C C . ARG A 1 335 ? -8.276 -9.035 22.651 1.00 82.81 335 ARG A C 1
ATOM 2557 O O . ARG A 1 335 ? -9.449 -9.286 22.384 1.00 82.81 335 ARG A O 1
ATOM 2564 N N . GLU A 1 336 ? -7.871 -8.744 23.883 1.00 87.19 336 GLU A N 1
ATOM 2565 C CA . GLU A 1 336 ? -8.809 -8.592 24.997 1.00 87.19 336 GLU A CA 1
ATOM 2566 C C . GLU A 1 336 ? -9.726 -7.382 24.790 1.00 87.19 336 GLU A C 1
ATOM 2568 O O . GLU A 1 336 ? -10.939 -7.489 2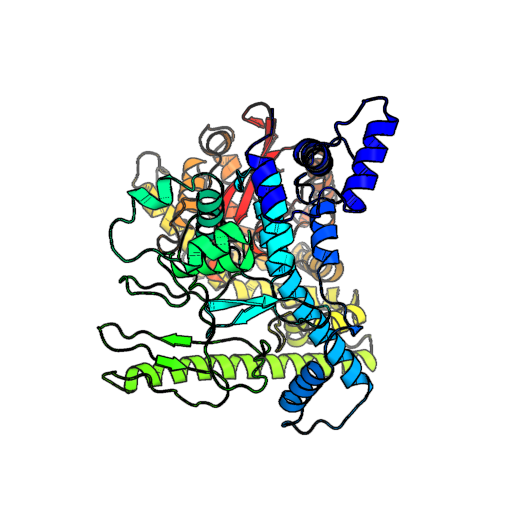4.976 1.00 87.19 336 GLU A O 1
ATOM 2573 N N . LEU A 1 337 ? -9.167 -6.270 24.302 1.00 90.06 337 LEU A N 1
ATOM 2574 C CA . LEU A 1 337 ? -9.941 -5.103 23.898 1.00 90.06 337 LEU A CA 1
ATOM 2575 C C . LEU A 1 337 ? -10.991 -5.479 22.843 1.00 90.06 337 LEU A C 1
ATOM 2577 O O . LEU A 1 337 ? -12.166 -5.190 23.051 1.00 90.06 337 LEU A O 1
ATOM 2581 N N . PHE A 1 338 ? -10.628 -6.186 21.766 1.00 89.75 338 PHE A N 1
ATOM 2582 C CA . PHE A 1 338 ? -11.601 -6.546 20.724 1.00 89.75 338 PHE A CA 1
ATOM 2583 C C . PHE A 1 338 ? -12.694 -7.500 21.200 1.00 89.75 338 PHE A C 1
ATOM 2585 O O . PHE A 1 338 ? -13.843 -7.317 20.814 1.00 89.75 338 PHE A O 1
ATOM 2592 N N . ARG A 1 339 ? -12.395 -8.454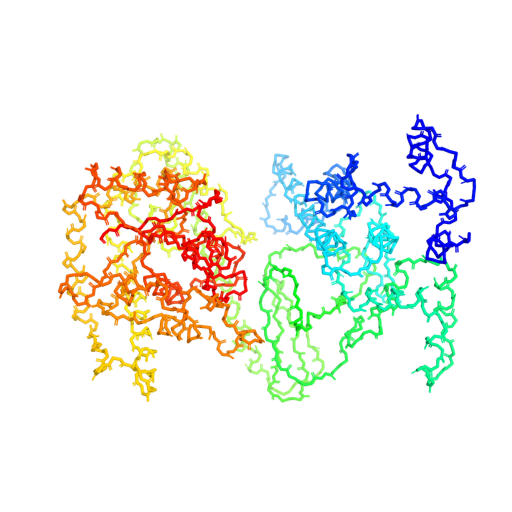 22.092 1.00 87.12 339 ARG A N 1
ATOM 2593 C CA . ARG A 1 339 ? -13.446 -9.285 22.712 1.00 87.12 339 ARG A CA 1
ATOM 2594 C C . ARG A 1 339 ? -14.397 -8.460 23.568 1.00 87.12 339 ARG A C 1
ATOM 2596 O O . ARG A 1 339 ? -15.606 -8.673 23.534 1.00 87.12 339 ARG A O 1
ATOM 2603 N N . SER A 1 340 ? -13.855 -7.518 24.340 1.00 91.00 340 SER A N 1
ATOM 2604 C CA . SER A 1 340 ? -14.672 -6.624 25.161 1.00 91.00 340 SER A CA 1
ATOM 2605 C C . SER A 1 340 ? -15.569 -5.730 24.298 1.00 91.00 340 SER A C 1
ATOM 2607 O O . SER A 1 340 ? -16.738 -5.538 24.631 1.00 91.00 340 SER A O 1
ATOM 2609 N N . LEU A 1 341 ? -15.059 -5.263 23.151 1.00 92.06 341 LEU A N 1
ATOM 2610 C CA . LEU A 1 341 ? -15.816 -4.504 22.159 1.00 92.06 341 LEU A CA 1
ATOM 2611 C C . LEU A 1 341 ? -16.902 -5.359 21.509 1.00 92.06 341 LEU A C 1
ATOM 2613 O O . LEU A 1 341 ? -18.054 -4.940 21.489 1.00 92.06 341 LEU A O 1
ATOM 2617 N N . GLU A 1 342 ? -16.569 -6.565 21.050 1.00 91.25 342 GLU A N 1
ATOM 2618 C CA . GLU A 1 342 ? -17.526 -7.515 20.474 1.00 91.25 342 GLU A CA 1
ATOM 2619 C C . GLU A 1 342 ? -18.679 -7.787 21.448 1.00 91.25 342 GLU A C 1
ATOM 2621 O O . GLU A 1 342 ? -19.850 -7.680 21.080 1.00 91.25 342 GLU A O 1
ATOM 2626 N N . GLN A 1 343 ? -18.372 -8.054 22.721 1.00 91.25 343 GLN A N 1
ATOM 2627 C CA . GLN A 1 343 ? -19.389 -8.258 23.748 1.00 91.25 343 GLN A CA 1
ATOM 2628 C C . GLN A 1 343 ? -20.235 -6.997 23.980 1.00 91.25 343 GLN A C 1
ATOM 2630 O O . GLN A 1 343 ? -21.462 -7.088 24.048 1.00 91.25 343 GLN A O 1
ATOM 2635 N N . LYS A 1 344 ? -19.596 -5.826 24.097 1.00 92.44 344 LYS A N 1
ATOM 2636 C CA . LYS A 1 344 ? -20.267 -4.532 24.298 1.00 92.44 344 LYS A CA 1
ATOM 2637 C C . LYS A 1 344 ? -21.244 -4.231 23.156 1.00 92.44 344 LYS A C 1
ATOM 2639 O O . LYS A 1 344 ? -22.393 -3.897 23.425 1.00 92.44 344 LYS A O 1
ATOM 2644 N N . ILE A 1 345 ? -20.813 -4.428 21.910 1.00 92.12 345 ILE A N 1
ATOM 2645 C CA . ILE A 1 345 ? -21.594 -4.169 20.690 1.00 92.12 345 ILE A CA 1
ATOM 2646 C C . ILE A 1 345 ? -22.694 -5.220 20.496 1.00 92.12 345 ILE A C 1
ATOM 2648 O O . ILE A 1 345 ? -23.792 -4.893 20.061 1.00 92.12 345 ILE A O 1
ATOM 2652 N N . THR A 1 346 ? -22.443 -6.476 20.872 1.00 90.75 346 THR A N 1
ATOM 2653 C CA . THR A 1 346 ? -23.469 -7.532 20.832 1.00 90.75 346 THR A CA 1
ATOM 2654 C C . THR A 1 346 ? -24.622 -7.235 21.795 1.00 90.75 346 THR A C 1
ATOM 2656 O O . THR A 1 346 ? -25.776 -7.533 21.491 1.00 90.75 346 THR A O 1
ATOM 2659 N N . VAL A 1 347 ? -24.324 -6.663 22.968 1.00 93.50 347 VAL A N 1
ATOM 2660 C CA . VAL A 1 347 ? -25.342 -6.275 23.958 1.00 93.50 347 VAL A CA 1
ATOM 2661 C C . VAL A 1 347 ? -26.095 -5.020 23.520 1.00 93.50 347 VAL A C 1
ATOM 2663 O O . VAL A 1 347 ? -27.318 -4.975 23.647 1.00 93.50 347 VAL A O 1
ATOM 2666 N N . ASP A 1 348 ? -25.377 -4.017 23.019 1.00 91.12 348 ASP A N 1
ATOM 2667 C CA . ASP A 1 348 ? -25.942 -2.767 22.519 1.00 91.12 348 ASP A CA 1
ATOM 2668 C C . ASP A 1 348 ? -25.198 -2.315 21.249 1.00 91.12 348 ASP A C 1
ATOM 2670 O O . ASP A 1 348 ? -24.107 -1.740 21.341 1.00 91.12 348 ASP A O 1
ATOM 2674 N N . PRO A 1 349 ? -25.780 -2.545 20.057 1.00 88.69 349 PRO A N 1
ATOM 2675 C CA . PRO A 1 349 ? -25.163 -2.152 18.792 1.00 88.69 349 PRO A CA 1
ATOM 2676 C C . PRO A 1 349 ? -24.899 -0.645 18.670 1.00 88.69 349 PRO A C 1
ATOM 2678 O O . PRO A 1 349 ? -23.984 -0.239 17.953 1.00 88.69 349 PRO A O 1
ATOM 2681 N N . GLU A 1 350 ? -25.666 0.182 19.388 1.00 88.75 350 GLU A N 1
ATOM 2682 C CA . GLU A 1 350 ? -25.564 1.646 19.372 1.00 88.75 350 GLU A CA 1
ATOM 2683 C C . GLU A 1 350 ? -24.629 2.186 20.467 1.00 88.75 350 GLU A C 1
ATOM 2685 O O . GLU A 1 350 ? -24.478 3.401 20.609 1.00 88.75 350 GLU A O 1
ATOM 2690 N N . ALA A 1 351 ? -23.967 1.308 21.232 1.00 90.94 351 ALA A N 1
ATOM 2691 C CA . ALA A 1 351 ? -23.053 1.720 22.288 1.00 90.94 351 ALA A CA 1
ATOM 2692 C C . ALA A 1 351 ? -21.952 2.644 21.741 1.00 90.94 351 ALA A C 1
ATOM 2694 O O . ALA A 1 351 ? -21.281 2.331 20.752 1.00 90.94 351 ALA A O 1
ATOM 2695 N N . GLU A 1 352 ? -21.736 3.781 22.402 1.00 90.31 352 GLU A N 1
ATOM 2696 C CA . GLU A 1 352 ? -20.671 4.714 22.033 1.00 90.31 352 GLU A CA 1
ATOM 2697 C C . GLU A 1 352 ? -19.300 4.132 22.423 1.00 90.31 352 GLU A C 1
ATOM 2699 O O . GLU A 1 352 ? -19.099 3.602 23.529 1.00 90.31 352 GLU A O 1
ATOM 2704 N N . LEU A 1 353 ? -18.351 4.206 21.489 1.00 94.19 353 LEU A N 1
ATOM 2705 C CA . LEU A 1 353 ? -16.968 3.802 21.713 1.00 94.19 353 LEU A CA 1
ATOM 2706 C C . LEU A 1 353 ? -16.143 5.003 22.178 1.00 94.19 353 LEU A C 1
ATOM 2708 O O . LEU A 1 353 ? -16.325 6.131 21.723 1.00 94.19 353 LEU A O 1
ATOM 2712 N N . THR A 1 354 ? -15.227 4.756 23.104 1.00 94.56 354 THR A N 1
ATOM 2713 C CA . THR A 1 354 ? -14.280 5.763 23.586 1.00 94.56 354 THR A CA 1
ATOM 2714 C C . THR A 1 354 ? -13.252 6.107 22.507 1.00 94.56 354 THR A C 1
ATOM 2716 O O . THR A 1 354 ? -13.030 5.343 21.569 1.00 94.56 354 THR A O 1
ATOM 2719 N N . GLY A 1 355 ? -12.575 7.251 22.654 1.00 93.19 355 GLY A N 1
ATOM 2720 C CA . GLY A 1 355 ? -11.532 7.662 21.710 1.00 93.19 355 GLY A CA 1
ATOM 2721 C C . GLY A 1 355 ? -10.414 6.627 21.558 1.00 93.19 355 GLY A C 1
ATOM 2722 O O . GLY A 1 355 ? -9.998 6.351 20.438 1.00 93.19 355 GLY A O 1
ATOM 2723 N N . ASP A 1 356 ? -9.983 6.001 22.653 1.00 91.44 356 ASP A N 1
ATOM 2724 C CA . ASP A 1 356 ? -8.939 4.969 22.624 1.00 91.44 356 ASP A CA 1
ATOM 2725 C C . ASP A 1 356 ? -9.428 3.668 21.966 1.00 91.44 356 ASP A C 1
ATOM 2727 O O . ASP A 1 356 ? -8.701 3.065 21.175 1.00 91.44 356 ASP A O 1
ATOM 2731 N N . GLU A 1 357 ? -10.679 3.267 22.230 1.00 94.19 357 GLU A N 1
ATOM 2732 C CA . GLU A 1 357 ? -11.324 2.132 21.553 1.00 94.19 357 GLU A CA 1
ATOM 2733 C C . GLU A 1 357 ? -11.381 2.366 20.035 1.00 94.19 357 GLU A C 1
ATOM 2735 O O . GLU A 1 357 ? -10.981 1.494 19.266 1.00 94.19 357 GLU A O 1
ATOM 2740 N N . LEU A 1 358 ? -11.801 3.560 19.598 1.00 94.94 358 LEU A N 1
ATOM 2741 C CA . LEU A 1 358 ? -11.871 3.933 18.182 1.00 94.94 358 LEU A CA 1
ATOM 2742 C C . LEU A 1 358 ? -10.490 3.983 17.525 1.00 94.94 358 LEU A C 1
ATOM 2744 O O . LEU A 1 358 ? -10.306 3.458 16.428 1.00 94.94 358 LEU A O 1
ATOM 2748 N N . ARG A 1 359 ? -9.500 4.587 18.192 1.00 93.44 359 ARG A N 1
ATOM 2749 C CA . ARG A 1 359 ? -8.126 4.668 17.675 1.00 93.44 359 ARG A CA 1
ATOM 2750 C C . ARG A 1 359 ? -7.507 3.293 17.482 1.00 93.44 359 ARG A C 1
ATOM 2752 O O . ARG A 1 359 ? -6.786 3.095 16.506 1.00 93.44 359 ARG A O 1
ATOM 2759 N N . CYS A 1 360 ? -7.792 2.354 18.382 1.00 91.00 360 CYS A N 1
ATOM 2760 C CA . CYS A 1 360 ? -7.322 0.982 18.254 1.00 91.00 360 CYS A CA 1
ATOM 2761 C C . CYS A 1 360 ? -8.092 0.210 17.172 1.00 91.00 360 CYS A C 1
ATOM 2763 O O . CYS A 1 360 ? -7.458 -0.362 16.289 1.00 91.00 360 CYS A O 1
ATOM 2765 N N . LEU A 1 361 ? -9.432 0.250 17.189 1.00 92.12 361 LEU A N 1
ATOM 2766 C CA . LEU A 1 361 ? -10.294 -0.465 16.238 1.00 92.12 361 LEU A CA 1
ATOM 2767 C C . LEU A 1 361 ? -10.026 -0.073 14.782 1.00 92.12 361 LEU A C 1
ATOM 2769 O O . LEU A 1 361 ? -9.905 -0.939 13.922 1.00 92.12 361 LEU A O 1
ATOM 2773 N N . TYR A 1 362 ? -9.872 1.224 14.515 1.00 92.38 362 TYR A N 1
ATOM 2774 C CA . TYR A 1 362 ? -9.573 1.733 13.175 1.00 92.38 362 TYR A CA 1
ATOM 2775 C C . TYR A 1 362 ? -8.065 1.805 12.872 1.00 92.38 362 TYR A C 1
ATOM 2777 O O . TYR A 1 362 ? -7.659 2.278 11.805 1.00 92.38 362 TYR A O 1
ATOM 2785 N N . GLU A 1 363 ? -7.223 1.300 13.781 1.00 90.31 363 GLU A N 1
ATOM 2786 C CA . GLU A 1 363 ? -5.763 1.221 13.635 1.00 90.31 363 GLU A CA 1
ATOM 2787 C C . GLU A 1 363 ? -5.123 2.588 13.321 1.00 90.31 363 GLU A C 1
ATOM 2789 O O . GLU A 1 363 ? -4.247 2.717 12.465 1.00 90.31 363 GLU A O 1
ATOM 2794 N N . LEU A 1 364 ? -5.600 3.640 13.992 1.00 91.12 364 LEU A N 1
ATOM 2795 C CA . LEU A 1 364 ? -5.199 5.030 13.756 1.00 91.12 364 LEU A CA 1
ATOM 2796 C C . LEU A 1 364 ? -3.813 5.367 14.316 1.00 91.12 364 LEU A C 1
ATOM 2798 O O . LEU A 1 364 ? -3.116 6.213 13.760 1.00 91.12 364 LEU A O 1
ATOM 2802 N N . ASP A 1 365 ? -3.412 4.704 15.402 1.00 84.81 365 ASP A N 1
ATOM 2803 C CA . ASP A 1 365 ? -2.094 4.894 16.022 1.00 84.81 365 ASP A CA 1
ATOM 2804 C C . ASP A 1 365 ? -1.059 3.876 15.533 1.00 84.81 365 ASP A C 1
ATOM 2806 O O . ASP A 1 365 ? 0.136 4.166 15.464 1.00 84.81 365 ASP A O 1
ATOM 2810 N N . ARG A 1 366 ? -1.510 2.652 15.242 1.00 82.25 366 ARG A N 1
ATOM 2811 C CA . ARG A 1 366 ? -0.680 1.540 14.773 1.00 82.25 366 ARG A CA 1
ATOM 2812 C C . ARG A 1 366 ? -1.539 0.473 14.110 1.00 82.25 366 ARG A C 1
ATOM 2814 O O . ARG A 1 366 ? -2.684 0.281 14.508 1.00 82.25 366 ARG A O 1
ATOM 2821 N N . GLU A 1 367 ? -0.933 -0.280 13.199 1.00 78.44 367 GLU A N 1
ATOM 2822 C CA . GLU A 1 367 ? -1.517 -1.526 12.695 1.00 78.44 367 GLU A CA 1
ATOM 2823 C C . GLU A 1 367 ? -1.619 -2.563 13.825 1.00 78.44 367 GLU A C 1
ATOM 2825 O O . GLU A 1 367 ? -0.690 -2.750 14.624 1.00 78.44 367 GLU A O 1
ATOM 2830 N N . VAL A 1 368 ? -2.756 -3.247 13.880 1.00 77.38 368 VAL A N 1
ATOM 2831 C CA . VAL A 1 368 ? -3.042 -4.321 14.823 1.00 77.38 368 VAL A CA 1
ATOM 2832 C C . VAL A 1 368 ? -2.637 -5.636 14.177 1.00 77.38 368 VAL A C 1
ATOM 2834 O O . VAL A 1 368 ? -3.138 -6.046 13.133 1.00 77.38 368 VAL A O 1
ATOM 2837 N N . VAL A 1 369 ? -1.710 -6.333 14.827 1.00 64.62 369 VAL A N 1
ATOM 2838 C CA . VAL A 1 369 ? -1.135 -7.573 14.307 1.00 64.62 369 VAL A CA 1
ATOM 2839 C C . VAL A 1 369 ? -1.407 -8.700 15.289 1.00 64.62 369 VAL A C 1
ATOM 2841 O O . VAL A 1 369 ? -0.844 -8.703 16.380 1.00 64.62 369 VAL A O 1
ATOM 2844 N N . GLY A 1 370 ? -2.191 -9.698 14.893 1.00 60.78 370 GLY A N 1
ATOM 2845 C CA . GLY A 1 370 ? -2.452 -10.904 15.673 1.00 60.78 370 GLY A CA 1
ATOM 2846 C C . GLY A 1 370 ? -1.208 -11.779 15.888 1.00 60.78 370 GLY A C 1
ATOM 2847 O O . GLY A 1 370 ? -0.127 -11.549 15.335 1.00 60.78 370 GLY A O 1
ATOM 2848 N N . PHE A 1 371 ? -1.346 -12.831 16.698 1.00 50.09 371 PHE A N 1
ATOM 2849 C CA . PHE A 1 371 ? -0.236 -13.720 17.091 1.00 50.09 371 PHE A CA 1
ATOM 2850 C C . PHE A 1 371 ? 0.440 -14.443 15.913 1.00 50.09 371 PHE A C 1
ATOM 2852 O O . PHE A 1 371 ? 1.638 -14.721 15.967 1.00 50.09 371 PHE A O 1
ATOM 2859 N N . SER A 1 372 ? -0.296 -14.685 14.824 1.00 46.41 372 SER A N 1
ATOM 2860 C CA . SER A 1 372 ? 0.228 -15.239 13.566 1.00 46.41 372 SER A CA 1
ATOM 2861 C C . SER A 1 372 ? 1.100 -14.247 12.786 1.00 46.41 372 SER A C 1
ATOM 2863 O O . SER A 1 372 ? 1.815 -14.621 11.856 1.00 46.41 372 SER A O 1
ATOM 2865 N N . GLY A 1 373 ? 1.080 -12.969 13.170 1.00 49.66 373 GLY A N 1
ATOM 2866 C CA . GLY A 1 373 ? 1.778 -11.908 12.469 1.00 49.66 373 GLY A CA 1
ATOM 2867 C C . GLY A 1 373 ? 0.995 -11.283 11.314 1.00 49.66 373 GLY A C 1
ATOM 2868 O O . GLY A 1 373 ? 1.585 -10.421 10.666 1.00 49.66 373 GLY A O 1
ATOM 2869 N N . ASN A 1 374 ? -0.256 -11.704 11.088 1.00 56.47 374 ASN A N 1
ATOM 2870 C CA . ASN A 1 374 ? -1.236 -11.082 10.187 1.00 56.47 374 ASN A CA 1
ATOM 2871 C C . ASN A 1 374 ? -2.199 -10.183 10.986 1.00 56.47 374 ASN A C 1
ATOM 2873 O O . ASN A 1 374 ? -2.188 -10.239 12.216 1.00 56.47 374 ASN A O 1
ATOM 2877 N N . ARG A 1 375 ? -3.041 -9.391 10.309 1.00 68.75 375 ARG A N 1
ATOM 2878 C CA . ARG A 1 375 ? -4.129 -8.624 10.948 1.00 68.75 375 ARG A CA 1
ATOM 2879 C C . ARG A 1 375 ? -5.051 -9.560 11.743 1.00 68.75 375 ARG A C 1
ATOM 2881 O O . ARG A 1 375 ? -5.277 -10.695 11.322 1.00 68.75 375 ARG A O 1
ATOM 2888 N N . ASP A 1 376 ? -5.504 -9.125 12.918 1.00 72.81 376 ASP A N 1
ATOM 2889 C CA . ASP A 1 376 ? -6.391 -9.932 13.767 1.00 72.81 376 ASP A CA 1
ATOM 2890 C C . ASP A 1 376 ? -7.824 -9.924 13.191 1.00 72.81 376 ASP A C 1
ATOM 2892 O O . ASP A 1 376 ? -8.385 -8.840 13.031 1.00 72.81 376 ASP A O 1
ATOM 2896 N N . PRO A 1 377 ? -8.435 -11.086 12.877 1.00 76.31 377 PRO A N 1
ATOM 2897 C CA . PRO A 1 377 ? -9.766 -11.145 12.260 1.00 76.31 377 PRO A CA 1
ATOM 2898 C C . PRO A 1 377 ? -10.890 -10.602 13.158 1.00 76.31 377 PRO A C 1
ATOM 2900 O O . PRO A 1 377 ? -11.967 -10.268 12.660 1.00 76.31 377 PRO A O 1
ATOM 2903 N N . LEU A 1 378 ? -10.661 -10.482 14.473 1.00 79.81 378 LEU A N 1
ATOM 2904 C CA . LEU A 1 378 ? -11.624 -9.835 15.369 1.00 79.81 378 LEU A CA 1
ATOM 2905 C C . LEU A 1 378 ? -11.798 -8.349 15.042 1.00 79.81 378 LEU A C 1
ATOM 2907 O O . LEU A 1 378 ? -12.879 -7.814 15.261 1.00 79.81 378 LEU A O 1
ATOM 2911 N N . VAL A 1 379 ? -10.775 -7.693 14.483 1.00 84.56 379 VAL A N 1
ATOM 2912 C CA . VAL A 1 379 ? -10.878 -6.298 14.030 1.00 84.56 379 VAL A CA 1
ATOM 2913 C C . VAL A 1 379 ? -11.938 -6.185 12.939 1.00 84.56 379 VAL A C 1
ATOM 2915 O O . VAL A 1 379 ? -12.852 -5.376 13.063 1.00 84.56 379 VAL A O 1
ATOM 2918 N N . ASP A 1 380 ? -11.859 -7.037 11.915 1.00 84.38 380 ASP A N 1
ATOM 2919 C CA . ASP A 1 380 ? -12.813 -7.043 10.800 1.00 84.38 380 ASP A CA 1
ATOM 2920 C C . ASP A 1 380 ? -14.228 -7.385 11.285 1.00 84.38 380 ASP A C 1
ATOM 2922 O O . ASP A 1 380 ? -15.184 -6.698 10.939 1.00 84.38 380 ASP A O 1
ATOM 2926 N N . THR A 1 381 ? -14.344 -8.371 12.180 1.00 85.94 381 THR A N 1
ATOM 2927 C CA . THR A 1 381 ? -15.626 -8.769 12.788 1.00 85.94 381 THR A CA 1
ATOM 2928 C C . THR A 1 381 ? -16.293 -7.597 13.513 1.00 85.94 381 THR A C 1
ATOM 2930 O O . THR A 1 381 ? -17.480 -7.333 13.330 1.00 85.94 381 THR A O 1
ATOM 2933 N N . VAL A 1 382 ? -15.533 -6.864 14.332 1.00 88.00 382 VAL A N 1
ATOM 2934 C CA . VAL A 1 382 ? -16.059 -5.716 15.079 1.00 88.00 382 VAL A CA 1
ATOM 2935 C C . VAL A 1 382 ? -16.406 -4.558 14.137 1.00 88.00 382 VAL A C 1
ATOM 2937 O O . VAL A 1 382 ? -17.455 -3.939 14.312 1.00 88.00 382 VAL A O 1
ATOM 2940 N N . LEU A 1 383 ? -15.582 -4.279 13.120 1.00 89.25 383 LEU A N 1
ATOM 2941 C CA . LEU A 1 383 ? -15.865 -3.249 12.112 1.00 89.25 383 LEU A CA 1
ATOM 2942 C C . LEU A 1 383 ? -17.158 -3.545 11.333 1.00 89.25 383 LEU A C 1
ATOM 2944 O O . LEU A 1 383 ? -17.984 -2.647 11.160 1.00 89.25 383 LEU A O 1
ATOM 2948 N N . GLU A 1 384 ? -17.378 -4.800 10.930 1.00 88.38 384 GLU A N 1
ATOM 2949 C CA . GLU A 1 384 ? -18.609 -5.236 10.257 1.00 88.38 384 GLU A CA 1
ATOM 2950 C C . GLU A 1 384 ? -19.857 -5.011 11.123 1.00 88.38 384 GLU A C 1
ATOM 2952 O O . GLU A 1 384 ? -20.888 -4.581 10.610 1.00 88.38 384 GLU A O 1
ATOM 2957 N N . MET A 1 385 ? -19.772 -5.233 12.441 1.00 88.44 385 MET A N 1
ATOM 2958 C CA . MET A 1 385 ? -20.887 -4.959 13.358 1.00 88.44 385 MET A CA 1
ATOM 2959 C C . MET A 1 385 ? -21.178 -3.460 13.516 1.00 88.44 385 MET A C 1
ATOM 2961 O O . MET A 1 385 ? -22.326 -3.072 13.750 1.00 88.44 385 MET A O 1
ATOM 2965 N N . ARG A 1 386 ? -20.150 -2.605 13.438 1.00 89.94 386 ARG A N 1
ATOM 2966 C CA . ARG A 1 386 ? -20.300 -1.154 13.630 1.00 89.94 386 ARG A CA 1
ATOM 2967 C C . ARG A 1 386 ? -20.901 -0.463 12.416 1.00 89.94 386 ARG A C 1
ATOM 2969 O O . ARG A 1 386 ? -21.724 0.442 12.593 1.00 89.94 386 ARG A O 1
ATOM 2976 N N . GLU A 1 387 ? -20.547 -0.894 11.207 1.00 86.12 387 GLU A N 1
ATOM 2977 C CA . GLU A 1 387 ? -20.925 -0.221 9.960 1.00 86.12 387 GLU A CA 1
ATOM 2978 C C . GLU A 1 387 ? -20.608 1.293 10.044 1.00 86.12 387 GLU A C 1
ATOM 2980 O O . GLU A 1 387 ? -19.490 1.689 10.355 1.00 86.12 387 GLU A O 1
ATOM 2985 N N . ARG A 1 388 ? -21.604 2.165 9.825 1.00 89.62 388 ARG A N 1
ATOM 2986 C CA . ARG A 1 388 ? -21.466 3.632 9.794 1.00 89.62 388 ARG A CA 1
ATOM 2987 C C . ARG A 1 388 ? -21.543 4.330 11.155 1.00 89.62 388 ARG A C 1
ATOM 2989 O O . ARG A 1 388 ? -21.433 5.554 11.224 1.00 89.62 388 ARG A O 1
ATOM 2996 N N . ARG A 1 389 ? -21.773 3.588 12.243 1.00 92.12 389 ARG A N 1
ATOM 2997 C CA . ARG A 1 389 ? -22.111 4.159 13.565 1.00 92.12 389 ARG A CA 1
ATOM 2998 C C . ARG A 1 389 ? -20.985 4.987 14.183 1.00 92.12 389 ARG A C 1
ATOM 3000 O O . ARG A 1 389 ? -21.251 5.873 14.990 1.00 92.12 389 ARG A O 1
ATOM 3007 N N . ASP A 1 390 ? -19.741 4.735 13.786 1.00 94.50 390 ASP A N 1
ATOM 3008 C CA . ASP A 1 390 ? -18.569 5.409 14.348 1.00 94.50 390 ASP A CA 1
ATOM 3009 C C . ASP A 1 390 ? -18.203 6.728 13.663 1.00 94.50 390 ASP A C 1
ATOM 3011 O O . ASP A 1 390 ? -17.391 7.469 14.213 1.00 94.50 390 ASP A O 1
ATOM 3015 N N . GLU A 1 391 ? -18.786 7.063 12.503 1.00 94.81 391 GLU A N 1
ATOM 3016 C CA . GLU A 1 391 ? -18.363 8.215 11.683 1.00 94.81 391 GLU A CA 1
ATOM 3017 C C . GLU A 1 391 ? -18.288 9.519 12.496 1.00 94.81 391 GLU A C 1
ATOM 3019 O O . GLU A 1 391 ? -17.276 10.222 12.483 1.00 94.81 391 GLU A O 1
ATOM 3024 N N . GLN A 1 392 ? -19.337 9.828 13.264 1.00 94.00 392 GLN A N 1
ATOM 3025 C CA . GLN A 1 392 ? -19.390 11.070 14.036 1.00 94.00 392 GLN A CA 1
ATOM 3026 C C . GLN A 1 392 ? -18.399 11.078 15.209 1.00 94.00 392 GLN A C 1
ATOM 3028 O O . GLN A 1 392 ? -17.836 12.126 15.534 1.00 94.00 392 GLN A O 1
ATOM 3033 N N . ALA A 1 393 ? -18.188 9.933 15.862 1.00 95.56 393 ALA A N 1
ATOM 3034 C CA . ALA A 1 393 ? -17.246 9.824 16.971 1.00 95.56 393 ALA A CA 1
ATOM 3035 C C . ALA A 1 393 ? -15.796 9.903 16.463 1.00 95.56 393 ALA A C 1
ATOM 3037 O O . ALA A 1 393 ? -14.982 10.636 17.024 1.00 95.56 393 ALA A O 1
ATOM 3038 N N . LEU A 1 394 ? -15.498 9.255 15.333 1.00 97.06 394 LEU A N 1
ATOM 3039 C CA . LEU A 1 394 ? -14.211 9.342 14.645 1.00 97.06 394 LEU A CA 1
ATOM 3040 C C . LEU A 1 394 ? -13.878 10.774 14.228 1.00 97.06 394 LEU A C 1
ATOM 3042 O O . LEU A 1 394 ? -12.764 11.229 14.482 1.00 97.06 394 LEU A O 1
ATOM 3046 N N . ALA A 1 395 ? -14.838 11.523 13.677 1.00 96.62 395 ALA A N 1
ATOM 3047 C CA . ALA A 1 395 ? -14.629 12.922 13.299 1.00 96.62 395 ALA A CA 1
ATOM 3048 C C . ALA A 1 395 ? -14.163 13.802 14.479 1.00 96.62 395 ALA A C 1
ATOM 3050 O O . ALA A 1 395 ? -13.421 14.763 14.275 1.00 96.62 395 ALA A O 1
ATOM 3051 N N . ARG A 1 396 ? -14.532 13.456 15.723 1.00 95.94 396 ARG A N 1
ATOM 3052 C CA . ARG A 1 396 ? -14.078 14.155 16.942 1.00 95.94 396 ARG A CA 1
ATOM 3053 C C . ARG A 1 396 ? -12.670 13.756 17.386 1.00 95.94 396 ARG A C 1
ATOM 3055 O O . ARG A 1 396 ? -11.985 14.570 17.997 1.00 95.94 396 ARG A O 1
ATOM 3062 N N . VAL A 1 397 ? -12.244 12.529 17.091 1.00 96.75 397 VAL A N 1
ATOM 3063 C CA . VAL A 1 397 ? -10.951 11.963 17.521 1.00 96.75 397 VAL A CA 1
ATOM 3064 C C . VAL A 1 397 ? -9.837 12.237 16.504 1.00 96.75 397 VAL A C 1
ATOM 3066 O O . VAL A 1 397 ? -8.683 12.456 16.875 1.00 96.75 397 VAL A O 1
ATOM 3069 N N . LEU A 1 398 ? -10.176 12.290 15.214 1.00 97.06 398 LEU A N 1
ATOM 3070 C CA . LEU A 1 398 ? -9.221 12.506 14.126 1.00 97.06 398 LEU A CA 1
ATOM 3071 C C . LEU A 1 398 ? -8.353 13.774 14.255 1.00 97.06 398 LEU A C 1
ATOM 3073 O O . LEU A 1 398 ? -7.170 13.675 13.934 1.00 97.06 398 LEU A O 1
ATOM 3077 N N . PRO A 1 399 ? -8.832 14.936 14.746 1.00 96.31 399 PRO A N 1
ATOM 3078 C CA . PRO A 1 399 ? -7.968 16.099 14.958 1.00 96.31 399 PRO A CA 1
ATOM 3079 C C . PRO A 1 399 ? -6.764 15.804 15.863 1.00 96.31 399 PRO A C 1
ATOM 3081 O O . PRO A 1 399 ? -5.647 16.239 15.576 1.00 96.31 399 PRO A O 1
ATOM 3084 N N . GLU A 1 400 ? -6.969 15.037 16.937 1.00 95.50 400 GLU A N 1
ATOM 3085 C CA . GLU A 1 400 ? -5.895 14.648 17.854 1.00 95.50 400 GLU A CA 1
ATOM 3086 C C . GLU A 1 400 ? -4.958 13.619 17.210 1.00 95.50 400 GLU A C 1
ATOM 3088 O O . GLU A 1 400 ? -3.738 13.742 17.322 1.00 95.50 400 GLU A O 1
ATOM 3093 N N . VAL A 1 401 ? -5.513 12.652 16.474 1.00 95.62 401 VAL A N 1
ATOM 3094 C CA . VAL A 1 401 ? -4.743 11.641 15.729 1.00 95.62 401 VAL A CA 1
ATOM 3095 C C . VAL A 1 401 ? -3.846 12.287 14.674 1.00 95.62 401 VAL A C 1
ATOM 3097 O O . VAL A 1 401 ? -2.682 11.927 14.546 1.00 95.62 401 VAL A O 1
ATOM 3100 N N . ILE A 1 402 ? -4.350 13.266 13.925 1.00 96.56 402 ILE A N 1
ATOM 3101 C CA . ILE A 1 402 ? -3.541 13.999 12.947 1.00 96.56 402 ILE A CA 1
ATOM 3102 C C . ILE A 1 402 ? -2.481 14.849 13.654 1.00 96.56 402 ILE A C 1
ATOM 3104 O O . ILE A 1 402 ? -1.332 14.891 13.214 1.00 96.56 402 ILE A O 1
ATOM 3108 N N . ARG A 1 403 ? -2.821 15.493 14.778 1.00 96.19 403 ARG A N 1
ATOM 3109 C CA . ARG A 1 403 ? -1.854 16.272 15.561 1.00 96.19 403 ARG A CA 1
ATOM 3110 C C . ARG A 1 403 ? -0.736 15.402 16.140 1.00 96.19 403 ARG A C 1
ATOM 3112 O O . ARG A 1 403 ? 0.403 15.854 16.186 1.00 96.19 403 ARG A O 1
ATOM 3119 N N . SER A 1 404 ? -1.020 14.169 16.560 1.00 95.12 404 SER A N 1
ATOM 3120 C CA . SER A 1 404 ? -0.021 13.269 17.161 1.00 95.12 404 SER A CA 1
ATOM 3121 C C . SER A 1 404 ? 1.123 12.914 16.195 1.00 95.12 404 SER A C 1
ATOM 3123 O O . SER A 1 404 ? 2.238 12.621 16.627 1.00 95.12 404 SER A O 1
ATOM 3125 N N . GLN A 1 405 ? 0.878 13.037 14.887 1.00 95.62 405 GLN A N 1
ATOM 3126 C CA . GLN A 1 405 ? 1.853 12.817 13.817 1.00 95.62 405 GLN A CA 1
ATOM 3127 C C . GLN A 1 405 ? 2.856 13.971 13.648 1.00 95.62 405 GLN A C 1
ATOM 3129 O O . GLN A 1 405 ? 3.848 13.816 12.933 1.00 95.62 405 GLN A O 1
ATOM 3134 N N . SER A 1 406 ? 2.646 15.115 14.311 1.00 96.69 406 SER A N 1
ATOM 3135 C CA . SER A 1 406 ? 3.375 16.359 14.046 1.00 96.69 406 SER A CA 1
ATOM 3136 C C . SER A 1 406 ? 4.895 16.236 14.164 1.00 96.69 406 SER A C 1
ATOM 3138 O O . SER A 1 406 ? 5.622 16.781 13.335 1.00 96.69 406 SER A O 1
ATOM 3140 N N . ARG A 1 407 ? 5.396 15.463 15.134 1.00 96.44 407 ARG A N 1
ATOM 3141 C CA . ARG A 1 407 ? 6.838 15.222 15.308 1.00 96.44 407 ARG A CA 1
ATOM 3142 C C . ARG A 1 407 ? 7.447 14.458 14.136 1.00 96.44 407 ARG A C 1
ATOM 3144 O O . ARG A 1 407 ? 8.509 14.847 13.654 1.00 96.44 407 ARG A O 1
ATOM 3151 N N . SER A 1 408 ? 6.788 13.398 13.670 1.00 95.56 408 SER A N 1
ATOM 3152 C CA . SER A 1 408 ? 7.263 12.620 12.520 1.00 95.56 408 SER A CA 1
ATOM 3153 C C . SER A 1 408 ? 7.161 13.429 11.228 1.00 95.56 408 SER A C 1
ATOM 3155 O O . SER A 1 408 ? 8.111 13.442 10.448 1.00 95.56 408 SER A O 1
ATOM 3157 N N . SER A 1 409 ? 6.072 14.176 11.029 1.00 97.25 409 SER A N 1
ATOM 3158 C CA . SER A 1 409 ? 5.915 15.062 9.869 1.00 97.25 409 SER A CA 1
ATOM 3159 C C . SER A 1 409 ? 6.951 16.193 9.862 1.00 97.25 409 SER A C 1
ATOM 3161 O O . SER A 1 409 ? 7.519 16.498 8.816 1.00 97.25 409 SER A O 1
ATOM 3163 N N . PHE A 1 410 ? 7.271 16.775 11.024 1.00 97.44 410 PHE A N 1
ATOM 3164 C CA . PHE A 1 410 ? 8.330 17.779 11.148 1.00 97.44 410 PHE A CA 1
ATOM 3165 C C . PHE A 1 410 ? 9.722 17.196 10.891 1.00 97.44 410 PHE A C 1
ATOM 3167 O O . PHE A 1 410 ? 10.547 17.839 10.239 1.00 97.44 410 PHE A O 1
ATOM 3174 N N . ALA A 1 411 ? 9.998 15.985 11.383 1.00 96.06 411 ALA A N 1
ATOM 3175 C CA . ALA A 1 411 ? 11.253 15.289 11.113 1.00 96.06 411 ALA A CA 1
ATOM 3176 C C . ALA A 1 411 ? 11.422 15.002 9.611 1.00 96.06 411 ALA A C 1
ATOM 3178 O O . ALA A 1 411 ? 12.496 15.229 9.062 1.00 96.06 411 ALA A O 1
ATOM 3179 N N . ALA A 1 412 ? 10.351 14.593 8.929 1.00 95.50 412 ALA A N 1
ATOM 3180 C CA . ALA A 1 412 ? 10.348 14.397 7.483 1.00 95.50 412 ALA A CA 1
ATOM 3181 C C . ALA A 1 412 ? 10.579 15.701 6.706 1.00 95.50 412 ALA A C 1
ATOM 3183 O O . ALA A 1 412 ? 11.488 15.761 5.880 1.00 95.50 412 ALA A O 1
ATOM 3184 N N . TYR A 1 413 ? 9.818 16.757 7.019 1.00 96.12 413 TYR A N 1
ATOM 3185 C CA . TYR A 1 413 ? 10.018 18.108 6.473 1.00 96.12 413 TYR A CA 1
ATOM 3186 C C . TYR A 1 413 ? 11.469 18.572 6.649 1.00 96.12 413 TYR A C 1
ATOM 3188 O O . TYR A 1 413 ? 12.111 19.046 5.715 1.00 96.12 413 TYR A O 1
ATOM 3196 N N . SER A 1 414 ? 12.006 18.371 7.849 1.00 94.50 414 SER A N 1
ATOM 3197 C CA . SER A 1 414 ? 13.376 18.713 8.199 1.00 94.50 414 SER A CA 1
ATOM 3198 C C . SER A 1 414 ? 14.405 17.995 7.327 1.00 94.50 414 SER A C 1
ATOM 3200 O O . SER A 1 414 ? 15.316 18.641 6.815 1.00 94.50 414 SER A O 1
ATOM 3202 N N . SER A 1 415 ? 14.251 16.682 7.132 1.00 92.38 415 SER A N 1
ATOM 3203 C CA . SER A 1 415 ? 15.136 15.896 6.269 1.00 92.38 415 SER A CA 1
ATOM 3204 C C . SER A 1 415 ? 15.047 16.324 4.805 1.00 92.38 415 SER A C 1
ATOM 3206 O O . SER A 1 415 ? 16.072 16.387 4.133 1.00 92.38 415 SER A O 1
ATOM 3208 N N . VAL A 1 416 ? 13.851 16.670 4.315 1.00 92.00 416 VAL A N 1
ATOM 3209 C CA . VAL A 1 416 ? 13.682 17.227 2.964 1.00 92.00 416 VAL A CA 1
ATOM 3210 C C . VAL A 1 416 ? 14.470 18.532 2.832 1.00 92.00 416 VAL A C 1
ATOM 3212 O O . VAL A 1 416 ? 15.281 18.655 1.919 1.00 92.00 416 VAL A O 1
ATOM 3215 N N . CYS A 1 417 ? 14.311 19.476 3.765 1.00 90.44 417 CYS A N 1
ATOM 3216 C CA . CYS A 1 417 ? 15.070 20.731 3.756 1.00 90.44 417 CYS A CA 1
ATOM 3217 C C . CYS A 1 417 ? 16.589 20.508 3.827 1.00 90.44 417 CYS A C 1
ATOM 3219 O O . CYS A 1 417 ? 17.341 21.212 3.159 1.00 90.44 417 CYS A O 1
ATOM 3221 N N . GLU A 1 418 ? 17.054 19.538 4.619 1.00 87.94 418 GLU A N 1
ATOM 3222 C CA . GLU A 1 418 ? 18.476 19.184 4.713 1.00 87.94 418 GLU A CA 1
ATOM 3223 C C . GLU A 1 418 ? 19.032 18.677 3.379 1.00 87.94 418 GLU A C 1
ATOM 3225 O O . GLU A 1 418 ? 20.076 19.154 2.938 1.00 87.94 418 GLU A O 1
ATOM 3230 N N . VAL A 1 419 ? 18.334 17.754 2.710 1.00 84.88 419 VAL A N 1
ATOM 3231 C CA . VAL A 1 419 ? 18.766 17.236 1.401 1.00 84.88 419 VAL A CA 1
ATOM 3232 C C . VAL A 1 419 ? 18.783 18.351 0.361 1.00 84.88 419 VAL A C 1
ATOM 3234 O O . VAL A 1 419 ? 19.785 18.512 -0.331 1.00 84.88 419 VAL A O 1
ATOM 3237 N N . LEU A 1 420 ? 17.736 19.179 0.313 1.00 83.69 420 LEU A N 1
ATOM 3238 C CA . LEU A 1 420 ? 17.689 20.339 -0.578 1.00 83.69 420 LEU A CA 1
ATOM 3239 C C . LEU A 1 420 ? 18.870 21.289 -0.345 1.00 83.69 420 LEU A C 1
ATOM 3241 O O . LEU A 1 420 ? 19.534 21.690 -1.294 1.00 83.69 420 LEU A O 1
ATOM 3245 N N . ASN A 1 421 ? 19.184 21.607 0.912 1.00 83.19 421 ASN A N 1
ATOM 3246 C CA . ASN A 1 421 ? 20.285 22.509 1.249 1.00 83.19 421 ASN A CA 1
ATOM 3247 C C . ASN A 1 421 ? 21.675 21.921 0.973 1.00 83.19 421 ASN A C 1
ATOM 3249 O O . ASN A 1 421 ? 22.597 22.674 0.664 1.00 83.19 421 ASN A O 1
ATOM 3253 N N . ASN A 1 422 ? 21.839 20.601 1.058 1.00 77.62 422 ASN A N 1
ATOM 3254 C CA . ASN A 1 422 ? 23.090 19.947 0.682 1.00 77.62 422 ASN A CA 1
ATOM 3255 C C . ASN A 1 422 ? 23.295 19.989 -0.843 1.00 77.62 422 ASN A C 1
ATOM 3257 O O . ASN A 1 422 ? 24.391 20.305 -1.308 1.00 77.62 422 ASN A O 1
ATOM 3261 N N . GLU A 1 423 ? 22.230 19.763 -1.616 1.00 67.31 423 GLU A N 1
ATOM 3262 C CA . GLU A 1 423 ? 22.254 19.824 -3.084 1.00 67.31 423 GLU A CA 1
ATOM 3263 C C . GLU A 1 423 ? 22.320 21.264 -3.635 1.00 67.31 423 GLU A C 1
ATOM 3265 O O . GLU A 1 423 ? 22.840 21.468 -4.730 1.00 67.31 423 GLU A O 1
ATOM 3270 N N . CYS A 1 424 ? 21.911 22.289 -2.862 1.00 51.09 424 CYS A N 1
ATOM 3271 C CA . CYS A 1 424 ? 22.089 23.721 -3.189 1.00 51.09 424 CYS A CA 1
ATOM 3272 C C . CYS A 1 424 ? 23.547 24.109 -3.509 1.00 51.09 424 CYS A C 1
ATOM 3274 O O . CYS A 1 424 ? 23.780 25.166 -4.092 1.00 51.09 424 CYS A O 1
ATOM 3276 N N . THR A 1 425 ? 24.534 23.314 -3.081 1.00 49.62 425 THR A N 1
ATOM 3277 C CA . THR A 1 425 ? 25.961 23.607 -3.296 1.00 49.62 425 THR A CA 1
ATOM 3278 C C . THR A 1 425 ? 26.487 23.163 -4.666 1.00 49.62 425 THR A C 1
ATOM 3280 O O . THR A 1 425 ? 27.606 23.529 -5.029 1.00 49.62 425 THR A O 1
ATOM 3283 N N . ASN A 1 426 ? 25.675 22.442 -5.446 1.00 51.31 426 ASN A N 1
ATOM 3284 C CA . ASN A 1 426 ? 25.964 22.042 -6.822 1.00 51.31 426 ASN A CA 1
ATOM 3285 C C . ASN A 1 426 ? 25.362 23.055 -7.823 1.00 51.31 426 ASN A C 1
ATOM 3287 O O . ASN A 1 426 ? 24.351 23.702 -7.541 1.00 51.31 426 ASN A O 1
ATOM 3291 N N . GLU A 1 427 ? 25.996 23.241 -8.988 1.00 41.09 427 GLU A N 1
ATOM 3292 C CA . GLU A 1 427 ? 25.578 24.241 -9.988 1.00 41.09 427 GLU A CA 1
ATOM 3293 C C . GLU A 1 427 ? 24.103 24.052 -10.404 1.00 41.09 427 GLU A C 1
ATOM 3295 O O . GLU A 1 427 ? 23.734 23.005 -10.930 1.00 41.09 427 GLU A O 1
ATOM 3300 N N . GLY A 1 428 ? 23.263 25.075 -10.179 1.00 50.38 428 GLY A N 1
ATOM 3301 C CA . GLY A 1 428 ? 21.837 25.076 -10.550 1.00 50.38 428 GLY A CA 1
ATOM 3302 C C . GLY A 1 428 ? 20.825 25.048 -9.393 1.00 50.38 428 GLY A C 1
ATOM 3303 O O . GLY A 1 428 ? 19.634 24.894 -9.653 1.00 50.38 428 GLY A O 1
ATOM 3304 N N . GLY A 1 429 ? 21.258 25.191 -8.134 1.00 46.19 429 GLY A N 1
ATOM 3305 C CA . GLY A 1 429 ? 20.347 25.284 -6.984 1.00 46.19 429 GLY A CA 1
ATOM 3306 C C . GLY A 1 429 ? 19.543 26.593 -6.877 1.00 46.19 429 GLY A C 1
ATOM 3307 O O . GLY A 1 429 ? 19.817 27.552 -7.604 1.00 46.19 429 GLY A O 1
ATOM 3308 N N . PRO A 1 430 ? 18.543 26.669 -5.971 1.00 46.12 430 PRO A N 1
ATOM 3309 C CA . PRO A 1 430 ? 17.846 27.906 -5.664 1.00 46.12 430 PRO A CA 1
ATOM 3310 C C . PRO A 1 430 ? 18.881 28.947 -5.245 1.00 46.12 430 PRO A C 1
ATOM 3312 O O . PRO A 1 430 ? 19.857 28.650 -4.558 1.00 46.12 430 PRO A O 1
ATOM 3315 N N . THR A 1 431 ? 18.665 30.197 -5.646 1.00 52.03 431 THR A N 1
ATOM 3316 C CA . THR A 1 431 ? 19.595 31.306 -5.383 1.00 52.03 431 THR A CA 1
ATOM 3317 C C . THR A 1 431 ? 19.835 31.573 -3.888 1.00 52.03 431 THR A C 1
ATOM 3319 O O . THR A 1 431 ? 20.691 32.388 -3.551 1.00 52.03 431 THR A O 1
ATOM 3322 N N . ALA A 1 432 ? 19.088 30.906 -2.997 1.00 56.69 432 ALA A N 1
ATOM 3323 C CA . ALA A 1 432 ? 19.209 30.963 -1.548 1.00 56.69 432 ALA A CA 1
ATOM 3324 C C . ALA A 1 432 ? 18.853 29.602 -0.900 1.00 56.69 432 ALA A C 1
ATOM 3326 O O . ALA A 1 432 ? 18.013 28.877 -1.440 1.00 56.69 432 ALA A O 1
ATOM 3327 N N . PRO A 1 433 ? 19.455 29.258 0.257 1.00 67.94 433 PRO A N 1
ATOM 3328 C CA . PRO A 1 433 ? 19.107 28.060 1.021 1.00 67.94 433 PRO A CA 1
ATOM 3329 C C . PRO A 1 433 ? 17.640 28.079 1.470 1.00 67.94 433 PRO A C 1
ATOM 3331 O O . PRO A 1 433 ? 17.078 29.136 1.758 1.00 67.94 433 PRO A O 1
ATOM 3334 N N . VAL A 1 434 ? 17.036 26.896 1.572 1.00 80.12 434 VAL A N 1
ATOM 3335 C CA . VAL A 1 434 ? 15.692 26.713 2.123 1.00 80.12 434 VAL A CA 1
ATOM 3336 C C . VAL A 1 434 ? 15.740 27.003 3.619 1.00 80.12 434 VAL A C 1
ATOM 3338 O O . VAL A 1 434 ? 16.388 26.278 4.383 1.00 80.12 434 VAL A O 1
ATOM 3341 N N . GLU A 1 435 ? 15.060 28.071 4.034 1.00 81.81 435 GLU A N 1
ATOM 3342 C CA . GLU A 1 435 ? 14.919 28.434 5.440 1.00 81.81 435 GLU A CA 1
ATOM 3343 C C . GLU A 1 435 ? 14.125 27.354 6.182 1.00 81.81 435 GLU A C 1
ATOM 3345 O O . GLU A 1 435 ? 13.012 26.983 5.797 1.00 81.81 435 GLU A O 1
ATOM 3350 N N . ARG A 1 436 ? 14.728 26.821 7.248 1.00 86.06 436 ARG A N 1
ATOM 3351 C CA . ARG A 1 436 ? 14.129 25.774 8.069 1.00 86.06 436 ARG A CA 1
ATOM 3352 C C . ARG A 1 436 ? 13.484 26.394 9.295 1.00 86.06 436 ARG A C 1
ATOM 3354 O O . ARG A 1 436 ? 14.163 27.036 10.091 1.00 86.06 436 ARG A O 1
ATOM 3361 N N . LEU A 1 437 ? 12.199 26.115 9.465 1.00 93.06 437 LEU A N 1
ATOM 3362 C CA . LEU A 1 437 ? 11.446 26.516 10.644 1.00 93.06 437 LEU A CA 1
ATOM 3363 C C . LEU A 1 437 ? 11.909 25.778 11.901 1.00 93.06 437 LEU A C 1
ATOM 3365 O O . LEU A 1 437 ? 12.279 24.597 11.856 1.00 93.06 437 LEU A O 1
ATOM 3369 N N . SER A 1 438 ? 11.821 26.463 13.038 1.00 95.56 438 SER A N 1
ATOM 3370 C CA . SER A 1 438 ? 11.843 25.808 14.342 1.00 95.56 438 SER A CA 1
ATOM 3371 C C . SER A 1 438 ? 10.588 24.950 14.535 1.00 95.56 438 SER A C 1
ATOM 3373 O O . SER A 1 438 ? 9.563 25.132 13.872 1.00 95.56 438 SER A O 1
ATOM 3375 N N . TYR A 1 439 ? 10.653 23.997 15.466 1.00 96.06 439 TYR A N 1
ATOM 3376 C CA . TYR A 1 439 ? 9.492 23.162 15.775 1.00 96.06 439 TYR A CA 1
ATOM 3377 C C . TYR A 1 439 ? 8.326 23.980 16.357 1.00 96.06 439 TYR A C 1
ATOM 3379 O O . TYR A 1 439 ? 7.175 23.677 16.063 1.00 96.06 439 TYR A O 1
ATOM 3387 N N . ASP A 1 440 ? 8.611 25.040 17.120 1.00 96.62 440 ASP A N 1
ATOM 3388 C CA . ASP A 1 440 ? 7.578 25.893 17.719 1.00 96.62 440 ASP A CA 1
ATOM 3389 C C . ASP A 1 440 ? 6.821 26.706 16.655 1.00 96.62 440 ASP A C 1
ATOM 3391 O O . ASP A 1 440 ? 5.592 26.781 16.689 1.00 96.62 440 ASP A O 1
ATOM 3395 N N . GLU A 1 441 ? 7.530 27.264 15.666 1.00 96.50 441 GLU A N 1
ATOM 3396 C CA . GLU A 1 441 ? 6.903 27.944 14.522 1.00 96.50 441 GLU A CA 1
ATOM 3397 C C . GLU A 1 441 ? 6.073 26.967 13.682 1.00 96.50 441 GLU A C 1
ATOM 3399 O O . GLU A 1 441 ? 4.942 27.267 13.298 1.00 96.50 441 GLU A O 1
ATOM 3404 N N . PHE A 1 442 ? 6.610 25.768 13.439 1.00 96.56 442 PHE A N 1
ATOM 3405 C CA . PHE A 1 442 ? 5.893 24.699 12.754 1.00 96.56 442 PHE A CA 1
ATOM 3406 C C . PHE A 1 442 ? 4.597 24.307 13.483 1.00 96.56 442 PHE A C 1
ATOM 3408 O O . PHE A 1 442 ? 3.544 24.216 12.852 1.00 96.56 442 PHE A O 1
ATOM 3415 N N . GLU A 1 443 ? 4.651 24.097 14.802 1.00 96.31 443 GLU A N 1
ATOM 3416 C CA . GLU A 1 443 ? 3.480 23.750 15.614 1.00 96.31 443 GLU A CA 1
ATOM 3417 C C . GLU A 1 443 ? 2.432 24.865 15.601 1.00 96.31 443 GLU A C 1
ATOM 3419 O O . GLU A 1 443 ? 1.239 24.570 15.522 1.00 96.31 443 GLU A O 1
ATOM 3424 N N . HIS A 1 444 ? 2.848 26.136 15.622 1.00 96.44 444 HIS A N 1
ATOM 3425 C CA . HIS A 1 444 ? 1.926 27.264 15.501 1.00 96.44 444 HIS A CA 1
ATOM 3426 C C . HIS A 1 444 ? 1.170 27.235 14.163 1.00 96.44 444 HIS A C 1
ATOM 3428 O O . HIS A 1 444 ? -0.059 27.303 14.142 1.00 96.44 444 HIS A O 1
ATOM 3434 N N . LEU A 1 445 ? 1.883 27.055 13.046 1.00 96.44 445 LEU A N 1
ATOM 3435 C CA . LEU A 1 445 ? 1.262 26.939 11.721 1.00 96.44 445 LEU A CA 1
ATOM 3436 C C . LEU A 1 445 ? 0.346 25.709 11.624 1.00 96.44 445 LEU A C 1
ATOM 3438 O O . LEU A 1 445 ? -0.748 25.785 11.060 1.00 96.44 445 LEU A O 1
ATOM 3442 N N . LEU A 1 446 ? 0.754 24.577 12.205 1.00 96.62 446 LEU A N 1
ATOM 3443 C CA . LEU A 1 446 ? -0.069 23.371 12.245 1.00 96.62 446 LEU A CA 1
ATOM 3444 C C . LEU A 1 446 ? -1.355 23.595 13.054 1.00 96.62 446 LEU A C 1
ATOM 3446 O O . LEU A 1 446 ? -2.419 23.157 12.622 1.00 96.62 446 LEU A O 1
ATOM 3450 N N . GLN A 1 447 ? -1.294 24.295 14.194 1.00 96.31 447 GLN A N 1
ATOM 3451 C CA . GLN A 1 447 ? -2.482 24.636 14.986 1.00 96.31 447 GLN A CA 1
ATOM 3452 C C . GLN A 1 447 ? -3.520 25.400 14.163 1.00 96.31 447 GLN A C 1
ATOM 3454 O O . GLN A 1 447 ? -4.701 25.049 14.207 1.00 96.31 447 GLN A O 1
ATOM 3459 N N . GLU A 1 448 ? -3.101 26.404 13.396 1.00 95.25 448 GLU A N 1
ATOM 3460 C CA . GLU A 1 448 ? -4.005 27.176 12.537 1.00 95.25 448 GLU A CA 1
ATOM 3461 C C . GLU A 1 448 ? -4.651 26.296 11.459 1.00 95.25 448 GLU A C 1
ATOM 3463 O O . GLU A 1 448 ? -5.859 26.380 11.221 1.00 95.25 448 GLU A O 1
ATOM 3468 N N . LYS A 1 449 ? -3.873 25.398 10.839 1.00 95.12 449 LYS A N 1
ATOM 3469 C CA . LYS A 1 449 ? -4.396 24.467 9.827 1.00 95.12 449 LYS A CA 1
ATOM 3470 C C . LYS A 1 449 ? -5.375 23.454 10.418 1.00 95.12 449 LYS A C 1
ATOM 3472 O O . LYS A 1 449 ? -6.425 23.237 9.818 1.00 95.12 449 LYS A O 1
ATOM 3477 N N . LEU A 1 450 ? -5.090 22.888 11.594 1.00 96.31 450 LEU A N 1
ATOM 3478 C CA . LEU A 1 450 ? -5.980 21.935 12.269 1.00 96.31 450 LEU A CA 1
ATOM 3479 C C . LEU A 1 450 ? -7.355 22.550 12.577 1.00 96.31 450 LEU A C 1
ATOM 3481 O O . LEU A 1 450 ? -8.368 21.885 12.353 1.00 96.31 450 LEU A O 1
ATOM 3485 N N . HIS A 1 451 ? -7.394 23.809 13.034 1.00 95.38 451 HIS A N 1
ATOM 3486 C CA . HIS A 1 451 ? -8.645 24.553 13.239 1.00 95.38 451 HIS A CA 1
ATOM 3487 C C . HIS A 1 451 ? -9.351 24.831 11.907 1.00 95.38 451 HIS A C 1
ATOM 3489 O O . HIS A 1 451 ? -10.540 24.557 11.768 1.00 95.38 451 HIS A O 1
ATOM 3495 N N . GLY A 1 452 ? -8.613 25.284 10.890 1.00 95.25 452 GLY A N 1
ATOM 3496 C CA . GLY A 1 452 ? -9.184 25.533 9.565 1.00 95.25 452 GLY A CA 1
ATOM 3497 C C . GLY A 1 452 ? -9.772 24.282 8.897 1.00 95.25 452 GLY A C 1
ATOM 3498 O O . GLY A 1 452 ? -10.738 24.390 8.145 1.00 95.25 452 GLY A O 1
ATOM 3499 N N . TRP A 1 453 ? -9.217 23.097 9.159 1.00 96.81 453 TRP A N 1
ATOM 3500 C CA . TRP A 1 453 ? -9.772 21.818 8.703 1.00 96.81 453 TRP A CA 1
ATOM 3501 C C . TRP A 1 453 ? -11.045 21.424 9.454 1.00 96.81 453 TRP A C 1
ATOM 3503 O O . TRP A 1 453 ? -11.964 20.886 8.832 1.00 96.81 453 TRP A O 1
ATOM 3513 N N . LEU A 1 454 ? -11.134 21.740 10.749 1.00 94.69 454 LEU A N 1
ATOM 3514 C CA . LEU A 1 454 ? -12.350 21.528 11.535 1.00 94.69 454 LEU A CA 1
ATOM 3515 C C . LEU A 1 454 ? -13.507 22.364 10.980 1.00 94.69 454 LEU A C 1
ATOM 3517 O O . LEU A 1 454 ? -14.556 21.814 10.656 1.00 94.69 454 LEU A O 1
ATOM 3521 N N . ASP A 1 455 ? -13.279 23.662 10.769 1.00 94.38 455 ASP A N 1
ATOM 3522 C CA . ASP A 1 455 ? -14.300 24.598 10.274 1.00 94.38 455 ASP A CA 1
ATOM 3523 C C . ASP A 1 455 ? -14.834 24.234 8.878 1.00 94.38 455 ASP A C 1
ATOM 3525 O O . ASP A 1 455 ? -15.944 24.614 8.503 1.00 94.38 455 ASP A O 1
ATOM 3529 N N . ARG A 1 456 ? -14.044 23.498 8.089 1.00 95.12 456 ARG A N 1
ATOM 3530 C CA . ARG A 1 456 ? -14.384 23.075 6.721 1.00 95.12 456 ARG A CA 1
ATOM 3531 C C . ARG A 1 456 ? -14.968 21.662 6.642 1.00 95.12 456 ARG A C 1
ATOM 3533 O O . ARG A 1 456 ? -15.203 21.181 5.536 1.00 95.12 456 ARG A O 1
ATOM 3540 N N . GLY A 1 457 ? -15.179 20.986 7.773 1.00 95.38 457 GLY A N 1
ATOM 3541 C CA . GLY A 1 457 ? -15.707 19.618 7.801 1.00 95.38 457 GLY A CA 1
ATOM 3542 C C . GLY A 1 457 ? -14.760 18.587 7.178 1.00 95.38 457 GLY A C 1
ATOM 3543 O O . GLY A 1 457 ? -15.206 17.589 6.609 1.00 95.38 457 GLY A O 1
ATOM 3544 N N . VAL A 1 458 ? -13.443 18.828 7.239 1.00 97.00 458 VAL A N 1
ATOM 3545 C CA . VAL A 1 458 ? -12.443 17.883 6.717 1.00 97.00 458 VAL A CA 1
ATOM 3546 C C . VAL A 1 458 ? -12.483 16.588 7.520 1.00 97.00 458 VAL A C 1
ATOM 3548 O O . VAL A 1 458 ? -12.518 15.521 6.924 1.00 97.00 458 VAL A O 1
ATOM 3551 N N . TYR A 1 459 ? -12.552 16.649 8.851 1.00 97.19 459 TYR A N 1
ATOM 3552 C CA . TYR A 1 459 ? -12.559 15.438 9.680 1.00 97.19 459 TYR A CA 1
ATOM 3553 C C . TYR A 1 459 ? -13.812 14.576 9.487 1.00 97.19 459 TYR A C 1
ATOM 3555 O O . TYR A 1 459 ? -13.700 13.356 9.555 1.00 97.19 459 TYR A O 1
ATOM 3563 N N . ASP A 1 460 ? -14.962 15.174 9.159 1.00 96.38 460 ASP A N 1
ATOM 3564 C CA . ASP A 1 460 ? -16.163 14.420 8.773 1.00 96.38 460 ASP A CA 1
ATOM 3565 C C . ASP A 1 460 ? -15.933 13.642 7.470 1.00 96.38 460 ASP A C 1
ATOM 3567 O O . ASP A 1 460 ? -16.316 12.480 7.348 1.00 96.38 460 ASP A O 1
ATOM 3571 N N . TYR A 1 461 ? -15.260 14.265 6.496 1.00 94.81 461 TYR A N 1
ATOM 3572 C CA . TYR A 1 461 ? -14.869 13.594 5.257 1.00 94.81 461 TYR A CA 1
ATOM 3573 C C . TYR A 1 461 ? -13.884 12.447 5.521 1.00 94.81 461 TYR A C 1
ATOM 3575 O O . TYR A 1 461 ? -14.080 11.346 5.016 1.00 94.81 461 TYR A O 1
ATOM 3583 N N . LEU A 1 462 ? -12.853 12.680 6.339 1.00 95.62 462 LEU A N 1
ATOM 3584 C CA . LEU A 1 462 ? -11.859 11.656 6.671 1.00 95.62 462 LEU A CA 1
ATOM 3585 C C . LEU A 1 462 ? -12.477 10.476 7.427 1.00 95.62 462 LEU A C 1
ATOM 3587 O O . LEU A 1 462 ? -12.126 9.335 7.149 1.00 95.62 462 LEU A O 1
ATOM 3591 N N . ALA A 1 463 ? -13.391 10.739 8.366 1.00 96.69 463 ALA A N 1
ATOM 3592 C CA . ALA A 1 463 ? -14.097 9.696 9.102 1.00 96.69 463 ALA A CA 1
ATOM 3593 C C . ALA A 1 463 ? -14.945 8.834 8.163 1.00 96.69 463 ALA A C 1
ATOM 3595 O O . ALA A 1 463 ? -14.916 7.611 8.259 1.00 96.69 463 ALA A O 1
ATOM 3596 N N . LYS A 1 464 ? -15.638 9.466 7.211 1.00 94.00 464 LYS A N 1
ATOM 3597 C CA . LYS A 1 464 ? -16.402 8.759 6.185 1.00 94.00 464 LYS A CA 1
ATOM 3598 C C . LYS A 1 464 ? -15.504 7.879 5.307 1.00 94.00 464 LYS A C 1
ATOM 3600 O O . LYS A 1 464 ? -15.812 6.709 5.122 1.00 94.00 464 LYS A O 1
ATOM 3605 N N . GLU A 1 465 ? -14.391 8.412 4.805 1.00 92.00 465 GLU A N 1
ATOM 3606 C CA . GLU A 1 465 ? -13.428 7.642 3.998 1.00 92.00 465 GLU A CA 1
ATOM 3607 C C . GLU A 1 465 ? -12.817 6.471 4.776 1.00 92.00 465 GLU A C 1
ATOM 3609 O O . GLU A 1 465 ? -12.592 5.392 4.229 1.00 92.00 465 GLU A O 1
ATOM 3614 N N . LEU A 1 466 ? -12.561 6.667 6.067 1.00 93.31 466 LEU A N 1
ATOM 3615 C CA . LEU A 1 466 ? -12.039 5.624 6.934 1.00 93.31 466 LEU A CA 1
ATOM 3616 C C . LEU A 1 466 ? -13.058 4.499 7.152 1.00 93.31 466 LEU A C 1
ATOM 3618 O O . LEU A 1 466 ? -12.689 3.333 7.099 1.00 93.31 466 LEU A O 1
ATOM 3622 N N . VAL A 1 467 ? -14.327 4.836 7.376 1.00 92.31 467 VAL A N 1
ATOM 3623 C CA . VAL A 1 467 ? -15.385 3.851 7.642 1.00 92.31 467 VAL A CA 1
ATOM 3624 C C . VAL A 1 467 ? -15.840 3.138 6.370 1.00 92.31 467 VAL A C 1
ATOM 3626 O O . VAL A 1 467 ? -15.956 1.917 6.359 1.00 92.31 467 VAL A O 1
ATOM 3629 N N . GLU A 1 468 ? -16.095 3.879 5.290 1.00 89.06 468 GLU A N 1
ATOM 3630 C CA . GLU A 1 468 ? -16.643 3.312 4.052 1.00 89.06 468 GLU A CA 1
ATOM 3631 C C . GLU A 1 468 ? -15.566 2.632 3.198 1.00 89.06 468 GLU A C 1
ATOM 3633 O O . GLU A 1 468 ? -15.839 1.616 2.563 1.00 89.06 468 GLU A O 1
ATOM 3638 N N . ASN A 1 469 ? -14.346 3.182 3.187 1.00 86.75 469 ASN A N 1
ATOM 3639 C CA . ASN A 1 469 ? -13.294 2.788 2.249 1.00 86.75 469 ASN A CA 1
ATOM 3640 C C . ASN A 1 469 ? -12.012 2.285 2.941 1.00 86.75 469 ASN A C 1
ATOM 3642 O O . ASN A 1 469 ? -11.053 1.936 2.253 1.00 86.75 469 ASN A O 1
ATOM 3646 N N . ASN A 1 470 ? -11.970 2.235 4.281 1.00 88.62 470 ASN A N 1
ATOM 3647 C CA . ASN A 1 470 ? -10.791 1.841 5.066 1.00 88.62 470 ASN A CA 1
ATOM 3648 C C . ASN A 1 470 ? -9.531 2.671 4.735 1.00 88.62 470 ASN A C 1
ATOM 3650 O O . ASN A 1 470 ? -8.408 2.163 4.754 1.00 88.62 470 ASN A O 1
ATOM 3654 N N . VAL A 1 471 ? -9.715 3.957 4.408 1.00 90.69 471 VAL A N 1
ATOM 3655 C CA . VAL A 1 471 ? -8.627 4.856 3.994 1.00 90.69 471 VAL A CA 1
ATOM 3656 C C . VAL A 1 471 ? -8.131 5.686 5.173 1.00 90.69 471 VAL A C 1
ATOM 3658 O O . VAL A 1 471 ? -8.861 6.509 5.733 1.00 90.69 471 VAL A O 1
ATOM 3661 N N . ARG A 1 472 ? -6.847 5.551 5.512 1.00 91.75 472 ARG A N 1
ATOM 3662 C CA . ARG A 1 472 ? -6.213 6.353 6.565 1.00 91.75 472 ARG A CA 1
ATOM 3663 C C . ARG A 1 472 ? -5.457 7.510 5.952 1.00 91.75 472 ARG A C 1
ATOM 3665 O O . ARG A 1 472 ? -4.801 7.379 4.925 1.00 91.75 472 ARG A O 1
ATOM 3672 N N . HIS A 1 473 ? -5.507 8.653 6.621 1.00 94.25 473 HIS A N 1
ATOM 3673 C CA . HIS A 1 473 ? -4.850 9.862 6.148 1.00 94.25 473 HIS A CA 1
ATOM 3674 C C . HIS A 1 473 ? -3.678 10.231 7.050 1.00 94.25 473 HIS A C 1
ATOM 3676 O O . HIS A 1 473 ? -3.775 10.200 8.277 1.00 94.25 473 HIS A O 1
ATOM 3682 N N . ARG A 1 474 ? -2.559 10.586 6.422 1.00 94.75 474 ARG A N 1
ATOM 3683 C CA . ARG A 1 474 ? -1.315 10.960 7.094 1.00 94.75 474 ARG A CA 1
ATOM 3684 C C . ARG A 1 474 ? -1.015 12.435 6.879 1.00 94.75 474 ARG A C 1
ATOM 3686 O O . ARG A 1 474 ? -1.176 12.949 5.773 1.00 94.75 474 ARG A O 1
ATOM 3693 N N . LEU A 1 475 ? -0.539 13.093 7.928 1.00 97.56 475 LEU A N 1
ATOM 3694 C CA . LEU A 1 475 ? -0.082 14.472 7.889 1.00 97.56 475 LEU A CA 1
ATOM 3695 C C . LEU A 1 475 ? 1.246 14.557 7.134 1.00 97.56 475 LEU A C 1
ATOM 3697 O O . LEU A 1 475 ? 2.287 14.132 7.634 1.00 97.56 475 LEU A O 1
ATOM 3701 N N . VAL A 1 476 ? 1.217 15.146 5.945 1.00 97.44 476 VAL A N 1
ATOM 3702 C CA . VAL A 1 476 ? 2.401 15.427 5.130 1.00 97.44 476 VAL A CA 1
ATOM 3703 C C . VAL A 1 476 ? 2.641 16.923 5.108 1.00 97.44 476 VAL A C 1
ATOM 3705 O O . VAL A 1 476 ? 1.714 17.715 4.924 1.00 97.44 476 VAL A O 1
ATOM 3708 N N . VAL A 1 477 ? 3.899 17.303 5.296 1.00 96.75 477 VAL A N 1
ATOM 3709 C CA . VAL A 1 477 ? 4.329 18.697 5.324 1.00 96.75 477 VAL A CA 1
ATOM 3710 C C . VAL A 1 477 ? 5.407 18.868 4.272 1.00 96.75 477 VAL A C 1
ATOM 3712 O O . VAL A 1 477 ? 6.458 18.231 4.348 1.00 96.75 477 VAL A O 1
ATOM 3715 N N . THR A 1 478 ? 5.152 19.756 3.320 1.00 94.81 478 THR A N 1
ATOM 3716 C CA . THR A 1 478 ? 6.074 20.039 2.221 1.00 94.81 478 THR A CA 1
ATOM 3717 C C . THR A 1 478 ? 6.451 21.524 2.243 1.00 94.81 478 THR A C 1
ATOM 3719 O O . THR A 1 478 ? 5.558 22.367 2.387 1.00 94.81 478 THR A O 1
ATOM 3722 N N . PRO A 1 479 ? 7.742 21.885 2.106 1.00 93.12 479 PRO A N 1
ATOM 3723 C CA . PRO A 1 479 ? 8.149 23.279 1.937 1.00 93.12 479 PRO A CA 1
ATOM 3724 C C . PRO A 1 479 ? 7.426 23.911 0.742 1.00 93.12 479 PRO A C 1
ATOM 3726 O O . PRO A 1 479 ? 7.387 23.322 -0.342 1.00 93.12 479 PRO A O 1
ATOM 3729 N N . ASN A 1 480 ? 6.862 25.109 0.904 1.00 92.50 480 ASN A N 1
ATOM 3730 C CA . ASN A 1 480 ? 6.152 25.760 -0.194 1.00 92.50 480 ASN A CA 1
ATOM 3731 C C . ASN A 1 480 ? 7.093 26.577 -1.087 1.00 92.50 480 ASN A C 1
ATOM 3733 O O . ASN A 1 480 ? 7.030 27.800 -1.148 1.00 92.50 480 ASN A O 1
ATOM 3737 N N . ILE A 1 481 ? 7.995 25.883 -1.770 1.00 89.94 481 ILE A N 1
ATOM 3738 C CA . ILE A 1 481 ? 9.002 26.485 -2.647 1.00 89.94 481 ILE A CA 1
ATOM 3739 C C . ILE A 1 481 ? 8.931 25.870 -4.041 1.00 89.94 481 ILE A C 1
ATOM 3741 O O . ILE A 1 481 ? 8.461 24.744 -4.212 1.00 89.94 481 ILE A O 1
ATOM 3745 N N . THR A 1 482 ? 9.434 26.595 -5.033 1.00 88.81 482 THR A N 1
ATOM 3746 C CA . THR A 1 482 ? 9.613 26.080 -6.393 1.00 88.81 482 THR A CA 1
ATOM 3747 C C . THR A 1 482 ? 10.864 25.202 -6.448 1.00 88.81 482 THR A C 1
ATOM 3749 O O . THR A 1 482 ? 11.941 25.645 -6.055 1.00 88.81 482 THR A O 1
ATOM 3752 N N . VAL A 1 483 ? 10.727 23.970 -6.945 1.00 85.38 483 VAL A N 1
ATOM 3753 C CA . VAL A 1 483 ? 11.823 23.003 -7.128 1.00 85.38 483 VAL A CA 1
ATOM 3754 C C . VAL A 1 483 ? 11.799 22.465 -8.555 1.00 85.38 483 VAL A C 1
ATOM 3756 O O . VAL A 1 483 ? 10.723 22.240 -9.109 1.00 85.38 483 VAL A O 1
ATOM 3759 N N . SER A 1 484 ? 12.971 22.260 -9.156 1.00 85.19 484 SER A N 1
ATOM 3760 C CA . SER A 1 484 ? 13.075 21.719 -10.515 1.00 85.19 484 SER A CA 1
ATOM 3761 C C . SER A 1 484 ? 12.929 20.194 -10.556 1.00 85.19 484 SER A C 1
ATOM 3763 O O . SER A 1 484 ? 12.983 19.511 -9.530 1.00 85.19 484 SER A O 1
ATOM 3765 N N . GLY A 1 485 ? 12.762 19.636 -11.759 1.00 84.62 485 GLY A N 1
ATOM 3766 C CA . GLY A 1 485 ? 12.722 18.180 -11.958 1.00 84.62 485 GLY A CA 1
ATOM 3767 C C . GLY A 1 485 ? 14.001 17.474 -11.485 1.00 84.62 485 GLY A C 1
ATOM 3768 O O . GLY A 1 485 ? 13.928 16.437 -10.826 1.00 84.62 485 GLY A O 1
ATOM 3769 N N . ASP A 1 486 ? 15.170 18.078 -11.709 1.00 82.56 486 ASP A N 1
ATOM 3770 C CA . ASP A 1 486 ? 16.454 17.539 -11.239 1.00 82.56 486 ASP A CA 1
ATOM 3771 C C . ASP A 1 486 ? 16.520 17.456 -9.710 1.00 82.56 486 ASP A C 1
ATOM 3773 O O . ASP A 1 486 ? 17.083 16.517 -9.148 1.00 82.56 486 ASP A O 1
ATOM 3777 N N . TRP A 1 487 ? 15.883 18.405 -9.027 1.00 82.50 487 TRP A N 1
ATOM 3778 C CA . TRP A 1 487 ? 15.831 18.472 -7.570 1.00 82.50 487 TRP A CA 1
ATOM 3779 C C . TRP A 1 487 ? 14.910 17.416 -6.977 1.00 82.50 487 TRP A C 1
ATOM 3781 O O . TRP A 1 487 ? 15.246 16.778 -5.981 1.00 82.50 487 TRP A O 1
ATOM 3791 N N . ILE A 1 488 ? 13.773 17.176 -7.624 1.00 88.06 488 ILE A N 1
ATOM 3792 C CA . ILE A 1 488 ? 12.904 16.043 -7.308 1.00 88.06 488 ILE A CA 1
ATOM 3793 C C . ILE A 1 488 ? 13.671 14.725 -7.430 1.00 88.06 488 ILE A C 1
ATOM 3795 O O . ILE A 1 488 ? 13.597 13.876 -6.540 1.00 88.06 488 ILE A O 1
ATOM 3799 N N . VAL A 1 489 ? 14.436 14.562 -8.510 1.00 86.81 489 VAL A N 1
ATOM 3800 C CA . VAL A 1 489 ? 15.269 13.376 -8.724 1.00 86.81 489 VAL A CA 1
ATOM 3801 C C . VAL A 1 489 ? 16.344 13.256 -7.642 1.00 86.81 489 VAL A C 1
ATOM 3803 O O . VAL A 1 489 ? 16.569 12.159 -7.131 1.00 86.81 489 VAL A O 1
ATOM 3806 N N . ALA A 1 490 ? 16.991 14.360 -7.266 1.00 82.94 490 ALA A N 1
ATOM 3807 C CA . ALA A 1 490 ? 17.990 14.382 -6.202 1.00 82.94 490 ALA A CA 1
ATOM 3808 C C . ALA A 1 490 ? 17.386 14.011 -4.841 1.00 82.94 490 ALA A C 1
ATOM 3810 O O . ALA A 1 490 ? 17.951 13.180 -4.136 1.00 82.94 490 ALA A O 1
ATOM 3811 N N . LEU A 1 491 ? 16.201 14.529 -4.504 1.00 87.56 491 LEU A N 1
ATOM 3812 C CA . LEU A 1 491 ? 15.470 14.139 -3.298 1.00 87.56 491 LEU A CA 1
ATOM 3813 C C . LEU A 1 491 ? 15.105 12.652 -3.298 1.00 87.56 491 LEU A C 1
ATOM 3815 O O . LEU A 1 491 ? 15.300 11.979 -2.292 1.00 87.56 491 LEU A O 1
ATOM 3819 N N . ALA A 1 492 ? 14.612 12.116 -4.416 1.00 88.75 492 ALA A N 1
ATOM 3820 C CA . ALA A 1 492 ? 14.299 10.692 -4.529 1.00 88.75 492 ALA A CA 1
ATOM 3821 C C . ALA A 1 492 ? 15.559 9.817 -4.376 1.00 88.75 492 ALA A C 1
ATOM 3823 O O . ALA A 1 492 ? 15.528 8.788 -3.703 1.00 88.75 492 ALA A O 1
ATOM 3824 N N . LYS A 1 493 ? 16.698 10.252 -4.926 1.00 82.38 493 LYS A N 1
ATOM 3825 C CA . LYS A 1 493 ? 17.994 9.579 -4.750 1.00 82.38 493 LYS A CA 1
ATOM 3826 C C . LYS A 1 493 ? 18.521 9.676 -3.321 1.00 82.38 493 LYS A C 1
ATOM 3828 O O . LYS A 1 493 ? 18.952 8.669 -2.776 1.00 82.38 493 LYS A O 1
ATOM 3833 N N . GLY A 1 494 ? 18.449 10.857 -2.709 1.00 78.62 494 GLY A N 1
ATOM 3834 C CA . GLY A 1 494 ? 18.833 11.098 -1.317 1.00 78.62 494 GLY A CA 1
ATOM 3835 C C . GLY A 1 494 ? 17.905 10.408 -0.316 1.00 78.62 494 GLY A C 1
ATOM 3836 O O . GLY A 1 494 ? 18.297 10.148 0.822 1.00 78.62 494 GLY A O 1
ATOM 3837 N N . PHE A 1 495 ? 16.683 10.073 -0.735 1.00 83.00 495 PHE A N 1
ATOM 3838 C CA . PHE A 1 495 ? 15.817 9.187 0.019 1.00 83.00 495 PHE A CA 1
ATOM 3839 C C . PHE A 1 495 ? 16.363 7.761 -0.005 1.00 83.00 495 PHE A C 1
ATOM 3841 O O . PHE A 1 495 ? 16.450 7.160 1.062 1.00 83.00 495 PHE A O 1
ATOM 3848 N N . GLY A 1 496 ? 16.742 7.210 -1.162 1.00 68.94 496 GLY A N 1
ATOM 3849 C CA . GLY A 1 496 ? 17.324 5.865 -1.253 1.00 68.94 496 GLY A CA 1
ATOM 3850 C C . GLY A 1 496 ? 18.484 5.682 -0.264 1.00 68.94 496 GLY A C 1
ATOM 3851 O O . GLY A 1 496 ? 19.459 6.426 -0.298 1.00 68.94 496 GLY A O 1
ATOM 3852 N N . ASP A 1 497 ? 18.370 4.734 0.674 1.00 55.59 497 ASP A N 1
ATOM 3853 C CA . ASP A 1 497 ? 19.419 4.518 1.676 1.00 55.59 497 ASP A CA 1
ATOM 3854 C C . ASP A 1 497 ? 20.691 4.022 0.971 1.00 55.59 497 ASP A C 1
ATOM 3856 O O . ASP A 1 497 ? 20.690 2.963 0.339 1.00 55.59 497 ASP A O 1
ATOM 3860 N N . ALA A 1 498 ? 21.801 4.748 1.123 1.00 41.03 498 ALA A N 1
ATOM 3861 C CA . ALA A 1 498 ? 23.111 4.341 0.611 1.00 41.03 498 ALA A CA 1
ATOM 3862 C C . ALA A 1 498 ? 23.572 2.971 1.162 1.00 41.03 498 ALA A C 1
ATOM 3864 O O . ALA A 1 498 ? 24.502 2.367 0.629 1.00 41.03 498 ALA A O 1
ATOM 3865 N N . ARG A 1 499 ? 22.940 2.470 2.237 1.00 40.12 499 ARG A N 1
ATOM 3866 C CA . ARG A 1 499 ? 23.160 1.128 2.804 1.00 40.12 499 ARG A CA 1
ATOM 3867 C C . ARG A 1 499 ? 22.315 0.028 2.145 1.00 40.12 499 ARG A C 1
ATOM 3869 O O . ARG A 1 499 ? 22.666 -1.139 2.302 1.00 40.12 499 ARG A O 1
ATOM 3876 N N . LEU A 1 500 ? 21.241 0.383 1.433 1.00 38.84 500 LEU A N 1
ATOM 3877 C CA . LEU A 1 500 ? 20.334 -0.532 0.718 1.00 38.84 500 LEU A CA 1
ATOM 3878 C C . LEU A 1 500 ? 20.611 -0.584 -0.798 1.00 38.84 500 LEU A C 1
ATOM 3880 O O . LEU A 1 500 ? 20.212 -1.538 -1.462 1.00 38.84 500 LEU A O 1
ATOM 3884 N N . SER A 1 501 ? 21.310 0.404 -1.368 1.00 36.22 501 SER A N 1
ATOM 3885 C CA . SER A 1 501 ? 21.458 0.527 -2.823 1.00 36.22 501 SER A CA 1
ATOM 3886 C C . SER A 1 501 ? 22.602 -0.326 -3.401 1.00 36.22 501 SER A C 1
ATOM 3888 O O . SER A 1 501 ? 23.753 0.109 -3.475 1.00 36.22 501 SER A O 1
ATOM 3890 N N . LEU A 1 502 ? 22.281 -1.526 -3.891 1.00 39.81 502 LEU A N 1
ATOM 3891 C CA . LEU A 1 502 ? 23.010 -2.143 -5.017 1.00 39.81 502 LEU A CA 1
ATOM 3892 C C . LEU A 1 502 ? 22.453 -1.677 -6.379 1.00 39.81 502 LEU A C 1
ATOM 3894 O O . LEU A 1 502 ? 23.093 -1.893 -7.404 1.00 39.81 502 LEU A O 1
ATOM 3898 N N . GLN A 1 503 ? 21.282 -1.030 -6.375 1.00 50.50 503 GLN A N 1
ATOM 3899 C CA . GLN A 1 503 ? 20.548 -0.521 -7.536 1.00 50.50 503 GLN A CA 1
ATOM 3900 C C . GLN A 1 503 ? 20.234 0.975 -7.315 1.00 50.50 503 GLN A C 1
ATOM 3902 O O . GLN A 1 503 ? 19.895 1.354 -6.189 1.00 50.50 503 GLN A O 1
ATOM 3907 N N . PRO A 1 504 ? 20.387 1.844 -8.330 1.00 61.69 504 PRO A N 1
ATOM 3908 C CA . PRO A 1 504 ? 20.051 3.263 -8.226 1.00 61.69 504 PRO A CA 1
ATOM 3909 C C . PRO A 1 504 ? 18.529 3.487 -8.243 1.00 61.69 504 PRO A C 1
ATOM 3911 O O . PRO A 1 504 ? 17.796 2.684 -8.808 1.00 61.69 504 PRO A O 1
ATOM 3914 N N . THR A 1 505 ? 18.066 4.609 -7.679 1.00 75.25 505 THR A N 1
ATOM 3915 C CA . THR A 1 505 ? 16.688 5.109 -7.852 1.00 75.25 505 THR A CA 1
ATOM 3916 C C . THR A 1 505 ? 16.281 5.075 -9.321 1.00 75.25 505 THR A C 1
ATOM 3918 O O . THR A 1 505 ? 16.988 5.637 -10.165 1.00 75.25 505 THR A O 1
ATOM 3921 N N . GLU A 1 506 ? 15.138 4.458 -9.612 1.00 83.06 506 GLU A N 1
ATOM 3922 C CA . GLU A 1 506 ? 14.615 4.364 -10.969 1.00 83.06 506 GLU A CA 1
ATOM 3923 C C . GLU A 1 506 ? 13.990 5.702 -11.375 1.00 83.06 506 GLU A C 1
ATOM 3925 O O . GLU A 1 506 ? 13.110 6.238 -10.695 1.00 83.06 506 GLU A O 1
ATOM 3930 N N . VAL A 1 507 ? 14.478 6.269 -12.479 1.00 86.69 507 VAL A N 1
ATOM 3931 C CA . VAL A 1 507 ? 14.018 7.557 -12.999 1.00 86.69 507 VAL A CA 1
ATOM 3932 C C . VAL A 1 507 ? 13.792 7.442 -14.495 1.00 86.69 507 VAL A C 1
ATOM 3934 O O . VAL A 1 507 ? 14.717 7.142 -15.248 1.00 86.69 507 VAL A O 1
ATOM 3937 N N . TYR A 1 508 ? 12.574 7.750 -14.926 1.00 86.38 508 TYR A N 1
ATOM 3938 C CA . TYR A 1 508 ? 12.237 7.894 -16.334 1.00 86.38 508 TYR A CA 1
ATOM 3939 C C . TYR A 1 508 ? 12.731 9.256 -16.843 1.00 86.38 508 TYR A C 1
ATOM 3941 O O . TYR A 1 508 ? 12.018 10.266 -16.788 1.00 86.38 508 TYR A O 1
ATOM 3949 N N . ASP A 1 509 ? 13.991 9.301 -17.276 1.00 81.62 509 ASP A N 1
ATOM 3950 C CA . ASP A 1 509 ? 14.715 10.548 -17.556 1.00 81.62 509 ASP A CA 1
ATOM 3951 C C . ASP A 1 509 ? 14.006 11.440 -18.596 1.00 81.62 509 ASP A C 1
ATOM 3953 O O . ASP A 1 509 ? 13.937 12.657 -18.402 1.00 81.62 509 ASP A O 1
ATOM 3957 N N . ASP A 1 510 ? 13.361 10.864 -19.616 1.00 81.81 510 ASP A N 1
ATOM 3958 C CA . ASP A 1 510 ? 12.627 11.628 -20.639 1.00 81.81 510 ASP A CA 1
ATOM 3959 C C . ASP A 1 510 ? 11.398 12.371 -20.098 1.00 81.81 510 ASP A C 1
ATOM 3961 O O . ASP A 1 510 ? 10.898 13.298 -20.733 1.00 81.81 510 ASP A O 1
ATOM 3965 N N . MET A 1 511 ? 10.910 12.014 -18.907 1.00 84.44 511 MET A N 1
ATOM 3966 C CA . MET A 1 511 ? 9.854 12.765 -18.235 1.00 84.44 511 MET A CA 1
ATOM 3967 C C . MET A 1 511 ? 10.411 13.763 -17.217 1.00 84.44 511 MET A C 1
ATOM 3969 O O . MET A 1 511 ? 9.979 14.918 -17.192 1.00 84.44 511 MET A O 1
ATOM 3973 N N . TYR A 1 512 ? 11.339 13.321 -16.365 1.00 83.75 512 TYR A N 1
ATOM 3974 C CA . TYR A 1 512 ? 11.763 14.078 -15.182 1.00 83.75 512 TYR A CA 1
ATOM 3975 C C . TYR A 1 512 ? 12.984 14.975 -15.420 1.00 83.75 512 TYR A C 1
ATOM 3977 O O . TYR A 1 512 ? 13.156 15.944 -14.684 1.00 83.75 512 TYR A O 1
ATOM 3985 N N . ARG A 1 513 ? 13.793 14.707 -16.455 1.00 74.62 513 ARG A N 1
ATOM 3986 C CA . ARG A 1 513 ? 14.995 15.494 -16.801 1.00 74.62 513 ARG A CA 1
ATOM 3987 C C . ARG A 1 513 ? 14.902 16.241 -18.132 1.00 74.62 513 ARG A C 1
ATOM 3989 O O . ARG A 1 513 ? 15.687 17.148 -18.377 1.00 74.62 513 ARG A O 1
ATOM 3996 N N . ALA A 1 514 ? 13.919 15.936 -18.980 1.00 77.62 514 ALA A N 1
ATOM 3997 C CA . ALA A 1 514 ? 13.753 16.609 -20.276 1.00 77.62 514 ALA A CA 1
ATOM 3998 C C . ALA A 1 514 ? 12.953 17.932 -20.217 1.00 77.62 514 ALA A C 1
ATOM 4000 O O . ALA A 1 514 ? 12.537 18.451 -21.253 1.00 77.62 514 ALA A O 1
ATOM 4001 N N . GLY A 1 515 ? 12.688 18.480 -19.023 1.00 77.50 515 GLY A N 1
ATOM 4002 C CA . GLY A 1 515 ? 11.961 19.751 -18.870 1.00 77.50 515 GLY A CA 1
ATOM 4003 C C . GLY A 1 515 ? 10.507 19.712 -19.366 1.00 77.50 515 GLY A C 1
ATOM 4004 O O . GLY A 1 515 ? 9.965 20.729 -19.797 1.00 77.50 515 GLY A O 1
ATOM 4005 N N . VAL A 1 516 ? 9.865 18.537 -19.334 1.00 85.00 516 VAL A N 1
ATOM 4006 C CA . VAL A 1 516 ? 8.505 18.309 -19.866 1.00 85.00 516 VAL A CA 1
ATOM 4007 C C . VAL A 1 516 ? 7.431 19.111 -19.117 1.00 85.00 516 VAL A C 1
ATOM 4009 O O . VAL A 1 516 ? 6.421 19.526 -19.703 1.00 85.00 516 VAL A O 1
ATOM 4012 N N . TYR A 1 517 ? 7.651 19.341 -17.823 1.00 88.50 517 TYR A N 1
ATOM 4013 C CA . TYR A 1 517 ? 6.804 20.142 -16.945 1.00 88.50 517 TYR A CA 1
ATOM 4014 C C . TYR A 1 517 ? 7.630 21.237 -16.273 1.00 88.50 517 TYR A C 1
ATOM 4016 O O . TYR A 1 517 ? 8.840 21.090 -16.104 1.00 88.50 517 TYR A O 1
ATOM 4024 N N . THR A 1 518 ? 6.976 22.342 -15.912 1.00 89.50 518 THR A N 1
ATOM 4025 C CA . THR A 1 518 ? 7.651 23.470 -15.258 1.00 89.50 518 THR A CA 1
ATOM 4026 C C . THR A 1 518 ? 7.966 23.160 -13.798 1.00 89.50 518 THR A C 1
ATOM 4028 O O . THR A 1 518 ? 7.278 22.363 -13.161 1.00 89.50 518 THR A O 1
ATOM 4031 N N . ASP A 1 519 ? 8.943 23.863 -13.232 1.00 88.75 519 ASP A N 1
ATOM 4032 C CA . ASP A 1 519 ? 9.320 23.724 -11.820 1.00 88.75 519 ASP A CA 1
ATOM 4033 C C . ASP A 1 519 ? 8.135 23.962 -10.874 1.00 88.75 519 ASP A C 1
ATOM 4035 O O . ASP A 1 519 ? 7.934 23.219 -9.920 1.00 88.75 519 ASP A O 1
ATOM 4039 N N . GLN A 1 520 ? 7.269 24.933 -11.191 1.00 88.69 520 GLN A N 1
ATOM 4040 C CA . GLN A 1 520 ? 6.043 25.171 -10.422 1.00 88.69 520 GLN A CA 1
ATOM 4041 C C . GLN A 1 520 ? 5.071 23.980 -10.480 1.00 88.69 520 GLN A C 1
ATOM 4043 O O . GLN A 1 520 ? 4.375 23.684 -9.510 1.00 88.69 520 GLN A O 1
ATOM 4048 N N . GLN A 1 521 ? 5.001 23.284 -11.620 1.00 90.50 521 GLN A N 1
ATOM 4049 C CA . GLN A 1 521 ? 4.181 22.082 -11.727 1.00 90.50 521 GLN A CA 1
ATOM 4050 C C . GLN A 1 521 ? 4.780 20.948 -10.897 1.00 90.50 521 GLN A C 1
ATOM 4052 O O . GLN A 1 521 ? 4.030 20.264 -10.211 1.00 90.50 521 GLN A O 1
ATOM 4057 N N . TRP A 1 522 ? 6.098 20.740 -10.918 1.00 89.94 522 TRP A N 1
ATOM 4058 C CA . TRP A 1 522 ? 6.751 19.718 -10.092 1.00 89.94 522 TRP A CA 1
ATOM 4059 C C . TRP A 1 522 ? 6.583 19.968 -8.598 1.00 89.94 522 TRP A C 1
ATOM 4061 O O . TRP A 1 522 ? 6.269 19.039 -7.850 1.00 89.94 522 TRP A O 1
ATOM 4071 N N . SER A 1 523 ? 6.747 21.224 -8.187 1.00 88.69 523 SER A N 1
ATOM 4072 C CA . SER A 1 523 ? 6.659 21.630 -6.794 1.00 88.69 523 SER A CA 1
ATOM 4073 C C . SER A 1 523 ? 5.241 21.642 -6.249 1.00 88.69 523 SER A C 1
ATOM 4075 O O . SER A 1 523 ? 5.083 21.469 -5.046 1.00 88.69 523 SER A O 1
ATOM 4077 N N . GLY A 1 524 ? 4.230 21.914 -7.081 1.00 88.56 524 GLY A N 1
ATOM 4078 C CA . GLY A 1 524 ? 2.878 22.222 -6.608 1.00 88.56 524 GLY A CA 1
ATOM 4079 C C . GLY A 1 524 ? 2.810 23.492 -5.755 1.00 88.56 524 GLY A C 1
ATOM 4080 O O . GLY A 1 524 ? 1.899 23.628 -4.941 1.00 88.56 524 GLY A O 1
ATOM 4081 N N . SER A 1 525 ? 3.796 24.388 -5.878 1.00 83.19 525 SER A N 1
ATOM 4082 C CA . SER A 1 525 ? 3.863 25.610 -5.078 1.00 83.19 525 SER A CA 1
ATOM 4083 C C . SER A 1 525 ? 2.830 26.631 -5.544 1.00 83.19 525 SER A C 1
ATOM 4085 O O . SER A 1 525 ? 2.856 27.095 -6.691 1.00 83.19 525 SER A O 1
ATOM 4087 N N . GLU A 1 526 ? 1.941 27.000 -4.628 1.00 79.56 526 GLU A N 1
ATOM 4088 C CA . GLU A 1 526 ? 0.885 27.988 -4.827 1.00 79.56 526 GLU A CA 1
ATOM 4089 C C . GLU A 1 526 ? 0.757 28.880 -3.585 1.00 79.56 526 GLU A C 1
ATOM 4091 O O . GLU A 1 526 ? 0.939 28.416 -2.457 1.00 79.56 526 GLU A O 1
ATOM 4096 N N . GLY A 1 527 ? 0.407 30.152 -3.799 1.00 82.31 527 GLY A N 1
ATOM 4097 C CA . GLY A 1 527 ? 0.227 31.139 -2.730 1.00 82.31 527 GLY A CA 1
ATOM 4098 C C . GLY A 1 527 ? 1.519 31.525 -2.001 1.00 82.31 527 GLY A C 1
ATOM 4099 O O . GLY A 1 527 ? 2.613 31.148 -2.414 1.00 82.31 527 GLY A O 1
ATOM 4100 N N . ASP A 1 528 ? 1.353 32.268 -0.904 1.00 82.62 528 ASP A N 1
ATOM 4101 C CA . ASP A 1 528 ? 2.453 32.848 -0.115 1.00 82.62 528 ASP A CA 1
ATOM 4102 C C . ASP A 1 528 ? 2.685 32.116 1.226 1.00 82.62 528 ASP A C 1
ATOM 4104 O O . ASP A 1 528 ? 3.506 32.543 2.037 1.00 82.62 528 ASP A O 1
ATOM 4108 N N . ASP A 1 529 ? 1.960 31.018 1.485 1.00 87.50 529 ASP A N 1
ATOM 4109 C CA . ASP A 1 529 ? 2.154 30.192 2.685 1.00 87.50 529 ASP A CA 1
ATOM 4110 C C . ASP A 1 529 ? 3.583 29.624 2.696 1.00 87.50 529 ASP A C 1
ATOM 4112 O O . ASP A 1 529 ? 4.078 29.196 1.660 1.00 87.50 529 ASP A O 1
ATOM 4116 N N . GLN A 1 530 ? 4.236 29.537 3.857 1.00 89.75 530 GLN A N 1
ATOM 4117 C CA . GLN A 1 530 ? 5.597 28.983 3.956 1.00 89.75 530 GLN A CA 1
ATOM 4118 C C . GLN A 1 530 ? 5.636 27.449 3.830 1.00 89.75 530 GLN A C 1
ATOM 4120 O O . GLN A 1 530 ? 6.603 26.868 3.331 1.00 89.75 530 GLN A O 1
ATOM 4125 N N . LEU A 1 531 ? 4.570 26.781 4.278 1.00 93.38 531 LEU A N 1
ATOM 4126 C CA . LEU A 1 531 ? 4.424 25.328 4.281 1.00 93.38 531 LEU A CA 1
ATOM 4127 C C . LEU A 1 531 ? 3.106 24.921 3.633 1.00 93.38 531 LEU A C 1
ATOM 4129 O O . LEU A 1 531 ? 2.065 25.538 3.868 1.00 93.38 531 LEU A O 1
ATOM 4133 N N . ARG A 1 532 ? 3.130 23.805 2.905 1.00 93.19 532 ARG A N 1
ATOM 4134 C CA . ARG A 1 532 ? 1.918 23.104 2.484 1.00 93.19 532 ARG A CA 1
ATOM 4135 C C . ARG A 1 532 ? 1.674 21.921 3.405 1.00 93.19 532 ARG A C 1
ATOM 4137 O O . ARG A 1 532 ? 2.479 20.994 3.470 1.00 93.19 532 ARG A O 1
ATOM 4144 N N . PHE A 1 533 ? 0.538 21.955 4.087 1.00 95.38 533 PHE A N 1
ATOM 4145 C CA . PHE A 1 533 ? 0.033 20.840 4.875 1.00 95.38 533 PHE A CA 1
ATOM 4146 C C . PHE A 1 533 ? -0.950 20.054 4.015 1.00 95.38 533 PHE A C 1
ATOM 4148 O O . PHE A 1 533 ? -1.857 20.640 3.429 1.00 95.38 533 PHE A O 1
ATOM 4155 N N . SER A 1 534 ? -0.755 18.744 3.923 1.00 94.81 534 SER A N 1
ATOM 4156 C CA . SER A 1 534 ? -1.610 17.847 3.147 1.00 94.81 534 SER A CA 1
ATOM 4157 C C . SER A 1 534 ? -1.989 16.640 3.993 1.00 94.81 534 SER A C 1
ATOM 4159 O O . SER A 1 534 ? -1.147 16.094 4.706 1.00 94.81 534 SER A O 1
ATOM 4161 N N . LEU A 1 535 ? -3.232 16.187 3.878 1.00 96.88 535 LEU A N 1
ATOM 4162 C CA . LEU A 1 535 ? -3.677 14.911 4.425 1.00 96.88 535 LEU A CA 1
ATOM 4163 C C . LEU A 1 535 ? -3.658 13.879 3.302 1.00 96.88 535 LEU A C 1
ATOM 4165 O O . LEU A 1 535 ? -4.523 13.873 2.424 1.00 96.88 535 LEU A O 1
ATOM 4169 N N . MET A 1 536 ? -2.609 13.057 3.305 1.00 95.06 536 MET A N 1
ATOM 4170 C CA . MET A 1 536 ? -2.332 12.077 2.261 1.00 95.06 536 MET A CA 1
ATOM 4171 C C . MET A 1 536 ? -2.983 10.740 2.614 1.00 95.06 536 MET A C 1
ATOM 4173 O O . MET A 1 536 ? -2.580 10.147 3.621 1.00 95.06 536 MET A O 1
ATOM 4177 N N . PRO A 1 537 ? -3.946 10.237 1.827 1.00 93.19 537 PRO A N 1
ATOM 4178 C CA . PRO A 1 537 ? -4.495 8.908 2.063 1.00 93.19 537 PRO A CA 1
ATOM 4179 C C . PRO A 1 537 ? -3.425 7.841 1.806 1.00 93.19 537 PRO A C 1
ATOM 4181 O O . PRO A 1 537 ? -2.508 8.058 1.010 1.00 93.19 537 PRO A O 1
ATOM 4184 N N . ASP A 1 538 ? -3.525 6.697 2.473 1.00 89.56 538 ASP A N 1
ATOM 4185 C CA . ASP A 1 538 ? -2.647 5.536 2.294 1.00 89.56 538 ASP A CA 1
ATOM 4186 C C . ASP A 1 538 ? -3.189 4.495 1.307 1.00 89.56 538 ASP A C 1
ATOM 4188 O O . ASP A 1 538 ? -2.540 3.481 1.078 1.00 89.56 538 ASP A O 1
ATOM 4192 N N . ALA A 1 539 ? -4.319 4.785 0.669 1.00 88.62 539 ALA A N 1
ATOM 4193 C CA . ALA A 1 539 ? -4.930 3.975 -0.373 1.00 88.62 539 ALA A CA 1
ATOM 4194 C C . ALA A 1 539 ? -5.368 4.849 -1.559 1.00 88.62 539 ALA A C 1
ATOM 4196 O O . ALA A 1 539 ? -5.285 6.083 -1.534 1.00 88.62 539 ALA A O 1
ATOM 4197 N N . CYS A 1 540 ? -5.773 4.203 -2.647 1.00 86.31 540 CYS A N 1
ATOM 4198 C CA . CYS A 1 540 ? -6.306 4.897 -3.813 1.00 86.31 540 CYS A CA 1
ATOM 4199 C C . CYS A 1 540 ? -7.728 5.399 -3.530 1.00 86.31 540 CYS A C 1
ATOM 4201 O O . CYS A 1 540 ? -8.472 4.793 -2.765 1.00 86.31 540 CYS A O 1
ATOM 4203 N N . SER A 1 541 ? -8.112 6.516 -4.144 1.00 82.75 541 SER A N 1
ATOM 4204 C CA . SER A 1 541 ? -9.451 7.081 -3.984 1.00 82.75 541 SER A CA 1
ATOM 4205 C C . SER A 1 541 ? -10.459 6.198 -4.719 1.00 82.75 541 SER A C 1
ATOM 4207 O O . SER A 1 541 ? -10.486 6.204 -5.952 1.00 82.75 541 SER A O 1
ATOM 4209 N N . ALA A 1 542 ? -11.285 5.461 -3.972 1.00 75.38 542 ALA A N 1
ATOM 4210 C CA . ALA A 1 542 ? -12.266 4.519 -4.519 1.00 75.38 542 ALA A CA 1
ATOM 4211 C C . ALA A 1 542 ? -13.169 5.175 -5.577 1.00 75.38 542 ALA A C 1
ATOM 4213 O O . ALA A 1 542 ? -13.374 4.623 -6.658 1.00 75.38 542 ALA A O 1
ATOM 4214 N N . ASP A 1 543 ? -13.597 6.413 -5.321 1.00 71.75 543 ASP A N 1
ATOM 4215 C CA . ASP A 1 543 ? -14.458 7.172 -6.227 1.00 71.75 543 ASP A CA 1
ATOM 4216 C C . ASP A 1 543 ? -13.805 7.528 -7.580 1.00 71.75 543 ASP A C 1
ATOM 4218 O O . ASP A 1 543 ? -14.505 7.831 -8.546 1.00 71.75 543 ASP A O 1
ATOM 4222 N N . LEU A 1 544 ? -12.468 7.528 -7.668 1.00 72.44 544 LEU A N 1
ATOM 4223 C CA . LEU A 1 544 ? -11.747 7.783 -8.920 1.00 72.44 544 LEU A CA 1
ATOM 4224 C C . LEU A 1 544 ? -11.489 6.520 -9.748 1.00 72.44 544 LEU A C 1
ATOM 4226 O O . LEU A 1 544 ? -11.191 6.674 -10.935 1.00 72.44 544 LEU A O 1
ATOM 4230 N N . GLY A 1 545 ? -11.613 5.333 -9.139 1.00 64.38 545 GLY A N 1
ATOM 4231 C CA . GLY A 1 545 ? -11.508 4.002 -9.748 1.00 64.38 545 GLY A CA 1
ATOM 4232 C C . GLY A 1 545 ? -10.286 3.733 -10.644 1.00 64.38 545 GLY A C 1
ATOM 4233 O O . GLY A 1 545 ? -9.487 4.617 -10.966 1.00 64.38 545 GLY A O 1
ATOM 4234 N N . CYS A 1 546 ? -10.169 2.490 -11.118 1.00 75.12 546 CYS A N 1
ATOM 4235 C CA . CYS A 1 546 ? -9.324 2.169 -12.269 1.00 75.12 546 CYS A CA 1
ATOM 4236 C C . CYS A 1 546 ? -9.949 2.813 -13.511 1.00 75.12 546 CYS A C 1
ATOM 4238 O O . CYS A 1 546 ? -10.941 2.324 -14.046 1.00 75.12 546 CYS A O 1
ATOM 4240 N N . SER A 1 547 ? -9.422 3.956 -13.946 1.00 79.50 547 SER A N 1
ATOM 4241 C CA . SER A 1 547 ? -9.919 4.646 -15.139 1.00 79.50 547 SER A CA 1
ATOM 4242 C C . SER A 1 547 ? -8.798 5.379 -15.863 1.00 79.50 547 SER A C 1
ATOM 4244 O O . SER A 1 547 ? -7.677 5.516 -15.365 1.00 79.50 547 SER A O 1
ATOM 4246 N N . VAL A 1 548 ? -9.081 5.857 -17.070 1.00 82.19 548 VAL A N 1
ATOM 4247 C CA . VAL A 1 548 ? -8.126 6.647 -17.850 1.00 82.19 548 VAL A CA 1
ATOM 4248 C C . VAL A 1 548 ? -8.010 8.069 -17.297 1.00 82.19 548 VAL A C 1
ATOM 4250 O O . VAL A 1 548 ? -8.967 8.643 -16.769 1.00 82.19 548 VAL A O 1
ATOM 4253 N N . ALA A 1 549 ? -6.837 8.684 -17.462 1.00 82.88 549 ALA A N 1
ATOM 4254 C CA . ALA A 1 549 ? -6.494 9.940 -16.791 1.00 82.88 549 ALA A CA 1
ATOM 4255 C C . ALA A 1 549 ? -7.470 11.093 -17.105 1.00 82.88 549 ALA A C 1
ATOM 4257 O O . ALA A 1 549 ? -7.703 11.962 -16.266 1.00 82.88 549 ALA A O 1
ATOM 4258 N N . ILE A 1 550 ? -8.064 11.121 -18.306 1.00 77.56 550 ILE A N 1
ATOM 4259 C CA . ILE A 1 550 ? -9.045 12.151 -18.685 1.00 77.56 550 ILE A CA 1
ATOM 4260 C C . ILE A 1 550 ? -10.312 12.083 -17.813 1.00 77.56 550 ILE A C 1
ATOM 4262 O O . ILE A 1 550 ? -10.774 13.124 -17.341 1.00 77.56 550 ILE A O 1
ATOM 4266 N N . TRP A 1 551 ? -10.836 10.883 -17.541 1.00 76.81 551 TRP A N 1
ATOM 4267 C CA . TRP A 1 551 ? -12.040 10.695 -16.727 1.00 76.81 551 TRP A CA 1
ATOM 4268 C C . TRP A 1 551 ? -11.772 11.004 -15.265 1.00 76.81 551 TRP A C 1
ATOM 4270 O O . TRP A 1 551 ? -12.535 11.750 -14.655 1.00 76.81 551 TRP A O 1
ATOM 4280 N N . GLN A 1 552 ? -10.635 10.544 -14.745 1.00 87.38 552 GLN A N 1
ATOM 4281 C CA . GLN A 1 552 ? -10.201 10.847 -13.383 1.00 87.38 552 GLN A CA 1
ATOM 4282 C C . GLN A 1 552 ? -10.101 12.358 -13.140 1.00 87.38 552 GLN A C 1
ATOM 4284 O O . GLN A 1 552 ? -10.571 12.872 -12.128 1.00 87.38 552 GLN A O 1
ATOM 4289 N N . ARG A 1 553 ? -9.569 13.115 -14.107 1.00 85.94 553 ARG A N 1
ATOM 4290 C CA . ARG A 1 553 ? -9.516 14.584 -14.026 1.00 85.94 553 ARG A CA 1
ATOM 4291 C C . ARG A 1 553 ? -10.894 15.232 -14.056 1.00 85.94 553 ARG A C 1
ATOM 4293 O O . ARG A 1 553 ? -11.120 16.200 -13.330 1.00 85.94 553 ARG A O 1
ATOM 4300 N N . CYS A 1 554 ? -11.799 14.746 -14.906 1.00 81.00 554 CYS A N 1
ATOM 4301 C CA . CYS A 1 554 ? -13.174 15.244 -14.940 1.00 81.00 554 CYS A CA 1
ATOM 4302 C C . CYS A 1 554 ? -13.888 14.976 -13.611 1.00 81.00 554 CYS A C 1
ATOM 4304 O O . CYS A 1 554 ? -14.553 15.870 -13.091 1.00 81.00 554 CYS A O 1
ATOM 4306 N N . TYR A 1 555 ? -13.698 13.789 -13.038 1.00 84.38 555 TYR A N 1
ATOM 4307 C CA . TYR A 1 555 ? -14.301 13.418 -11.768 1.00 84.38 555 TYR A CA 1
ATOM 4308 C C . TYR A 1 555 ? -13.720 14.213 -10.590 1.00 84.38 555 TYR A C 1
ATOM 4310 O O . TYR A 1 555 ? -14.472 14.756 -9.786 1.00 84.38 555 TYR A O 1
ATOM 4318 N N . LEU A 1 556 ? -12.400 14.423 -10.546 1.00 89.38 556 LEU A N 1
ATOM 4319 C CA . LEU A 1 556 ? -11.783 15.318 -9.563 1.00 89.38 556 LEU A CA 1
ATOM 4320 C C . LEU A 1 556 ? -12.368 16.737 -9.637 1.00 89.38 556 LEU A C 1
ATOM 4322 O O . LEU A 1 556 ? -12.712 17.309 -8.608 1.00 89.38 556 LEU A O 1
ATOM 4326 N N . ARG A 1 557 ? -12.525 17.307 -10.840 1.00 88.31 557 ARG A N 1
ATOM 4327 C CA . ARG A 1 557 ? -13.144 18.637 -11.003 1.00 88.31 557 ARG A CA 1
ATOM 4328 C C . ARG A 1 557 ? -14.579 18.669 -10.494 1.00 88.31 557 ARG A C 1
ATOM 4330 O O . ARG A 1 557 ? -14.987 19.656 -9.890 1.00 88.31 557 ARG A O 1
ATOM 4337 N N . TYR A 1 558 ? -15.334 17.603 -10.738 1.00 86.25 558 TYR A N 1
ATOM 4338 C CA . TYR A 1 558 ? -16.680 17.451 -10.205 1.00 86.25 558 TYR A CA 1
ATOM 4339 C C . TYR A 1 558 ? -16.677 17.452 -8.668 1.00 86.25 558 TYR A C 1
ATOM 4341 O O . TYR A 1 558 ? -17.431 18.214 -8.061 1.00 86.25 558 TYR A O 1
ATOM 4349 N N . LEU A 1 559 ? -15.783 16.688 -8.032 1.00 87.69 559 LEU A N 1
ATOM 4350 C CA . LEU A 1 559 ? -15.640 16.682 -6.574 1.00 87.69 559 LEU A CA 1
ATOM 4351 C C . LEU A 1 559 ? -15.235 18.060 -6.028 1.00 87.69 559 LEU A C 1
ATOM 4353 O O . LEU A 1 559 ? -15.863 18.554 -5.094 1.00 87.69 559 LEU A O 1
ATOM 4357 N N . GLN A 1 560 ? -14.255 18.721 -6.650 1.00 91.75 560 GLN A N 1
ATOM 4358 C CA . GLN A 1 560 ? -13.800 20.067 -6.275 1.00 91.75 560 GLN A CA 1
ATOM 4359 C C . GLN A 1 560 ? -14.917 21.116 -6.362 1.00 91.75 560 GLN A C 1
ATOM 4361 O O . GLN A 1 560 ? -14.962 22.034 -5.550 1.00 91.75 560 GLN A O 1
ATOM 4366 N N . GLN A 1 561 ? -15.833 20.990 -7.327 1.00 92.69 561 GLN A N 1
ATOM 4367 C CA . GLN A 1 561 ? -16.991 21.881 -7.449 1.00 92.69 561 GLN A CA 1
ATOM 4368 C C . GLN A 1 561 ? -18.063 21.603 -6.393 1.00 92.69 561 GLN A C 1
ATOM 4370 O O . GLN A 1 561 ? -18.725 22.536 -5.943 1.00 92.69 561 GLN A O 1
ATOM 4375 N N . ARG A 1 562 ? -18.259 20.336 -6.006 1.00 92.00 562 ARG A N 1
ATOM 4376 C CA . ARG A 1 562 ? -19.271 19.955 -5.007 1.00 92.00 562 ARG A CA 1
ATOM 4377 C C . ARG A 1 562 ? -18.815 20.156 -3.569 1.00 92.00 562 ARG A C 1
ATOM 4379 O O . ARG A 1 562 ? -19.671 20.349 -2.712 1.00 92.00 562 ARG A O 1
ATOM 4386 N N . ARG A 1 563 ? -17.510 20.065 -3.316 1.00 91.62 563 ARG A N 1
ATOM 4387 C CA . ARG A 1 563 ? -16.887 20.154 -1.989 1.00 91.62 563 ARG A CA 1
ATOM 4388 C C . ARG A 1 563 ? -15.652 21.075 -2.016 1.00 91.62 563 ARG A C 1
ATOM 4390 O O . ARG A 1 563 ? -14.543 20.623 -1.710 1.00 91.62 563 ARG A O 1
ATOM 4397 N N . PRO A 1 564 ? -15.785 22.350 -2.437 1.00 93.88 564 PRO A N 1
ATOM 4398 C CA . PRO A 1 564 ? -14.649 23.271 -2.549 1.00 93.88 564 PRO A CA 1
ATOM 4399 C C . PRO A 1 564 ? -13.932 23.512 -1.211 1.00 93.88 564 PRO A C 1
ATOM 4401 O O . PRO A 1 564 ? -12.732 23.790 -1.190 1.00 93.88 564 PRO A O 1
ATOM 4404 N N . GLU A 1 565 ? -14.639 23.371 -0.090 1.00 92.81 565 GLU A N 1
ATOM 4405 C CA . GLU A 1 565 ? -14.112 23.505 1.266 1.00 92.81 565 GLU A CA 1
ATOM 4406 C C . GLU A 1 565 ? -13.036 22.464 1.607 1.00 92.81 565 GLU A C 1
ATOM 4408 O O . GLU A 1 565 ? -12.108 22.770 2.355 1.00 92.81 565 GLU A O 1
ATOM 4413 N N . LEU A 1 566 ? -13.093 21.273 1.001 1.00 92.50 566 LEU A N 1
ATOM 4414 C CA . LEU A 1 566 ? -12.132 20.195 1.249 1.00 92.50 566 LEU A CA 1
ATOM 4415 C C . LEU A 1 566 ? -10.783 20.417 0.549 1.00 92.50 566 LEU A C 1
ATOM 4417 O O . LEU A 1 566 ? -9.800 19.758 0.885 1.00 92.50 566 LEU A O 1
ATOM 4421 N N . ARG A 1 567 ? -10.720 21.332 -0.432 1.00 91.69 567 ARG A N 1
ATOM 4422 C CA . ARG A 1 567 ? -9.513 21.615 -1.235 1.00 91.69 567 ARG A CA 1
ATOM 4423 C C . ARG A 1 567 ? -8.850 20.355 -1.813 1.00 91.69 567 ARG A C 1
ATOM 4425 O O . ARG A 1 567 ? -7.625 20.249 -1.867 1.00 91.69 567 ARG A O 1
ATOM 4432 N N . LEU A 1 568 ? -9.684 19.419 -2.266 1.00 92.56 568 LEU A N 1
ATOM 4433 C CA . LEU A 1 568 ? -9.263 18.173 -2.904 1.00 92.56 568 LEU A CA 1
ATOM 4434 C C . LEU A 1 568 ? -8.290 18.462 -4.049 1.00 92.56 568 LEU A C 1
ATOM 4436 O O . LEU A 1 568 ? -8.608 19.246 -4.945 1.00 92.56 568 LEU A O 1
ATOM 4440 N N . ARG A 1 569 ? -7.121 17.822 -4.054 1.00 92.25 569 ARG A N 1
ATOM 4441 C CA . ARG A 1 569 ? -6.128 17.968 -5.128 1.00 92.25 569 ARG A CA 1
ATOM 4442 C C . ARG A 1 569 ? -5.368 16.679 -5.384 1.00 92.25 569 ARG A C 1
ATOM 4444 O O . ARG A 1 569 ? -5.236 15.830 -4.510 1.00 92.25 569 ARG A O 1
ATOM 4451 N N . VAL A 1 570 ? -4.809 16.568 -6.584 1.00 92.06 570 VAL A N 1
ATOM 4452 C CA . VAL A 1 570 ? -3.775 15.565 -6.851 1.00 92.06 570 VAL A CA 1
ATOM 4453 C C . VAL A 1 570 ? -2.489 16.048 -6.183 1.00 92.06 570 VAL A C 1
ATOM 4455 O O . VAL A 1 570 ? -2.117 17.201 -6.419 1.00 92.06 570 VAL A O 1
ATOM 4458 N N . PRO A 1 571 ? -1.811 15.217 -5.380 1.00 93.88 571 PRO A N 1
ATOM 4459 C CA . PRO A 1 571 ? -0.490 15.549 -4.864 1.00 93.88 571 PRO A CA 1
ATOM 4460 C C . PRO A 1 571 ? 0.472 15.927 -5.992 1.00 93.88 571 PRO A C 1
ATOM 4462 O O . PRO A 1 571 ? 0.496 15.279 -7.047 1.00 93.88 571 PRO A O 1
ATOM 4465 N N . SER A 1 572 ? 1.284 16.959 -5.773 1.00 94.19 572 SER A N 1
ATOM 4466 C CA . SER A 1 572 ? 2.429 17.207 -6.649 1.00 94.19 572 SER A CA 1
ATOM 4467 C C . SER A 1 572 ? 3.470 16.100 -6.481 1.00 94.19 572 SER A C 1
ATOM 4469 O O . SER A 1 572 ? 3.440 15.339 -5.510 1.00 94.19 572 SER A O 1
ATOM 4471 N N . VAL A 1 573 ? 4.418 16.011 -7.412 1.00 94.94 573 VAL A N 1
ATOM 4472 C CA . VAL A 1 573 ? 5.554 15.097 -7.246 1.00 94.94 573 VAL A CA 1
ATOM 4473 C C . VAL A 1 573 ? 6.358 15.446 -5.992 1.00 94.94 573 VAL A C 1
ATOM 4475 O O . VAL A 1 573 ? 6.797 14.549 -5.277 1.00 94.94 573 VAL A O 1
ATOM 4478 N N . PHE A 1 574 ? 6.494 16.733 -5.663 1.00 94.69 574 PHE A N 1
ATOM 4479 C CA . PHE A 1 574 ? 7.181 17.127 -4.437 1.00 94.69 574 PHE A CA 1
ATOM 4480 C C . PHE A 1 574 ? 6.453 16.643 -3.174 1.00 94.69 574 PHE A C 1
ATOM 4482 O O . PHE A 1 574 ? 7.092 16.144 -2.248 1.00 94.69 574 PHE A O 1
ATOM 4489 N N . ASP A 1 575 ? 5.117 16.706 -3.159 1.00 95.50 575 ASP A N 1
ATOM 4490 C CA . ASP A 1 575 ? 4.319 16.173 -2.049 1.00 95.50 575 ASP A CA 1
ATOM 4491 C C . ASP A 1 575 ? 4.448 14.646 -1.935 1.00 95.50 575 ASP A C 1
ATOM 4493 O O . ASP A 1 575 ? 4.486 14.119 -0.824 1.00 95.50 575 ASP A O 1
ATOM 4497 N N . ALA A 1 576 ? 4.557 13.934 -3.062 1.00 95.56 576 ALA A N 1
ATOM 4498 C CA . ALA A 1 576 ? 4.785 12.489 -3.077 1.00 95.56 576 ALA A CA 1
ATOM 4499 C C . ALA A 1 576 ? 6.144 12.111 -2.469 1.00 95.56 576 ALA A C 1
ATOM 4501 O O . ALA A 1 576 ? 6.219 11.221 -1.622 1.00 95.56 576 ALA A O 1
ATOM 4502 N N . VAL A 1 577 ? 7.213 12.829 -2.825 1.00 95.00 577 VAL A N 1
ATOM 4503 C CA . VAL A 1 577 ? 8.539 12.584 -2.241 1.00 95.00 577 VAL A CA 1
ATOM 4504 C C . VAL A 1 577 ? 8.547 12.924 -0.746 1.00 95.00 577 VAL A C 1
ATOM 4506 O O . VAL A 1 577 ? 9.026 12.131 0.062 1.00 95.00 577 VAL A O 1
ATOM 4509 N N . ALA A 1 578 ? 7.949 14.050 -0.339 1.00 95.81 578 ALA A N 1
ATOM 4510 C CA . ALA A 1 578 ? 7.806 14.408 1.077 1.00 95.81 578 ALA A CA 1
ATOM 4511 C C . ALA A 1 578 ? 6.983 13.370 1.867 1.00 95.81 578 ALA A C 1
ATOM 4513 O O . ALA A 1 578 ? 7.277 13.080 3.034 1.00 95.81 578 ALA A O 1
ATOM 4514 N N . TYR A 1 579 ? 5.985 12.757 1.226 1.00 96.62 579 TYR A N 1
ATOM 4515 C CA . TYR A 1 579 ? 5.219 11.664 1.810 1.00 96.62 579 TYR A CA 1
ATOM 4516 C C . TYR A 1 579 ? 6.103 10.454 2.126 1.00 96.62 579 TYR A C 1
ATOM 4518 O O . TYR A 1 579 ? 6.008 9.911 3.224 1.00 96.62 579 TYR A O 1
ATOM 4526 N N . TRP A 1 580 ? 7.034 10.080 1.247 1.00 95.06 580 TRP A N 1
ATOM 4527 C CA . TRP A 1 580 ? 7.974 8.986 1.515 1.00 95.06 580 TRP A CA 1
ATOM 4528 C C . TRP A 1 580 ? 8.842 9.249 2.750 1.00 95.06 580 TRP A C 1
ATOM 4530 O O . TRP A 1 580 ? 8.970 8.381 3.618 1.00 95.06 580 TRP A O 1
ATOM 4540 N N . TYR A 1 581 ? 9.387 10.465 2.883 1.00 94.56 581 TYR A N 1
ATOM 4541 C CA . TYR A 1 581 ? 10.123 10.877 4.087 1.00 94.56 581 TYR A CA 1
ATOM 4542 C C . TYR A 1 581 ? 9.243 10.817 5.340 1.00 94.56 581 TYR A C 1
ATOM 4544 O O . TYR A 1 581 ? 9.716 10.413 6.403 1.00 94.56 581 TYR A O 1
ATOM 4552 N N . THR A 1 582 ? 7.959 11.157 5.211 1.00 95.81 582 THR A N 1
ATOM 4553 C CA . THR A 1 582 ? 6.975 11.059 6.299 1.00 95.81 582 THR A CA 1
ATOM 4554 C C . THR A 1 582 ? 6.788 9.611 6.744 1.00 95.81 582 THR A C 1
ATOM 4556 O O . THR A 1 582 ? 6.889 9.327 7.936 1.00 95.81 582 THR A O 1
ATOM 4559 N N . LEU A 1 583 ? 6.615 8.673 5.806 1.00 92.56 583 LEU A N 1
ATOM 4560 C CA . LEU A 1 583 ? 6.504 7.242 6.114 1.00 92.56 583 LEU A CA 1
ATOM 4561 C C . LEU A 1 583 ? 7.745 6.714 6.841 1.00 92.56 583 LEU A C 1
ATOM 4563 O O . LEU A 1 583 ? 7.623 6.029 7.858 1.00 92.56 583 LEU A O 1
ATOM 4567 N N . ARG A 1 584 ? 8.939 7.105 6.382 1.00 90.94 584 ARG A N 1
ATOM 4568 C CA . ARG A 1 584 ? 10.203 6.762 7.046 1.00 90.94 584 ARG A CA 1
ATOM 4569 C C . ARG A 1 584 ? 10.273 7.307 8.471 1.00 90.94 584 ARG A C 1
ATOM 4571 O O . ARG A 1 584 ? 10.631 6.572 9.386 1.00 90.94 584 ARG A O 1
ATOM 4578 N N . ALA A 1 585 ? 9.931 8.578 8.670 1.00 91.56 585 ALA A N 1
ATOM 4579 C CA . ALA A 1 585 ? 9.962 9.224 9.983 1.00 91.56 585 ALA A CA 1
ATOM 4580 C C . ALA A 1 585 ? 8.916 8.658 10.961 1.00 91.56 585 ALA A C 1
ATOM 4582 O O . ALA A 1 585 ? 9.070 8.777 12.177 1.00 91.56 585 ALA A O 1
ATOM 4583 N N . MET A 1 586 ? 7.856 8.036 10.443 1.00 87.75 586 MET A N 1
ATOM 4584 C CA . MET A 1 586 ? 6.867 7.289 11.224 1.00 87.75 586 MET A CA 1
ATOM 4585 C C . MET A 1 586 ? 7.303 5.845 11.523 1.00 87.75 586 MET A C 1
ATOM 4587 O O . MET A 1 586 ? 6.631 5.154 12.283 1.00 87.75 586 MET A O 1
ATOM 4591 N N . GLY A 1 587 ? 8.414 5.376 10.945 1.00 85.81 587 GLY A N 1
ATOM 4592 C CA . GLY A 1 587 ? 8.878 3.996 11.098 1.00 85.81 587 GLY A CA 1
ATOM 4593 C C . GLY A 1 587 ? 8.027 2.974 10.342 1.00 85.81 587 GLY A C 1
ATOM 4594 O O . GLY A 1 587 ? 8.024 1.801 10.710 1.00 85.81 587 GLY A O 1
ATOM 4595 N N . VAL A 1 588 ? 7.299 3.403 9.304 1.00 82.94 588 VAL A N 1
ATOM 4596 C CA . VAL A 1 588 ? 6.556 2.495 8.421 1.00 82.94 588 VAL A CA 1
ATOM 4597 C C . VAL A 1 588 ? 7.566 1.642 7.638 1.00 82.94 588 VAL A C 1
ATOM 4599 O O . VAL A 1 588 ? 8.480 2.218 7.042 1.00 82.94 588 VAL A O 1
ATOM 4602 N N . PRO A 1 589 ? 7.432 0.301 7.616 1.00 77.25 589 PRO A N 1
ATOM 4603 C CA . PRO A 1 589 ? 8.261 -0.559 6.775 1.00 77.25 589 PRO A CA 1
ATOM 4604 C C . PRO A 1 589 ? 8.116 -0.169 5.304 1.00 77.25 589 PRO A C 1
ATOM 4606 O O . PRO A 1 589 ? 7.000 -0.053 4.799 1.00 77.25 589 PRO A O 1
ATOM 4609 N N . LEU A 1 590 ? 9.242 0.070 4.634 1.00 81.62 590 LEU A N 1
ATOM 4610 C CA . LEU A 1 590 ? 9.266 0.511 3.238 1.00 81.62 590 LEU A CA 1
ATOM 4611 C C . LEU A 1 590 ? 9.581 -0.629 2.266 1.00 81.62 590 LEU A C 1
ATOM 4613 O O . LEU A 1 590 ? 9.477 -0.429 1.072 1.00 81.62 590 LEU A O 1
ATOM 4617 N N . ASP A 1 591 ? 9.943 -1.809 2.759 1.00 71.81 591 ASP A N 1
ATOM 4618 C CA . ASP A 1 591 ? 10.279 -3.024 2.007 1.00 71.81 591 ASP A CA 1
ATOM 4619 C C . ASP A 1 591 ? 9.159 -4.085 2.083 1.00 71.81 591 ASP A C 1
ATOM 4621 O O . ASP A 1 591 ? 9.400 -5.295 2.081 1.00 71.81 591 ASP A O 1
ATOM 4625 N N . ASP A 1 592 ? 7.914 -3.616 2.193 1.00 69.06 592 ASP A N 1
ATOM 4626 C CA . ASP A 1 592 ? 6.699 -4.428 2.291 1.00 69.06 592 ASP A CA 1
ATOM 4627 C C . ASP A 1 592 ? 6.013 -4.563 0.920 1.00 69.06 592 ASP A C 1
ATOM 4629 O O . ASP A 1 592 ? 5.967 -3.608 0.151 1.00 69.06 592 ASP A O 1
ATOM 4633 N N . ALA A 1 593 ? 5.414 -5.719 0.621 1.00 70.50 593 ALA A N 1
ATOM 4634 C CA . ALA A 1 593 ? 4.719 -5.966 -0.648 1.00 70.50 593 ALA A CA 1
ATOM 4635 C C . ALA A 1 593 ? 3.535 -5.012 -0.921 1.00 70.50 593 ALA A C 1
ATOM 4637 O O . ALA A 1 593 ? 3.129 -4.845 -2.067 1.00 70.50 593 ALA A O 1
ATOM 4638 N N . ASN A 1 594 ? 2.979 -4.384 0.118 1.00 78.38 594 ASN A N 1
ATOM 4639 C CA . ASN A 1 594 ? 1.895 -3.411 0.003 1.00 78.38 594 ASN A CA 1
ATOM 4640 C C . ASN A 1 594 ? 2.406 -1.966 -0.118 1.00 78.38 594 ASN A C 1
ATOM 4642 O O . ASN A 1 594 ? 1.601 -1.047 -0.288 1.00 78.38 594 ASN A O 1
ATOM 4646 N N . ILE A 1 595 ? 3.720 -1.715 -0.005 1.00 84.19 595 ILE A N 1
ATOM 4647 C CA . ILE A 1 595 ? 4.251 -0.349 -0.080 1.00 84.19 595 ILE A CA 1
ATOM 4648 C C . ILE A 1 595 ? 3.957 0.345 -1.419 1.00 84.19 595 ILE A C 1
ATOM 4650 O O . ILE A 1 595 ? 3.650 1.543 -1.367 1.00 84.19 595 ILE A O 1
ATOM 4654 N N . PRO A 1 596 ? 3.952 -0.327 -2.596 1.00 89.12 596 PRO A N 1
ATOM 4655 C CA . PRO A 1 596 ? 3.637 0.362 -3.841 1.00 89.12 596 PRO A CA 1
ATOM 4656 C C . PRO A 1 596 ? 2.195 0.835 -3.842 1.00 89.12 596 PRO A C 1
ATOM 4658 O O . PRO A 1 596 ? 1.937 1.987 -4.161 1.00 89.12 596 PRO A O 1
ATOM 4661 N N . GLU A 1 597 ? 1.255 0.013 -3.380 1.00 85.75 597 GLU A N 1
ATOM 4662 C CA . GLU A 1 597 ? -0.144 0.422 -3.252 1.00 85.75 597 GLU A CA 1
ATOM 4663 C C . GLU A 1 597 ? -0.301 1.588 -2.264 1.00 85.75 597 GLU A C 1
ATOM 4665 O O . GLU A 1 597 ? -1.006 2.562 -2.542 1.00 85.75 597 GLU A O 1
ATOM 4670 N N . LYS A 1 598 ? 0.444 1.555 -1.150 1.00 88.12 598 LYS A N 1
ATOM 4671 C CA . LYS A 1 598 ? 0.453 2.627 -0.148 1.00 88.12 598 LYS A CA 1
ATOM 4672 C C . LYS A 1 598 ? 1.096 3.922 -0.633 1.00 88.12 598 LYS A C 1
ATOM 4674 O O . LYS A 1 598 ? 0.803 4.968 -0.056 1.00 88.12 598 LYS A O 1
ATOM 4679 N N . THR A 1 599 ? 1.924 3.906 -1.675 1.00 92.62 599 THR A N 1
ATOM 4680 C CA . THR A 1 599 ? 2.709 5.076 -2.115 1.00 92.62 599 THR A CA 1
ATOM 4681 C C . THR A 1 599 ? 2.451 5.517 -3.550 1.00 92.62 599 THR A C 1
ATOM 4683 O O . THR A 1 599 ? 2.887 6.609 -3.912 1.00 92.62 599 THR A O 1
ATOM 4686 N N . TYR A 1 600 ? 1.729 4.723 -4.344 1.00 93.62 600 TYR A N 1
ATOM 4687 C CA . TYR A 1 600 ? 1.452 5.020 -5.740 1.00 93.62 600 TYR A CA 1
ATOM 4688 C C . TYR A 1 600 ? 0.588 6.260 -5.899 1.00 93.62 600 TYR A C 1
ATOM 4690 O O . TYR A 1 600 ? -0.549 6.343 -5.429 1.00 93.62 600 TYR A O 1
ATOM 4698 N N . ILE A 1 601 ? 1.150 7.232 -6.611 1.00 93.75 601 ILE A N 1
ATOM 4699 C CA . ILE A 1 601 ? 0.483 8.463 -6.994 1.00 93.75 601 ILE A CA 1
ATOM 4700 C C . ILE A 1 601 ? 0.599 8.602 -8.505 1.00 93.75 601 ILE A C 1
ATOM 4702 O O . ILE A 1 601 ? 1.671 8.853 -9.057 1.00 93.75 601 ILE A O 1
ATOM 4706 N N . ARG A 1 602 ? -0.549 8.495 -9.173 1.00 92.94 602 ARG A N 1
ATOM 4707 C CA . ARG A 1 602 ? -0.714 8.939 -10.554 1.00 92.94 602 ARG A CA 1
ATOM 4708 C C . ARG A 1 602 ? -0.936 10.446 -10.560 1.00 92.94 602 ARG A C 1
ATOM 4710 O O . ARG A 1 602 ? -1.981 10.932 -10.122 1.00 92.94 602 ARG A O 1
ATOM 4717 N N . HIS A 1 603 ? 0.007 11.201 -11.108 1.00 92.75 603 HIS A N 1
ATOM 4718 C CA . HIS A 1 603 ? -0.045 12.658 -11.137 1.00 92.75 603 HIS A CA 1
ATOM 4719 C C . HIS A 1 603 ? -0.957 13.180 -12.261 1.00 92.75 603 HIS A C 1
ATOM 4721 O O . HIS A 1 603 ? -0.559 13.901 -13.174 1.00 92.75 603 HIS A O 1
ATOM 4727 N N . LEU A 1 604 ? -2.242 12.841 -12.190 1.00 88.12 604 LEU A N 1
ATOM 4728 C CA . LEU A 1 604 ? -3.261 13.226 -13.171 1.00 88.12 604 LEU A CA 1
ATOM 4729 C C . LEU A 1 604 ? -3.627 14.723 -13.143 1.00 88.12 604 LEU A C 1
ATOM 4731 O O . LEU A 1 604 ? -4.345 15.202 -14.019 1.00 88.12 604 LEU A O 1
ATOM 4735 N N . GLY A 1 605 ? -3.125 15.500 -12.178 1.00 83.25 605 GLY A N 1
ATOM 4736 C CA . GLY A 1 605 ? -3.244 16.965 -12.195 1.00 83.25 605 GLY A CA 1
ATOM 4737 C C . GLY A 1 605 ? -2.546 17.585 -13.414 1.00 83.25 605 GLY A C 1
ATOM 4738 O O . GLY A 1 605 ? -2.997 18.594 -13.970 1.00 83.25 605 GLY A O 1
ATOM 4739 N N . TYR A 1 606 ? -1.502 16.915 -13.899 1.00 84.62 606 TYR A N 1
ATOM 4740 C CA . TYR A 1 606 ? -0.678 17.331 -15.017 1.00 84.62 606 TYR A CA 1
ATOM 4741 C C . TYR A 1 606 ? -1.401 17.040 -16.341 1.00 84.62 606 TYR A C 1
ATOM 4743 O O . TYR A 1 606 ? -2.182 16.096 -16.477 1.00 84.62 606 TYR A O 1
ATOM 4751 N N . LYS A 1 607 ? -1.195 17.896 -17.348 1.00 82.62 607 LYS A N 1
ATOM 4752 C CA . LYS A 1 607 ? -1.708 17.615 -18.697 1.00 82.62 607 LYS A CA 1
ATOM 4753 C C . LYS A 1 607 ? -0.870 16.482 -19.298 1.00 82.62 607 LYS A C 1
ATOM 4755 O O . LYS A 1 607 ? 0.338 16.679 -19.348 1.00 82.62 607 LYS A O 1
ATOM 4760 N N . PRO A 1 608 ? -1.471 15.385 -19.799 1.00 86.06 608 PRO A N 1
ATOM 4761 C CA . PRO A 1 608 ? -0.716 14.324 -20.456 1.00 86.06 608 PRO A CA 1
ATOM 4762 C C . PRO A 1 608 ? 0.196 14.873 -21.554 1.00 86.06 608 PRO A C 1
ATOM 4764 O O . PRO A 1 608 ? -0.222 15.727 -22.346 1.00 86.06 608 PRO A O 1
ATOM 4767 N N . ARG A 1 609 ? 1.434 14.386 -21.596 1.00 85.06 609 ARG A N 1
ATOM 4768 C CA . ARG A 1 609 ? 2.442 14.749 -22.597 1.00 85.06 609 ARG A CA 1
ATOM 4769 C C . ARG A 1 609 ? 2.888 13.508 -23.351 1.00 85.06 609 ARG A C 1
ATOM 4771 O O . ARG A 1 609 ? 2.793 12.402 -22.829 1.00 85.06 609 ARG A O 1
ATOM 4778 N N . GLN A 1 610 ? 3.329 13.707 -24.588 1.00 81.88 610 GLN A N 1
ATOM 4779 C CA . GLN A 1 610 ? 3.884 12.633 -25.396 1.00 81.88 610 GLN A CA 1
ATOM 4780 C C . GLN A 1 610 ? 5.346 12.422 -25.004 1.00 81.88 610 GLN A C 1
ATOM 4782 O O . GLN A 1 610 ? 6.132 13.364 -25.065 1.00 81.88 610 GLN A O 1
ATOM 4787 N N . ILE A 1 611 ? 5.672 11.205 -24.588 1.00 72.75 611 ILE A N 1
ATOM 4788 C CA . ILE A 1 611 ? 6.998 10.762 -24.160 1.00 72.75 611 ILE A CA 1
ATOM 4789 C C . ILE A 1 611 ? 7.215 9.406 -24.835 1.00 72.75 611 ILE A C 1
ATOM 4791 O O . ILE A 1 611 ? 6.347 8.536 -24.758 1.00 72.75 611 ILE A O 1
ATOM 4795 N N . ASP A 1 612 ? 8.286 9.277 -25.618 1.00 71.38 612 ASP A N 1
ATOM 4796 C CA . ASP A 1 612 ? 8.594 8.091 -26.439 1.00 71.38 612 ASP A CA 1
ATOM 4797 C C . ASP A 1 612 ? 7.424 7.581 -27.289 1.00 71.38 612 ASP A C 1
ATOM 4799 O O . ASP A 1 612 ? 7.136 6.389 -27.395 1.00 71.38 612 ASP A O 1
ATOM 4803 N N . GLY A 1 613 ? 6.684 8.516 -27.888 1.00 71.06 613 GLY A N 1
ATOM 4804 C CA . GLY A 1 613 ? 5.544 8.197 -28.745 1.00 71.06 613 GLY A CA 1
ATOM 4805 C C . GLY A 1 613 ? 4.254 7.833 -27.999 1.00 71.06 613 GLY A C 1
ATOM 4806 O O . GLY A 1 613 ? 3.215 7.722 -28.649 1.00 71.06 613 GLY A O 1
ATOM 4807 N N . LYS A 1 614 ? 4.267 7.724 -26.664 1.00 73.94 614 LYS A N 1
ATOM 4808 C CA . LYS A 1 614 ? 3.094 7.414 -25.830 1.00 73.94 614 LYS A CA 1
ATOM 4809 C C . LYS A 1 614 ? 2.653 8.640 -25.028 1.00 73.94 614 LYS A C 1
ATOM 4811 O O . LYS A 1 614 ? 3.475 9.417 -24.559 1.00 73.94 614 LYS A O 1
ATOM 4816 N N . TYR A 1 615 ? 1.345 8.835 -24.855 1.00 82.12 615 TYR A N 1
ATOM 4817 C CA . TYR A 1 615 ? 0.832 9.884 -23.968 1.00 82.12 615 TYR A CA 1
ATOM 4818 C C . TYR A 1 615 ? 0.810 9.390 -22.522 1.00 82.12 615 TYR A C 1
ATOM 4820 O O . TYR A 1 615 ? 0.215 8.350 -22.234 1.00 82.12 615 TYR A O 1
ATOM 4828 N N . GLY A 1 616 ? 1.417 10.149 -21.613 1.00 88.06 616 GLY A N 1
ATOM 4829 C CA . GLY A 1 616 ? 1.510 9.785 -20.204 1.00 88.06 616 GLY A CA 1
ATOM 4830 C C . GLY A 1 616 ? 1.540 10.976 -19.253 1.00 88.06 616 GLY A C 1
ATOM 4831 O O . GLY A 1 616 ? 1.702 12.132 -19.655 1.00 88.06 616 GLY A O 1
ATOM 4832 N N . VAL A 1 617 ? 1.351 10.670 -17.975 1.00 90.25 617 VAL A N 1
ATOM 4833 C CA . VAL A 1 617 ? 1.515 11.581 -16.836 1.00 90.25 617 VAL A CA 1
ATOM 4834 C C . VAL A 1 617 ? 2.530 10.990 -15.856 1.00 90.25 617 VAL A C 1
ATOM 4836 O O . VAL A 1 617 ? 2.730 9.773 -15.875 1.00 90.25 617 VAL A O 1
ATOM 4839 N N . PRO A 1 618 ? 3.172 11.815 -15.013 1.00 92.81 618 PRO A N 1
ATOM 4840 C CA . PRO A 1 618 ? 4.094 11.309 -14.006 1.00 92.81 618 PRO A CA 1
ATOM 4841 C C . PRO A 1 618 ? 3.418 10.309 -13.074 1.00 92.81 618 PRO A C 1
ATOM 4843 O O . PRO A 1 618 ? 2.240 10.457 -12.734 1.00 92.81 618 PRO A O 1
ATOM 4846 N N . ALA A 1 619 ? 4.170 9.299 -12.662 1.00 93.88 619 ALA A N 1
ATOM 4847 C CA . ALA A 1 619 ? 3.759 8.335 -11.658 1.00 93.88 619 ALA A CA 1
ATOM 4848 C C . ALA A 1 619 ? 4.900 8.144 -10.666 1.00 93.88 619 ALA A C 1
ATOM 4850 O O . ALA A 1 619 ? 6.050 7.985 -11.066 1.00 93.88 619 ALA A O 1
ATOM 4851 N N . THR A 1 620 ? 4.595 8.161 -9.376 1.00 95.06 620 THR A N 1
ATOM 4852 C CA . THR A 1 620 ? 5.617 7.986 -8.342 1.00 95.06 620 THR A CA 1
ATOM 4853 C C . THR A 1 620 ? 5.166 6.985 -7.306 1.00 95.06 620 THR A C 1
ATOM 4855 O O . THR A 1 620 ? 4.009 7.029 -6.888 1.00 95.06 620 THR A O 1
ATOM 4858 N N . PHE A 1 621 ? 6.073 6.122 -6.872 1.00 93.88 621 PHE A N 1
ATOM 4859 C CA . PHE A 1 621 ? 5.839 5.151 -5.809 1.00 93.88 621 PHE A CA 1
ATOM 4860 C C . PHE A 1 621 ? 7.167 4.687 -5.209 1.00 93.88 621 PHE A C 1
ATOM 4862 O O . PHE A 1 621 ? 8.239 5.013 -5.715 1.00 93.88 621 PHE A O 1
ATOM 4869 N N . ILE A 1 622 ? 7.082 3.934 -4.121 1.00 90.38 622 ILE A N 1
ATOM 4870 C CA . ILE A 1 622 ? 8.167 3.104 -3.606 1.00 90.38 622 ILE A CA 1
ATOM 4871 C C . ILE A 1 622 ? 7.866 1.672 -4.046 1.00 90.38 622 ILE A C 1
ATOM 4873 O O . ILE A 1 622 ? 6.738 1.210 -3.881 1.00 90.38 622 ILE A O 1
ATOM 4877 N N . ASP A 1 623 ? 8.836 0.988 -4.642 1.00 85.19 623 ASP A N 1
ATOM 4878 C CA . ASP A 1 623 ? 8.674 -0.403 -5.056 1.00 85.19 623 ASP A CA 1
ATOM 4879 C C . ASP A 1 623 ? 8.724 -1.382 -3.865 1.00 85.19 623 ASP A C 1
ATOM 4881 O O . ASP A 1 623 ? 9.016 -1.012 -2.730 1.00 85.19 623 ASP A O 1
ATOM 4885 N N . ASN A 1 624 ? 8.487 -2.670 -4.125 1.00 79.00 624 ASN A N 1
ATOM 4886 C CA . ASN A 1 624 ? 8.500 -3.723 -3.097 1.00 79.00 624 ASN A CA 1
ATOM 4887 C C . ASN A 1 624 ? 9.859 -3.910 -2.394 1.00 79.00 624 ASN A C 1
ATOM 4889 O O . ASN A 1 624 ? 9.945 -4.654 -1.419 1.00 79.00 624 ASN A O 1
ATOM 4893 N N . SER A 1 625 ? 10.930 -3.303 -2.910 1.00 74.69 625 SER A N 1
ATOM 4894 C CA . SER A 1 625 ? 12.273 -3.349 -2.331 1.00 74.69 625 SER A CA 1
ATOM 4895 C C . SER A 1 625 ? 12.605 -2.114 -1.488 1.00 74.69 625 SER A C 1
ATOM 4897 O O . SER A 1 625 ? 13.686 -2.041 -0.902 1.00 74.69 625 SER A O 1
ATOM 4899 N N . GLY A 1 626 ? 11.683 -1.152 -1.394 1.00 78.06 626 GLY A N 1
ATOM 4900 C CA . GLY A 1 626 ? 11.898 0.109 -0.692 1.00 78.06 626 GLY A CA 1
ATOM 4901 C C . GLY A 1 626 ? 12.617 1.170 -1.515 1.00 78.06 626 GLY A C 1
ATOM 4902 O O . GLY A 1 626 ? 13.039 2.187 -0.952 1.00 78.06 626 GLY A O 1
ATOM 4903 N N . LEU A 1 627 ? 12.752 0.971 -2.830 1.00 84.75 627 LEU A N 1
ATOM 4904 C CA . LEU A 1 627 ? 13.388 1.930 -3.724 1.00 84.75 627 LEU A CA 1
ATOM 4905 C C . LEU A 1 627 ? 12.358 2.900 -4.316 1.00 84.75 627 LEU A C 1
ATOM 4907 O O . LEU A 1 627 ? 11.291 2.484 -4.768 1.00 84.75 627 LEU A O 1
ATOM 4911 N N . PRO A 1 628 ? 12.663 4.208 -4.343 1.00 90.44 628 PRO A N 1
ATOM 4912 C CA . PRO A 1 628 ? 11.843 5.176 -5.053 1.00 90.44 628 PRO A CA 1
ATOM 4913 C C . PRO A 1 628 ? 11.836 4.932 -6.556 1.00 90.44 628 PRO A C 1
ATOM 4915 O O . PRO A 1 628 ? 12.888 4.708 -7.160 1.00 90.44 628 PRO A O 1
ATOM 4918 N N . VAL A 1 629 ? 10.660 5.094 -7.151 1.00 92.12 629 VAL A N 1
ATOM 4919 C CA . VAL A 1 629 ? 10.439 5.051 -8.593 1.00 92.12 629 VAL A CA 1
ATOM 4920 C C . VAL A 1 629 ? 9.783 6.356 -9.034 1.00 92.12 629 VAL A C 1
ATOM 4922 O O . VAL A 1 629 ? 8.713 6.736 -8.548 1.00 92.12 629 VAL A O 1
ATOM 4925 N N . LEU A 1 630 ? 10.436 7.047 -9.967 1.00 93.06 630 LEU A N 1
ATOM 4926 C CA . LEU A 1 630 ? 9.915 8.204 -10.695 1.00 93.06 630 LEU A CA 1
ATOM 4927 C C . LEU A 1 630 ? 9.620 7.770 -12.137 1.00 93.06 630 LEU A C 1
ATOM 4929 O O . LEU A 1 630 ? 10.492 7.823 -13.003 1.00 93.06 630 LEU A O 1
ATOM 4933 N N . GLY A 1 631 ? 8.400 7.297 -12.380 1.00 92.12 631 GLY A N 1
ATOM 4934 C CA . GLY A 1 631 ? 7.980 6.641 -13.618 1.00 92.12 631 GLY A CA 1
ATOM 4935 C C . GLY A 1 631 ? 6.911 7.393 -14.416 1.00 92.12 631 GLY A C 1
ATOM 4936 O O . GLY A 1 631 ? 6.585 8.556 -14.173 1.00 92.12 631 GLY A O 1
ATOM 4937 N N . VAL A 1 632 ? 6.329 6.696 -15.392 1.00 89.75 632 VAL A N 1
ATOM 4938 C CA . VAL A 1 632 ? 5.286 7.217 -16.288 1.00 89.75 632 VAL A CA 1
ATOM 4939 C C . VAL A 1 632 ? 4.061 6.315 -16.234 1.00 89.75 632 VAL A C 1
ATOM 4941 O O . VAL A 1 632 ? 4.171 5.115 -16.456 1.00 89.75 632 VAL A O 1
ATOM 4944 N N . SER A 1 633 ? 2.878 6.896 -16.027 1.00 90.06 633 SER A N 1
ATOM 4945 C CA . SER A 1 633 ? 1.600 6.211 -16.259 1.00 90.06 633 SER A CA 1
ATOM 4946 C C . SER A 1 633 ? 1.029 6.646 -17.605 1.00 90.06 633 SER A C 1
ATOM 4948 O O . SER A 1 633 ? 0.818 7.839 -17.859 1.00 90.06 633 SER A O 1
ATOM 4950 N N . ALA A 1 634 ? 0.758 5.679 -18.483 1.00 87.62 634 ALA A N 1
ATOM 4951 C CA . ALA A 1 634 ? 0.140 5.943 -19.775 1.00 87.62 634 ALA A CA 1
ATOM 4952 C C . ALA A 1 634 ? -1.288 6.466 -19.572 1.00 87.62 634 ALA A C 1
ATOM 4954 O O . ALA A 1 634 ? -2.117 5.833 -18.923 1.00 87.62 634 ALA A O 1
ATOM 4955 N N . SER A 1 635 ? -1.614 7.625 -20.147 1.00 82.00 635 SER A N 1
ATOM 4956 C CA . SER A 1 635 ? -2.875 8.320 -19.855 1.00 82.00 635 SER A CA 1
ATOM 4957 C C . SER A 1 635 ? -4.118 7.589 -20.368 1.00 82.00 635 SER A C 1
ATOM 4959 O O . SER A 1 635 ? -5.222 7.887 -19.916 1.00 82.00 635 SER A O 1
ATOM 4961 N N . GLY A 1 636 ? -3.934 6.687 -21.337 1.00 77.50 636 GLY A N 1
ATOM 4962 C CA . GLY A 1 636 ? -4.981 5.852 -21.927 1.00 77.50 636 GLY A CA 1
ATOM 4963 C C . GLY A 1 636 ? -5.163 4.490 -21.256 1.00 77.50 636 GLY A C 1
ATOM 4964 O O . GLY A 1 636 ? -6.048 3.758 -21.679 1.00 77.50 636 GLY A O 1
ATOM 4965 N N . LEU A 1 637 ? -4.358 4.152 -20.241 1.00 81.56 637 LEU A N 1
ATOM 4966 C CA . LEU A 1 637 ? -4.560 2.951 -19.432 1.00 81.56 637 LEU A CA 1
ATOM 4967 C C . LEU A 1 637 ? -5.435 3.260 -18.217 1.00 81.56 637 LEU A C 1
ATOM 4969 O O . LEU A 1 637 ? -5.385 4.367 -17.656 1.00 81.56 637 LEU A O 1
ATOM 4973 N N . GLU A 1 638 ? -6.241 2.271 -17.844 1.00 83.25 638 GLU A N 1
ATOM 4974 C CA . GLU A 1 638 ? -6.974 2.262 -16.587 1.00 83.25 638 GLU A CA 1
ATOM 4975 C C . GLU A 1 638 ? -5.992 2.019 -15.450 1.00 83.25 638 GLU A C 1
ATOM 4977 O O . GLU A 1 638 ? -5.287 1.018 -15.429 1.00 83.25 638 GLU A O 1
ATOM 4982 N N . ASP A 1 639 ? -5.928 2.973 -14.534 1.00 83.56 639 ASP A N 1
ATOM 4983 C CA . ASP A 1 639 ? -4.974 2.974 -13.431 1.00 83.56 639 ASP A CA 1
ATOM 4984 C C . ASP A 1 639 ? -5.638 3.595 -12.215 1.00 83.56 639 ASP A C 1
ATOM 4986 O O . ASP A 1 639 ? -6.547 4.415 -12.360 1.00 83.56 639 ASP A O 1
ATOM 4990 N N . ASN A 1 640 ? -5.147 3.272 -11.025 1.00 85.44 640 ASN A N 1
ATOM 4991 C CA . ASN A 1 640 ? -5.622 3.893 -9.799 1.00 85.44 640 ASN A CA 1
ATOM 4992 C C . ASN A 1 640 ? -5.150 5.349 -9.658 1.00 85.44 640 ASN A C 1
ATOM 4994 O O . ASN A 1 640 ? -4.147 5.778 -10.235 1.00 85.44 640 ASN A O 1
ATOM 4998 N N . ALA A 1 641 ? -5.880 6.123 -8.860 1.00 87.06 641 ALA A N 1
ATOM 4999 C CA . ALA A 1 641 ? -5.558 7.511 -8.572 1.00 87.06 641 ALA A CA 1
ATOM 5000 C C . ALA A 1 641 ? -5.782 7.853 -7.101 1.00 87.06 641 ALA A C 1
ATOM 5002 O O . ALA A 1 641 ? -6.559 7.206 -6.404 1.00 87.06 641 ALA A O 1
ATOM 5003 N N . ARG A 1 642 ? -5.102 8.906 -6.644 1.00 90.56 642 ARG A N 1
ATOM 5004 C CA . ARG A 1 642 ? -5.122 9.354 -5.254 1.00 90.56 642 ARG A CA 1
ATOM 5005 C C . ARG A 1 642 ? -5.341 10.861 -5.166 1.00 90.56 642 ARG A C 1
ATOM 5007 O O . ARG A 1 642 ? -4.724 11.623 -5.912 1.00 90.56 642 ARG A O 1
ATOM 5014 N N . ILE A 1 643 ? -6.197 11.282 -4.239 1.00 90.94 643 ILE A N 1
ATOM 5015 C CA . ILE A 1 643 ? -6.480 12.687 -3.929 1.00 90.94 643 ILE A CA 1
ATOM 5016 C C . ILE A 1 643 ? -6.045 12.981 -2.494 1.00 90.94 643 ILE A C 1
ATOM 5018 O O . ILE A 1 643 ? -6.432 12.269 -1.576 1.00 90.94 643 ILE A O 1
ATOM 5022 N N . ALA A 1 644 ? -5.288 14.057 -2.296 1.00 93.00 644 ALA A N 1
ATOM 5023 C CA . ALA A 1 644 ? -5.043 14.620 -0.974 1.00 93.00 644 ALA A CA 1
ATOM 5024 C C . ALA A 1 644 ? -6.109 15.661 -0.614 1.00 93.00 644 ALA A C 1
ATOM 5026 O O . ALA A 1 644 ? -6.651 16.357 -1.483 1.00 93.00 644 ALA A O 1
ATOM 5027 N N . VAL A 1 645 ? -6.358 15.791 0.687 1.00 92.88 645 VAL A N 1
ATOM 5028 C CA . VAL A 1 645 ? -7.284 16.767 1.275 1.00 92.88 645 VAL A CA 1
ATOM 5029 C C . VAL A 1 645 ? -6.496 17.822 2.044 1.00 92.88 645 VAL A C 1
ATOM 5031 O O . VAL A 1 645 ? -5.433 17.522 2.595 1.00 92.88 645 VAL A O 1
ATOM 5034 N N . GLY A 1 646 ? -7.050 19.033 2.127 1.00 77.44 646 GLY A N 1
ATOM 5035 C CA . GLY A 1 646 ? -6.568 20.076 3.034 1.00 77.44 646 GLY A CA 1
ATOM 5036 C C . GLY A 1 646 ? -5.716 21.140 2.379 1.00 77.44 646 GLY A C 1
ATOM 5037 O O . GLY A 1 646 ? -4.672 20.787 1.790 1.00 77.44 646 GLY A O 1
#

Radius of gyration: 29.47 Å; chains: 1; bounding box: 67×76×72 Å

Secondary structure (DSSP, 8-state):
---HHHHHHHHH-TTGGGSHHHHHHHHHHHTTT------HHHHHHHHHHHHH-TTS----STT--HHHHHHHHHHTSPPGGGS-HHHHHHHHHHHGGG-----HHHHHHHHHHHHHHHHHHHHHHHHHHHHHHHSGGG---HHHHHHHHHHHTTEEEEETTTTEEEEP-TT--SPPPPP-HHHHHHHHHHHH-TTGGGTS--SSS--HHHHHHHHHT-HHHHHHHHHHTSTT-SS------------------S------S------SS-------SS--EEE--SSSSPPEEE-SSSS-EE--S--S-THHHHHHHHHHHHHHHHHHHHHHHHHHHHHHHHHHHHH-TTPPPPHHHHHHHTTSSS--B-TTSSBPHHHHHHHHHHTTTTHHHHHHHHHHHHHHTHHHHHHHHHHHHHHHHHHTTSTT--SS--PPPPHHHHHHHHHHHHHHHHHTTHHHHHHHHHHHH---EEEEEEE-S---HHHHHHHHHHHS-TTT-SSPPEE-HHHHTTT-S-HHHHHT--SS-SEEEEEEESS--GGG-SB-HHHHHHHHHHHHHH-GGG--BPPPHHHHHHHHHHHHHTT--SSSTTHHHHH-EE-TTSPPEEETTEEEEEEEEE-TTS-EEEEEEETTS-B----BB-

pLDDT: mean 72.65, std 22.66, range [20.66, 97.56]